Protein AF-0000000082574207 (afdb_homodimer)

pLDDT: mean 94.12, std 9.96, range [36.44, 98.94]

Foldseek 3Di:
DPPPPPPVPPPAAEEEEEDDPVFDAPPCVVVVVRHHYDHDLPDPCQQQHAEYEYTDLRAADPVNCVSRLNHAEYEYLAPANQRYPVVVCVVSNHFYFYLACLQQLLLLVVLVVLVCCLQQLVVVVVVCVVVVCCVPPPDDDGGHQLAPFEEEEEACDSNNVSNCVVSVVSNYAYAYEDCDDDPVDPHHYDPALQVSLLVGLEYEYAHYDDPVQQQSVPLSSLQSNWLRYEYEYLHEQRSHPVVNVLVCQLVSGHSAYEYLYHNDPPDDPPSCVVGSSYHYHPNCSRPDPSSSVSSVVLSSQQVVCVVVVHDRDGTDDPD/DPPPPPPVPPPAAEEEEEDDPVFDQPPCVVVVVRHHYDHDLPDPCQQQHAEYEYTDLRAADPVNCVSRLNHAEYEYLAPANQRYPVVVCVVSNHFYFYLACLQQLLLLVVLVVLVCCLQQLVVVVVVCVVVVCCVPPPDDDGGHQLAPFEEEEEACDSNNVSNCVVSVVSNYAYAYEDCDDDPVDPHHYDPALQVSLLVGLEYEYAHYDDPVQQQSVPLSSLQSNWLRYEYEYLHEQRSHPVVNVLVCQLVSGHSAYEYLYHPDPPDDPPSCVPGSSYHYHPNCSRPDPSSSVSSVVLSSQQVVCVVVVHDRDGTDDPD

Nearest PDB structures (foldseek):
  3ba1-assembly1_A  TM=8.994E-01  e=2.893E-38  Coleus scutellarioides
  6pex-assembly1_A  TM=8.977E-01  e=2.432E-38  Vitis vinifera
  5v6q-assembly2_C  TM=9.201E-01  e=1.034E-33  Sinorhizobium meliloti 1021
  3wnv-assembly1_A  TM=8.968E-01  e=1.896E-27  Paecilomyces sp. 'thermophila'
  6ttb-assembly1_B  TM=6.846E-01  e=5.218E-21  Staphylococcus aureus

InterPro domains:
  IPR006139 D-isomer specific 2-hydroxyacid dehydrogenase, catalytic domain [PF00389] (45-314)
  IPR006140 D-isomer specific 2-hydroxyacid dehydrogenase, NAD-binding domain [PF02826] (112-285)
  IPR036291 NAD(P)-binding domain superfamily [SSF51735] (104-285)
  IPR050223 D-isomer specific 2-hydroxyacid dehydrogenase [PTHR10996] (26-312)

Secondary structure (DSSP, 8-state):
-----------SPEEEEE--TT---TTHHHHHTT-EEE--TTSGGGGG--EEEE-TT--B-HHHHHT-TT--EEEE-SS--TTB-HHHHHHTT-EEE--TTTTHHHHHHHHHHHHHHHHHTHHHHHHHHHTT-HHHH-PPPP----TT-EEEEE--SHHHHHHHHHHHHTT-EEEEE-SS--TT--SPB-SSHHHHHHT-SEEEE-PPP-TTTTT-B-HHHHHHH-TT-EEEE-S-GGGB-HHHHHHHHHHTSSSEEEES--TTTT---GGGGG-TTEEE-SS-TT--HHHHHHHHHHHHHHHHHHHTT---SSB----/-----------SPEEEEE--TT---TTHHHHHTT-EEE--TTSGGGGG--EEEE-TT--B-HHHHHT-TT--EEEE-SS--TTB-HHHHHHTT-EEE--TTTTHHHHHHHHHHHHHHHHHTHHHHHHHHHTT-HHHH-PPPP----TT-EEEEE--SHHHHHHHHHHHHTT-EEEEE-SS--TT--SPB-SSHHHHHHT-SEEEE-PPP-TTTTT-B-HHHHHHH-TT-EEEE-S-GGGB-HHHHHHHHHHTSSSEEEES--TTTT---GGGGG-TTEEE-SS-TT--HHHHHHHHHHHHHHHHHHHTT---SSB----

Solvent-accessible surface area (backbone atoms only — not comparable to full-atom values): 33088 Å² total; per-residue (Å²): 132,82,77,74,76,75,72,75,77,78,82,46,55,59,34,38,43,45,57,45,93,91,43,74,67,65,70,54,72,65,50,55,75,63,29,40,74,48,70,52,73,81,41,80,62,26,50,70,26,37,34,34,39,33,31,54,80,37,73,39,42,69,72,58,48,65,52,27,75,47,43,41,34,40,40,33,56,24,78,59,61,72,40,43,45,58,68,58,31,53,74,68,63,28,46,45,31,32,26,61,66,31,37,20,64,44,33,19,52,40,50,53,32,34,51,43,28,39,40,51,32,44,46,46,36,23,53,41,48,59,69,60,41,35,70,73,68,55,80,73,84,67,31,48,69,62,55,71,37,34,36,21,31,38,18,69,52,69,36,30,46,45,35,49,52,35,42,46,51,53,48,31,46,61,32,34,23,42,99,62,86,56,86,90,53,86,51,54,76,30,90,44,59,48,64,32,23,59,70,20,47,32,38,40,38,46,37,66,59,45,87,85,31,50,34,58,44,31,66,68,28,49,58,45,28,25,47,75,11,35,42,32,36,68,43,49,21,51,31,36,35,56,71,52,51,52,52,32,50,76,68,53,45,29,46,33,31,19,33,28,44,50,74,50,72,63,61,69,69,68,79,55,59,78,41,63,37,46,44,44,38,85,59,49,46,57,44,21,68,62,27,43,53,38,33,46,51,49,51,50,48,28,51,52,18,54,79,63,74,42,80,58,76,34,63,60,72,85,123,132,82,77,75,76,74,72,75,76,77,82,45,55,59,33,35,43,45,56,45,93,90,44,75,67,66,67,52,71,64,48,56,76,64,29,40,74,47,71,52,75,81,40,80,62,26,49,69,26,37,35,34,39,33,32,54,80,38,72,39,42,70,72,58,48,66,50,27,76,46,43,41,34,39,40,32,57,25,79,58,62,72,41,43,45,58,67,60,31,54,74,70,63,30,47,45,31,32,28,60,65,32,38,21,62,44,33,19,53,40,50,51,31,33,51,42,27,38,40,50,31,45,46,46,36,23,52,43,49,58,69,60,40,34,70,74,67,54,79,73,85,68,31,48,68,64,55,70,37,34,35,20,32,37,19,69,51,68,36,30,47,45,35,48,52,33,42,45,49,53,47,31,46,60,32,34,24,42,98,62,88,57,86,91,52,87,52,54,76,30,88,44,60,49,62,34,23,60,69,17,47,31,38,40,36,46,38,68,58,45,87,85,30,50,34,58,43,31,66,67,28,48,58,45,30,26,49,76,11,35,42,33,37,67,44,50,21,51,30,36,35,55,72,52,50,52,52,33,50,77,68,54,46,28,46,32,32,17,33,29,44,50,73,49,72,65,62,69,70,68,79,55,59,79,42,65,38,46,42,45,39,85,59,50,44,56,44,21,67,64,27,43,52,39,33,47,51,49,52,51,48,28,51,53,18,54,78,63,74,42,77,57,76,34,64,58,71,87,124

Sequence (638 aa):
MASEDNEVEDHRPLVLIHSLSSFKLPLQDRLITHFRLFDSLASPEASSVRALICVGPTPVTADTLDHLPSLRLVVGSSAGLDHVDLAECHRRGIAVTNSGDAYSENVADYAVALLLDVLRRVSSADRFVRSGLWPQMGEYPLGRKLGGKRIGIVGLGSIGSEVAKRLVAFGCTVAYNSRNKKPSVLYPYYANVHDLAVNSDFLIVCCALTNETHHIINKDVLTALGREGVIINVGRGALVDEKELVQFLVQGEIGGAGLDVFENEPNVPKELFALDNVVLSPHLAVLTPESFEALNEVIIANLKAFFSNKPLLSPFQQEMASEDNEVEDHRPLVLIHSLSSFKLPLQDRLITHFRLFDSLASPEASSVRALICVGPTPVTADTLDHLPSLRLVVGSSAGLDHVDLAECHRRGIAVTNSGDAYSENVADYAVALLLDVLRRVSSADRFVRSGLWPQMGEYPLGRKLGGKRIGIVGLGSIGSEVAKRLVAFGCTVAYNSRNKKPSVLYPYYANVHDLAVNSDFLIVCCALTNETHHIINKDVLTALGREGVIINVGRGALVDEKELVQFLVQGEIGGAGLDVFENEPNVPKELFALDNVVLSPHLAVLTPESFEALNEVIIANLKAFFSNKPLLSPFQQE

Organism: Quercus lobata (NCBI:txid97700)

Structure (mmCIF, N/CA/C/O backbone):
data_AF-0000000082574207-model_v1
#
loop_
_entity.id
_entity.type
_entity.pdbx_description
1 polymer 'glyoxylate reductase (NADP(+))'
#
loop_
_atom_site.group_PDB
_atom_site.id
_atom_site.type_symbol
_atom_site.label_atom_id
_atom_site.label_alt_id
_atom_site.label_comp_id
_atom_site.label_asym_id
_atom_site.label_entity_id
_atom_site.label_seq_id
_atom_site.pdbx_PDB_ins_code
_atom_site.Cartn_x
_atom_site.Cartn_y
_atom_site.Cartn_z
_atom_site.occupancy
_atom_site.B_iso_or_equiv
_atom_site.auth_seq_id
_atom_site.auth_comp_id
_atom_site.auth_asym_id
_atom_site.auth_atom_id
_atom_site.pdbx_PDB_model_num
ATOM 1 N N . MET A 1 1 ? -36.188 60.312 7.91 1 36.44 1 MET A N 1
ATOM 2 C CA . MET A 1 1 ? -36.219 59.125 8.734 1 36.44 1 MET A CA 1
ATOM 3 C C . MET A 1 1 ? -35.094 58.156 8.367 1 36.44 1 MET A C 1
ATOM 5 O O . MET A 1 1 ? -35.031 57.625 7.262 1 36.44 1 MET A O 1
ATOM 9 N N . ALA A 1 2 ? -33.875 58.5 8.859 1 44.34 2 ALA A N 1
ATOM 10 C CA . ALA A 1 2 ? -32.625 57.812 8.648 1 44.34 2 ALA A CA 1
ATOM 11 C C . ALA A 1 2 ? -32.75 56.312 8.977 1 44.34 2 ALA A C 1
ATOM 13 O O . ALA A 1 2 ? -33.219 55.969 10.055 1 44.34 2 ALA A O 1
ATOM 14 N N . SER A 1 3 ? -33.031 55.438 8.008 1 41.84 3 SER A N 1
ATOM 15 C CA . SER A 1 3 ? -32.875 54 8.164 1 41.84 3 SER A CA 1
ATOM 16 C C . SER A 1 3 ? -31.672 53.656 9.016 1 41.84 3 SER A C 1
ATOM 18 O O . SER A 1 3 ? -30.531 53.969 8.648 1 41.84 3 SER A O 1
ATOM 20 N N . GLU A 1 4 ? -31.734 53.656 10.352 1 37.94 4 GLU A N 1
ATOM 21 C CA . GLU A 1 4 ? -30.719 53.062 11.211 1 37.94 4 GLU A CA 1
ATOM 22 C C . GLU A 1 4 ? -30.266 51.719 10.68 1 37.94 4 GLU A C 1
ATOM 24 O O . GLU A 1 4 ? -31.062 50.781 10.617 1 37.94 4 GLU A O 1
ATOM 29 N N . ASP A 1 5 ? -29.5 51.656 9.586 1 40.97 5 ASP A N 1
ATOM 30 C CA . ASP A 1 5 ? -28.766 50.438 9.273 1 40.97 5 ASP A CA 1
ATOM 31 C C . ASP A 1 5 ? -28.359 49.688 10.547 1 40.97 5 ASP A C 1
ATOM 33 O O . ASP A 1 5 ? -27.531 50.188 11.312 1 40.97 5 ASP A O 1
ATOM 37 N N . ASN A 1 6 ? -29.219 49.125 11.336 1 43.66 6 ASN A N 1
ATOM 38 C CA . ASN A 1 6 ? -28.922 48.156 12.391 1 43.66 6 ASN A CA 1
ATOM 39 C C . ASN A 1 6 ? -27.734 47.281 12.023 1 43.66 6 ASN A C 1
ATOM 41 O O . ASN A 1 6 ? -27.875 46.312 11.273 1 43.66 6 ASN A O 1
ATOM 45 N N . GLU A 1 7 ? -26.578 47.719 11.859 1 46.22 7 GLU A N 1
ATOM 46 C CA . GLU A 1 7 ? -25.375 46.906 11.781 1 46.22 7 GLU A CA 1
ATOM 47 C C . GLU A 1 7 ? -25.391 45.812 12.836 1 46.22 7 GLU A C 1
ATOM 49 O O . GLU A 1 7 ? -25.344 46.094 14.039 1 46.22 7 GLU A O 1
ATOM 54 N N . VAL A 1 8 ? -26.172 44.781 12.758 1 54.69 8 VAL A N 1
ATOM 55 C CA . VAL A 1 8 ? -26.125 43.625 13.625 1 54.69 8 VAL A CA 1
ATOM 56 C C . VAL A 1 8 ? -24.688 43.344 14.047 1 54.69 8 VAL A C 1
ATOM 58 O O . VAL A 1 8 ? -23.812 43.156 13.195 1 54.69 8 VAL A O 1
ATOM 61 N N . GLU A 1 9 ? -24.203 43.844 15.188 1 63.78 9 GLU A N 1
ATOM 62 C CA . GLU A 1 9 ? -22.891 43.625 15.766 1 63.78 9 GLU A CA 1
ATOM 63 C C . GLU A 1 9 ? -22.469 42.156 15.688 1 63.78 9 GLU A C 1
ATOM 65 O O . GLU A 1 9 ? -23.203 41.281 16.125 1 63.78 9 GLU A O 1
ATOM 70 N N . ASP A 1 10 ? -21.641 41.781 14.805 1 77.56 10 ASP A N 1
ATOM 71 C CA . ASP A 1 10 ? -21.047 40.438 14.711 1 77.56 10 ASP A CA 1
ATOM 72 C C . ASP A 1 10 ? -20.375 40.031 16.016 1 77.56 10 ASP A C 1
ATOM 74 O O . ASP A 1 10 ? -19.391 40.656 16.422 1 77.56 10 ASP A O 1
ATOM 78 N N . HIS A 1 11 ? -21.016 39.219 16.922 1 85.69 11 HIS A N 1
ATOM 79 C CA . HIS A 1 11 ? -20.547 38.812 18.234 1 85.69 11 HIS A CA 1
ATOM 80 C C . HIS A 1 11 ? -19.594 37.625 18.141 1 85.69 11 HIS A C 1
ATOM 82 O O . HIS A 1 11 ? -19.078 37.156 19.156 1 85.69 11 HIS A O 1
ATOM 88 N N . ARG A 1 12 ? -19.328 37.344 16.953 1 90 12 ARG A N 1
ATOM 89 C CA . ARG A 1 12 ? -18.375 36.25 16.797 1 90 12 ARG A CA 1
ATOM 90 C C . ARG A 1 12 ? -16.969 36.656 17.188 1 90 12 ARG A C 1
ATOM 92 O O . ARG A 1 12 ? -16.547 37.781 16.906 1 90 12 ARG A O 1
ATOM 99 N N . PRO A 1 13 ? -16.266 35.719 17.828 1 94.62 13 PRO A N 1
ATOM 100 C CA . PRO A 1 13 ? -14.898 36.062 18.203 1 94.62 13 PRO A CA 1
ATOM 101 C C . PRO A 1 13 ? -13.992 36.312 17 1 94.62 13 PRO A C 1
ATOM 103 O O . PRO A 1 13 ? -14.133 35.656 15.969 1 94.62 13 PRO A O 1
ATOM 106 N N . LEU A 1 14 ? -13.039 37.25 17.219 1 94.62 14 LEU A N 1
ATOM 107 C CA . LEU A 1 14 ? -12.078 37.594 16.172 1 94.62 14 LEU A CA 1
ATOM 108 C C . LEU A 1 14 ? -10.891 36.656 16.188 1 94.62 14 LEU A C 1
ATOM 110 O O . LEU A 1 14 ? -10.312 36.375 17.234 1 94.62 14 LEU A O 1
ATOM 114 N N . VAL A 1 15 ? -10.586 36.125 14.977 1 96.38 15 VAL A N 1
ATOM 115 C CA . VAL A 1 15 ? -9.484 35.188 14.836 1 96.38 15 VAL A CA 1
ATOM 116 C C . VAL A 1 15 ? -8.617 35.562 13.633 1 96.38 15 VAL A C 1
ATOM 118 O O . VAL A 1 15 ? -9.141 35.906 12.57 1 96.38 15 VAL A O 1
ATOM 121 N N . LEU A 1 16 ? -7.336 35.594 13.82 1 96.5 16 LEU A N 1
ATOM 122 C CA . LEU A 1 16 ? -6.41 35.875 12.734 1 96.5 16 LEU A CA 1
ATOM 123 C C . LEU A 1 16 ? -6.008 34.625 11.992 1 96.5 16 LEU A C 1
ATOM 125 O O . LEU A 1 16 ? -5.691 33.594 12.617 1 96.5 16 LEU A O 1
ATOM 129 N N . ILE A 1 17 ? -6.027 34.625 10.719 1 95.56 17 ILE A N 1
ATOM 130 C CA . ILE A 1 17 ? -5.492 33.562 9.883 1 95.56 17 ILE A CA 1
ATOM 131 C C . ILE A 1 17 ? -4.102 33.938 9.391 1 95.56 17 ILE A C 1
ATOM 133 O O . ILE A 1 17 ? -3.941 34.938 8.68 1 95.56 17 ILE A O 1
ATOM 137 N N . HIS A 1 18 ? -3.135 33.219 9.82 1 95.19 18 HIS A N 1
ATOM 138 C CA . HIS A 1 18 ? -1.752 33.406 9.398 1 95.19 18 HIS A CA 1
ATOM 139 C C . HIS A 1 18 ? -1.332 32.375 8.375 1 95.19 18 HIS A C 1
ATOM 141 O O . HIS A 1 18 ? -1.179 31.188 8.703 1 95.19 18 HIS A O 1
ATOM 147 N N . SER A 1 19 ? -1.186 32.75 7.109 1 93.12 19 SER A N 1
ATOM 148 C CA . SER A 1 19 ? -0.917 31.828 6.023 1 93.12 19 SER A CA 1
ATOM 149 C C . SER A 1 19 ? -0.01 32.438 4.969 1 93.12 19 SER A C 1
ATOM 151 O O . SER A 1 19 ? -0.142 33.625 4.652 1 93.12 19 SER A O 1
ATOM 153 N N . LEU A 1 20 ? 0.941 31.625 4.492 1 86.56 20 LEU A N 1
ATOM 154 C CA . LEU A 1 20 ? 1.649 32 3.271 1 86.56 20 LEU A CA 1
ATOM 155 C C . LEU A 1 20 ? 0.748 31.859 2.051 1 86.56 20 LEU A C 1
ATOM 157 O O . LEU A 1 20 ? -0.205 31.078 2.07 1 86.56 20 LEU A O 1
ATOM 161 N N . SER A 1 21 ? 1.041 32.594 1.033 1 77.56 21 SER A N 1
ATOM 162 C CA . SER A 1 21 ? 0.211 32.625 -0.167 1 77.56 21 SER A CA 1
ATOM 163 C C . SER A 1 21 ? 0.062 31.25 -0.78 1 77.56 21 SER A C 1
ATOM 165 O O . SER A 1 21 ? -0.959 30.938 -1.402 1 77.56 21 SER A O 1
ATOM 167 N N . SER A 1 22 ? 0.977 30.422 -0.519 1 75.38 22 SER A N 1
ATOM 168 C CA . SER A 1 22 ? 1.002 29.109 -1.137 1 75.38 22 SER A CA 1
ATOM 169 C C . SER A 1 22 ? 0.13 28.125 -0.368 1 75.38 22 SER A C 1
ATOM 171 O O . SER A 1 22 ? -0.157 27.031 -0.857 1 75.38 22 SER A O 1
ATOM 173 N N . PHE A 1 23 ? -0.358 28.594 0.797 1 78.81 23 PHE A N 1
ATOM 174 C CA . PHE A 1 23 ? -1.131 27.688 1.637 1 78.81 23 PHE A CA 1
ATOM 175 C C . PHE A 1 23 ? -2.498 28.281 1.96 1 78.81 23 PHE A C 1
ATOM 177 O O . PHE A 1 23 ? -2.602 29.453 2.309 1 78.81 23 PHE A O 1
ATOM 184 N N . LYS A 1 24 ? -3.518 27.484 1.667 1 77.75 24 LYS A N 1
ATOM 185 C CA . LYS A 1 24 ? -4.875 27.906 2.016 1 77.75 24 LYS A CA 1
ATOM 186 C C . LYS A 1 24 ? -5.527 26.891 2.959 1 77.75 24 LYS A C 1
ATOM 188 O O . LYS A 1 24 ? -5.281 25.688 2.859 1 77.75 24 LYS A O 1
ATOM 193 N N . LEU A 1 25 ? -6.199 27.484 3.863 1 82 25 LEU A N 1
ATOM 194 C CA . LEU A 1 25 ? -6.957 26.625 4.766 1 82 25 LEU A CA 1
ATOM 195 C C . LEU A 1 25 ? -8.141 25.984 4.047 1 82 25 LEU A C 1
ATOM 197 O O . LEU A 1 25 ? -8.992 26.688 3.496 1 82 25 LEU A O 1
ATOM 201 N N . PRO A 1 26 ? -8.109 24.734 4.121 1 80.31 26 PRO A N 1
ATOM 202 C CA . PRO A 1 26 ? -9.258 24.094 3.477 1 80.31 26 PRO A CA 1
ATOM 203 C C . PRO A 1 26 ? -10.562 24.312 4.238 1 80.31 26 PRO A C 1
ATOM 205 O O . PRO A 1 26 ? -10.555 24.375 5.469 1 80.31 26 PRO A O 1
ATOM 208 N N . LEU A 1 27 ? -11.641 24.578 3.621 1 79.75 27 LEU A N 1
ATOM 209 C CA . LEU A 1 27 ? -12.992 24.641 4.164 1 79.75 27 LEU A CA 1
ATOM 210 C C . LEU A 1 27 ? -13.148 25.828 5.102 1 79.75 27 LEU A C 1
ATOM 212 O O . LEU A 1 27 ? -13.656 25.688 6.215 1 79.75 27 LEU A O 1
ATOM 216 N N . GLN A 1 28 ? -12.586 26.891 4.695 1 85 28 GLN A N 1
ATOM 217 C CA . GLN A 1 28 ? -12.648 28.125 5.473 1 85 28 GLN A CA 1
ATOM 218 C C . GLN A 1 28 ? -14.094 28.562 5.691 1 85 28 GLN A C 1
ATOM 220 O O . GLN A 1 28 ? -14.391 29.266 6.664 1 85 28 GLN A O 1
ATOM 225 N N . ASP A 1 29 ? -15.008 28.078 4.895 1 87.62 29 ASP A N 1
ATOM 226 C CA . ASP A 1 29 ? -16.406 28.453 4.965 1 87.62 29 ASP A CA 1
ATOM 227 C C . ASP A 1 29 ? -17.047 28 6.281 1 87.62 29 ASP A C 1
ATOM 229 O O . ASP A 1 29 ? -17.938 28.656 6.801 1 87.62 29 ASP A O 1
ATOM 233 N N . ARG A 1 30 ? -16.547 26.984 6.773 1 88.81 30 ARG A N 1
ATOM 234 C CA . ARG A 1 30 ? -17.078 26.484 8.039 1 88.81 30 ARG A CA 1
ATOM 235 C C . ARG A 1 30 ? -16.625 27.359 9.203 1 88.81 30 ARG A C 1
ATOM 237 O O . ARG A 1 30 ? -17.359 27.562 10.164 1 88.81 30 ARG A O 1
ATOM 244 N N . LEU A 1 31 ? -15.5 27.891 9.078 1 92.06 31 LEU A N 1
ATOM 245 C CA . LEU A 1 31 ? -14.898 28.688 10.141 1 92.06 31 LEU A CA 1
ATOM 246 C C . LEU A 1 31 ? -15.602 30.031 10.266 1 92.06 31 LEU A C 1
ATOM 248 O O . LEU A 1 31 ? -15.805 30.531 11.375 1 92.06 31 LEU A O 1
ATOM 252 N N . ILE A 1 32 ? -16.031 30.547 9.164 1 91.25 32 ILE A N 1
ATOM 253 C CA . ILE A 1 32 ? -16.562 31.906 9.141 1 91.25 32 ILE A CA 1
ATOM 254 C C . ILE A 1 32 ? -17.953 31.922 9.781 1 91.25 32 ILE A C 1
ATOM 256 O O . ILE A 1 32 ? -18.469 32.969 10.117 1 91.25 32 ILE A O 1
ATOM 260 N N . THR A 1 33 ? -18.531 30.734 9.859 1 91.38 33 THR A N 1
ATOM 261 C CA . THR A 1 33 ? -19.828 30.641 10.523 1 91.38 33 THR A CA 1
ATOM 262 C C . THR A 1 33 ? -19.688 30.844 12.023 1 91.38 33 THR A C 1
ATOM 264 O O . THR A 1 33 ? -20.641 31.281 12.688 1 91.38 33 THR A O 1
ATOM 267 N N . HIS A 1 34 ? -18.5 30.641 12.547 1 93.94 34 HIS A N 1
ATOM 268 C CA . HIS A 1 34 ? -18.328 30.641 13.992 1 93.94 34 HIS A CA 1
ATOM 269 C C . HIS A 1 34 ? -17.422 31.797 14.445 1 93.94 34 HIS A C 1
ATOM 271 O O . HIS A 1 34 ? -17.484 32.219 15.602 1 93.94 34 HIS A O 1
ATOM 277 N N . PHE A 1 35 ? -16.625 32.281 13.445 1 95.44 35 PHE A N 1
ATOM 278 C CA . PHE A 1 35 ? -15.609 33.25 13.828 1 95.44 35 PHE A CA 1
ATOM 279 C C . PHE A 1 35 ? -15.508 34.375 12.789 1 95.44 35 PHE A C 1
ATOM 281 O O . PHE A 1 35 ? -15.859 34.188 11.625 1 95.44 35 PHE A O 1
ATOM 288 N N . ARG A 1 36 ? -15.102 35.562 13.312 1 94.31 36 ARG A N 1
ATOM 289 C CA . ARG A 1 36 ? -14.68 36.625 12.406 1 94.31 36 ARG A CA 1
ATOM 290 C C . ARG A 1 36 ? -13.211 36.469 12.039 1 94.31 36 ARG A C 1
ATOM 292 O O . ARG A 1 36 ? -12.336 36.594 12.906 1 94.31 36 ARG A O 1
ATOM 299 N N . LEU A 1 37 ? -13.008 36.25 10.773 1 93.19 37 LEU A N 1
ATOM 300 C CA . LEU A 1 37 ? -11.648 35.969 10.328 1 93.19 37 LEU A CA 1
ATOM 301 C C . LEU A 1 37 ? -11.039 37.156 9.617 1 93.19 37 LEU A C 1
ATOM 303 O O . LEU A 1 37 ? -11.734 37.875 8.898 1 93.19 37 LEU A O 1
ATOM 307 N N . PHE A 1 38 ? -9.828 37.406 9.898 1 91.38 38 PHE A N 1
ATOM 308 C CA . PHE A 1 38 ? -9.039 38.344 9.133 1 91.38 38 PHE A CA 1
ATOM 309 C C . PHE A 1 38 ? -7.617 37.844 8.93 1 91.38 38 PHE A C 1
ATOM 311 O O . PHE A 1 38 ? -7.184 36.906 9.609 1 91.38 38 PHE A O 1
ATOM 318 N N . ASP A 1 39 ? -6.77 38.344 7.902 1 91.19 39 ASP A N 1
ATOM 319 C CA . ASP A 1 39 ? -5.527 37.656 7.52 1 91.19 39 ASP A CA 1
ATOM 320 C C . ASP A 1 39 ? -4.375 38.656 7.449 1 91.19 39 ASP A C 1
ATOM 322 O O . ASP A 1 39 ? -3.316 38.375 6.891 1 91.19 39 ASP A O 1
ATOM 326 N N . SER A 1 40 ? -4.551 39.844 8.023 1 89.69 40 SER A N 1
ATOM 327 C CA . SER A 1 40 ? -3.49 40.844 7.945 1 89.69 40 SER A CA 1
ATOM 328 C C . SER A 1 40 ? -2.92 41.156 9.32 1 89.69 40 SER A C 1
ATOM 330 O O . SER A 1 40 ? -3.639 41.625 10.203 1 89.69 40 SER A O 1
ATOM 332 N N . LEU A 1 41 ? -1.625 40.969 9.391 1 89.31 41 LEU A N 1
ATOM 333 C CA . LEU A 1 41 ? -0.924 41.312 10.625 1 89.31 41 LEU A CA 1
ATOM 334 C C . LEU A 1 41 ? -0.868 42.844 10.805 1 89.31 41 LEU A C 1
ATOM 336 O O . LEU A 1 41 ? -0.656 43.312 11.922 1 89.31 41 LEU A O 1
ATOM 340 N N . ALA A 1 42 ? -1.06 43.5 9.719 1 86.81 42 ALA A N 1
ATOM 341 C CA . ALA A 1 42 ? -0.964 44.938 9.742 1 86.81 42 ALA A CA 1
ATOM 342 C C . ALA A 1 42 ? -2.301 45.594 10.125 1 86.81 42 ALA A C 1
ATOM 344 O O . ALA A 1 42 ? -2.373 46.781 10.383 1 86.81 42 ALA A O 1
ATOM 345 N N . SER A 1 43 ? -3.279 44.812 10.203 1 89.38 43 SER A N 1
ATOM 346 C CA . SER A 1 43 ? -4.602 45.312 10.547 1 89.38 43 SER A CA 1
ATOM 347 C C . SER A 1 43 ? -4.629 45.844 11.977 1 89.38 43 SER A C 1
ATOM 349 O O . SER A 1 43 ? -3.98 45.281 12.867 1 89.38 43 SER A O 1
ATOM 351 N N . PRO A 1 44 ? -5.387 46.875 12.188 1 88.38 44 PRO A N 1
ATOM 352 C CA . PRO A 1 44 ? -5.531 47.375 13.555 1 88.38 44 PRO A CA 1
ATOM 353 C C . PRO A 1 44 ? -6.133 46.375 14.516 1 88.38 44 PRO A C 1
ATOM 355 O O . PRO A 1 44 ? -5.863 46.406 15.719 1 88.38 44 PRO A O 1
ATOM 358 N N . GLU A 1 45 ? -6.785 45.5 13.953 1 89.81 45 GLU A N 1
ATOM 359 C CA . GLU A 1 45 ? -7.43 44.469 14.766 1 89.81 45 GLU A CA 1
ATOM 360 C C . GLU A 1 45 ? -6.398 43.5 15.375 1 89.81 45 GLU A C 1
ATOM 362 O O . GLU A 1 45 ? -6.684 42.812 16.359 1 89.81 45 GLU A O 1
ATOM 367 N N . ALA A 1 46 ? -5.215 43.469 14.82 1 91.81 46 ALA A N 1
ATOM 368 C CA . ALA A 1 46 ? -4.195 42.5 15.195 1 91.81 46 ALA A CA 1
ATOM 369 C C . ALA A 1 46 ? -3.799 42.656 16.656 1 91.81 46 ALA A C 1
ATOM 371 O O . ALA A 1 46 ? -3.523 41.688 17.344 1 91.81 46 ALA A O 1
ATOM 372 N N . SER A 1 47 ? -3.865 43.844 17.109 1 91.19 47 SER A N 1
ATOM 373 C CA . SER A 1 47 ? -3.408 44.125 18.469 1 91.19 47 SER A CA 1
ATOM 374 C C . SER A 1 47 ? -4.352 43.531 19.5 1 91.19 47 SER A C 1
ATOM 376 O O . SER A 1 47 ? -3.945 43.25 20.641 1 91.19 47 SER A O 1
ATOM 378 N N . SER A 1 48 ? -5.582 43.281 19.094 1 93 48 SER A N 1
ATOM 379 C CA . SER A 1 48 ? -6.566 42.812 20.047 1 93 48 SER A CA 1
ATOM 380 C C . SER A 1 48 ? -6.863 41.344 19.859 1 93 48 SER A C 1
ATOM 382 O O . SER A 1 48 ? -7.637 40.75 20.625 1 93 48 SER A O 1
ATOM 384 N N . VAL A 1 49 ? -6.234 40.75 18.938 1 95.69 49 VAL A N 1
ATOM 385 C CA . VAL A 1 49 ? -6.535 39.344 18.594 1 95.69 49 VAL A CA 1
ATOM 386 C C . VAL A 1 49 ? -6 38.438 19.688 1 95.69 49 VAL A C 1
ATOM 388 O O . VAL A 1 49 ? -4.871 38.594 20.156 1 95.69 49 VAL A O 1
ATOM 391 N N . ARG A 1 50 ? -6.805 37.469 20.031 1 97.44 50 ARG A N 1
ATOM 392 C CA . ARG A 1 50 ? -6.418 36.562 21.109 1 97.44 50 ARG A CA 1
ATOM 393 C C . ARG A 1 50 ? -6.102 35.156 20.578 1 97.44 50 ARG A C 1
ATOM 395 O O . ARG A 1 50 ? -5.523 34.344 21.281 1 97.44 50 ARG A O 1
ATOM 402 N N . ALA A 1 51 ? -6.547 34.875 19.359 1 98.19 51 ALA A N 1
ATOM 403 C CA . ALA A 1 51 ? -6.32 33.562 18.766 1 98.19 51 ALA A CA 1
ATOM 404 C C . ALA A 1 51 ? -5.879 33.688 17.312 1 98.19 51 ALA A C 1
ATOM 406 O O . ALA A 1 51 ? -6.387 34.531 16.562 1 98.19 51 ALA A O 1
ATOM 407 N N . LEU A 1 52 ? -4.93 32.875 16.938 1 97.69 52 LEU A N 1
ATOM 408 C CA . LEU A 1 52 ? -4.359 32.812 15.602 1 97.69 52 LEU A CA 1
ATOM 409 C C . LEU A 1 52 ? -4.422 31.391 15.039 1 97.69 52 LEU A C 1
ATOM 411 O O . LEU A 1 52 ? -4.102 30.422 15.742 1 97.69 52 LEU A O 1
ATOM 415 N N . ILE A 1 53 ? -4.957 31.25 13.82 1 97.31 53 ILE A N 1
ATOM 416 C CA . ILE A 1 53 ? -4.852 30 13.078 1 97.31 53 ILE A CA 1
ATOM 417 C C . ILE A 1 53 ? -3.604 30.031 12.195 1 97.31 53 ILE A C 1
ATOM 419 O O . ILE A 1 53 ? -3.467 30.891 11.328 1 97.31 53 ILE A O 1
ATOM 423 N N . CYS A 1 54 ? -2.709 29.109 12.469 1 97 54 CYS A N 1
ATOM 424 C CA . CYS A 1 54 ? -1.519 28.969 11.641 1 97 54 CYS A CA 1
ATOM 425 C C . CYS A 1 54 ? -1.746 27.938 10.539 1 97 54 CYS A C 1
ATOM 427 O O . CYS A 1 54 ? -1.874 26.734 10.82 1 97 54 CYS A O 1
ATOM 429 N N . VAL A 1 55 ? -1.72 28.344 9.281 1 94.94 55 VAL A N 1
ATOM 430 C CA . VAL A 1 55 ? -2.049 27.453 8.156 1 94.94 55 VAL A CA 1
ATOM 431 C C . VAL A 1 55 ? -0.773 26.828 7.609 1 94.94 55 VAL A C 1
ATOM 433 O O . VAL A 1 55 ? 0.142 27.531 7.176 1 94.94 55 VAL A O 1
ATOM 436 N N . GLY A 1 56 ? -0.805 25.484 7.574 1 92.62 56 GLY A N 1
ATOM 437 C CA . GLY A 1 56 ? 0.361 24.766 7.078 1 92.62 56 GLY A CA 1
ATOM 438 C C . GLY A 1 56 ? 1.623 25.078 7.867 1 92.62 56 GLY A C 1
ATOM 439 O O . GLY A 1 56 ? 1.566 25.297 9.078 1 92.62 56 GLY A O 1
ATOM 440 N N . PRO A 1 57 ? 2.744 24.984 7.168 1 92.12 57 PRO A N 1
ATOM 441 C CA . PRO A 1 57 ? 4.023 25.234 7.832 1 92.12 57 PRO A CA 1
ATOM 442 C C . PRO A 1 57 ? 4.438 26.703 7.793 1 92.12 57 PRO A C 1
ATOM 444 O O . PRO A 1 57 ? 5.621 27.016 7.645 1 92.12 57 PRO A O 1
ATOM 447 N N . THR A 1 58 ? 3.418 27.578 7.883 1 95.06 58 THR A N 1
ATOM 448 C CA . THR A 1 58 ? 3.715 29 7.918 1 95.06 58 THR A CA 1
ATOM 449 C C . THR A 1 58 ? 4.492 29.359 9.18 1 95.06 58 THR A C 1
ATOM 451 O O . THR A 1 58 ? 4.098 28.984 10.289 1 95.06 58 THR A O 1
ATOM 454 N N . PRO A 1 59 ? 5.594 30.078 9.031 1 96.06 59 PRO A N 1
ATOM 455 C CA . PRO A 1 59 ? 6.422 30.391 10.203 1 96.06 59 PRO A CA 1
ATOM 456 C C . PRO A 1 59 ? 5.727 31.312 11.188 1 96.06 59 PRO A C 1
ATOM 458 O O . PRO A 1 59 ? 5.168 32.344 10.789 1 96.06 59 PRO A O 1
ATOM 461 N N . VAL A 1 60 ? 5.668 30.969 12.383 1 97.31 60 VAL A N 1
ATOM 462 C CA . VAL A 1 60 ? 5.293 31.828 13.5 1 97.31 60 VAL A CA 1
ATOM 463 C C . VAL A 1 60 ? 6.523 32.125 14.352 1 97.31 60 VAL A C 1
ATOM 465 O O . VAL A 1 60 ? 6.84 31.391 15.281 1 97.31 60 VAL A O 1
ATOM 468 N N . THR A 1 61 ? 7.145 33.25 14.062 1 97.06 61 THR A N 1
ATOM 469 C CA . THR A 1 61 ? 8.398 33.625 14.703 1 97.06 61 THR A CA 1
ATOM 470 C C . THR A 1 61 ? 8.148 34.656 15.82 1 97.06 61 THR A C 1
ATOM 472 O O . THR A 1 61 ? 7.008 35.062 16.031 1 97.06 61 THR A O 1
ATOM 475 N N . ALA A 1 62 ? 9.227 34.969 16.453 1 96.12 62 ALA A N 1
ATOM 476 C CA . ALA A 1 62 ? 9.125 36 17.469 1 96.12 62 ALA A CA 1
ATOM 477 C C . ALA A 1 62 ? 8.609 37.312 16.859 1 96.12 62 ALA A C 1
ATOM 479 O O . ALA A 1 62 ? 7.828 38.031 17.5 1 96.12 62 ALA A O 1
ATOM 480 N N . ASP A 1 63 ? 9.047 37.562 15.672 1 95.31 63 ASP A N 1
ATOM 481 C CA . ASP A 1 63 ? 8.602 38.75 14.977 1 95.31 63 ASP A CA 1
ATOM 482 C C . ASP A 1 63 ? 7.09 38.719 14.734 1 95.31 63 ASP A C 1
ATOM 484 O O . ASP A 1 63 ? 6.402 39.719 14.906 1 95.31 63 ASP A O 1
ATOM 488 N N . THR A 1 64 ? 6.578 37.562 14.305 1 95.56 64 THR A N 1
ATOM 489 C CA . THR A 1 64 ? 5.141 37.375 14.117 1 95.56 64 THR A CA 1
ATOM 490 C C . THR A 1 64 ? 4.391 37.656 15.422 1 95.56 64 THR A C 1
ATOM 492 O O . THR A 1 64 ? 3.385 38.344 15.438 1 95.56 64 THR A O 1
ATOM 495 N N . LEU A 1 65 ? 4.879 37.125 16.5 1 96.75 65 LEU A N 1
ATOM 496 C CA . LEU A 1 65 ? 4.23 37.219 17.797 1 96.75 65 LEU A CA 1
ATOM 497 C C . LEU A 1 65 ? 4.262 38.625 18.359 1 96.75 65 LEU A C 1
ATOM 499 O O . LEU A 1 65 ? 3.35 39.031 19.062 1 96.75 65 LEU A O 1
ATOM 503 N N . ASP A 1 66 ? 5.258 39.406 17.984 1 95.12 66 ASP A N 1
ATOM 504 C CA . ASP A 1 66 ? 5.402 40.781 18.438 1 95.12 66 ASP A CA 1
ATOM 505 C C . ASP A 1 66 ? 4.262 41.656 17.922 1 95.12 66 ASP A C 1
ATOM 507 O O . ASP A 1 66 ? 3.881 42.625 18.547 1 95.12 66 ASP A O 1
ATOM 511 N N . HIS A 1 67 ? 3.734 41.281 16.812 1 94.62 67 HIS A N 1
ATOM 512 C CA . HIS A 1 67 ? 2.621 42.031 16.234 1 94.62 67 HIS A CA 1
ATOM 513 C C . HIS A 1 67 ? 1.311 41.688 16.938 1 94.62 67 HIS A C 1
ATOM 515 O O . HIS A 1 67 ? 0.291 42.344 16.703 1 94.62 67 HIS A O 1
ATOM 521 N N . LEU A 1 68 ? 1.366 40.719 17.859 1 96.62 68 LEU A N 1
ATOM 522 C CA . LEU A 1 68 ? 0.144 40.188 18.469 1 96.62 68 LEU A CA 1
ATOM 523 C C . LEU A 1 68 ? 0.254 40.188 20 1 96.62 68 LEU A C 1
ATOM 525 O O . LEU A 1 68 ? 0.229 39.125 20.609 1 96.62 68 LEU A O 1
ATOM 529 N N . PRO A 1 69 ? 0.253 41.312 20.594 1 95.56 69 PRO A N 1
ATOM 530 C CA . PRO A 1 69 ? 0.512 41.406 22.031 1 95.56 69 PRO A CA 1
ATOM 531 C C . PRO A 1 69 ? -0.578 40.75 22.859 1 95.56 69 PRO A C 1
ATOM 533 O O . PRO A 1 69 ? -0.319 40.312 23.984 1 95.56 69 PRO A O 1
ATOM 536 N N . SER A 1 70 ? -1.781 40.625 22.375 1 97.25 70 SER A N 1
ATOM 537 C CA . SER A 1 70 ? -2.885 40.062 23.156 1 97.25 70 SER A CA 1
ATOM 538 C C . SER A 1 70 ? -3.082 38.594 22.875 1 97.25 70 SER A C 1
ATOM 540 O O . SER A 1 70 ? -3.975 37.938 23.453 1 97.25 70 SER A O 1
ATOM 542 N N . LEU A 1 71 ? -2.295 38 22.016 1 97.94 71 LEU A N 1
ATOM 543 C CA . LEU A 1 71 ? -2.451 36.625 21.578 1 97.94 71 LEU A CA 1
ATOM 544 C C . LEU A 1 71 ? -2.297 35.656 22.766 1 97.94 71 LEU A C 1
ATOM 546 O O . LEU A 1 71 ? -1.396 35.844 23.594 1 97.94 71 LEU A O 1
ATOM 550 N N . ARG A 1 72 ? -3.201 34.656 22.781 1 98.19 72 ARG A N 1
ATOM 551 C CA . ARG A 1 72 ? -3.148 33.688 23.859 1 98.19 72 ARG A CA 1
ATOM 552 C C . ARG A 1 72 ? -3.246 32.25 23.312 1 98.19 72 ARG A C 1
ATOM 554 O O . ARG A 1 72 ? -3.016 31.297 24.047 1 98.19 72 ARG A O 1
ATOM 561 N N . LEU A 1 73 ? -3.525 32.125 22.047 1 98.44 73 LEU A N 1
ATOM 562 C CA . LEU A 1 73 ? -3.666 30.797 21.453 1 98.44 73 LEU A CA 1
ATOM 563 C C . LEU A 1 73 ? -3.174 30.797 20.016 1 98.44 73 LEU A C 1
ATOM 565 O O . LEU A 1 73 ? -3.562 31.641 19.219 1 98.44 73 LEU A O 1
ATOM 569 N N . VAL A 1 74 ? -2.293 29.891 19.703 1 98.31 74 VAL A N 1
ATOM 570 C CA . VAL A 1 74 ? -1.938 29.531 18.344 1 98.31 74 VAL A CA 1
ATOM 571 C C . VAL A 1 74 ? -2.531 28.172 18 1 98.31 74 VAL A C 1
ATOM 573 O O . VAL A 1 74 ? -2.154 27.156 18.578 1 98.31 74 VAL A O 1
ATOM 576 N N . VAL A 1 75 ? -3.461 28.172 17.062 1 97.94 75 VAL A N 1
ATOM 577 C CA . VAL A 1 75 ? -4.043 26.938 16.562 1 97.94 75 VAL A CA 1
ATOM 578 C C . VAL A 1 75 ? -3.312 26.484 15.297 1 97.94 75 VAL A C 1
ATOM 580 O O . VAL A 1 75 ? -3.496 27.078 14.227 1 97.94 75 VAL A O 1
ATOM 583 N N . GLY A 1 76 ? -2.523 25.453 15.453 1 96.31 76 GLY A N 1
ATOM 584 C CA . GLY A 1 76 ? -1.793 24.938 14.305 1 96.31 76 GLY A CA 1
ATOM 585 C C . GLY A 1 76 ? -2.625 24.016 13.43 1 96.31 76 GLY A C 1
ATOM 586 O O . GLY A 1 76 ? -3.559 23.375 13.914 1 96.31 76 GLY A O 1
ATOM 587 N N . SER A 1 77 ? -2.234 23.953 12.172 1 96 77 SER A N 1
ATOM 588 C CA . SER A 1 77 ? -2.896 23.047 11.234 1 96 77 SER A CA 1
ATOM 589 C C . SER A 1 77 ? -1.966 21.922 10.805 1 96 77 SER A C 1
ATOM 591 O O . SER A 1 77 ? -2.289 21.156 9.898 1 96 77 SER A O 1
ATOM 593 N N . SER A 1 78 ? -0.819 21.781 11.375 1 94.44 78 SER A N 1
ATOM 594 C CA . SER A 1 78 ? 0.161 20.75 11.062 1 94.44 78 SER A CA 1
ATOM 595 C C . SER A 1 78 ? 0.318 19.766 12.227 1 94.44 78 SER A C 1
ATOM 597 O O . SER A 1 78 ? -0.019 20.094 13.367 1 94.44 78 SER A O 1
ATOM 599 N N . ALA A 1 79 ? 0.792 18.594 11.844 1 92.56 79 ALA A N 1
ATOM 600 C CA . ALA A 1 79 ? 1.106 17.641 12.906 1 92.56 79 ALA A CA 1
ATOM 601 C C . ALA A 1 79 ? 2.332 18.078 13.695 1 92.56 79 ALA A C 1
ATOM 603 O O . ALA A 1 79 ? 2.328 18.047 14.93 1 92.56 79 ALA A O 1
ATOM 604 N N . GLY A 1 80 ? 3.363 18.438 12.984 1 91.75 80 GLY A N 1
ATOM 605 C CA . GLY A 1 80 ? 4.562 18.984 13.602 1 91.75 80 GLY A CA 1
ATOM 606 C C . GLY A 1 80 ? 4.551 20.5 13.711 1 91.75 80 GLY A C 1
ATOM 607 O O . GLY A 1 80 ? 3.857 21.172 12.938 1 91.75 80 GLY A O 1
ATOM 608 N N . LEU A 1 81 ? 5.344 21.047 14.656 1 94.5 81 LEU A N 1
ATOM 609 C CA . LEU A 1 81 ? 5.309 22.469 14.914 1 94.5 81 LEU A CA 1
ATOM 610 C C . LEU A 1 81 ? 6.711 23.078 14.852 1 94.5 81 LEU A C 1
ATOM 612 O O . LEU A 1 81 ? 7.016 24.031 15.555 1 94.5 81 LEU A O 1
ATOM 616 N N . ASP A 1 82 ? 7.52 22.484 13.984 1 93.38 82 ASP A N 1
ATOM 617 C CA . ASP A 1 82 ? 8.906 22.906 13.859 1 93.38 82 ASP A CA 1
ATOM 618 C C . ASP A 1 82 ? 8.992 24.312 13.273 1 93.38 82 ASP A C 1
ATOM 620 O O . ASP A 1 82 ? 10.039 24.969 13.352 1 93.38 82 ASP A O 1
ATOM 624 N N . HIS A 1 83 ? 7.879 24.891 12.773 1 94.75 83 HIS A N 1
ATOM 625 C CA . HIS A 1 83 ? 7.844 26.203 12.172 1 94.75 83 HIS A CA 1
ATOM 626 C C . HIS A 1 83 ? 7.309 27.25 13.148 1 94.75 83 HIS A C 1
ATOM 628 O O . HIS A 1 83 ? 7.188 28.422 12.812 1 94.75 83 HIS A O 1
ATOM 634 N N . VAL A 1 84 ? 7.023 26.906 14.344 1 96.62 84 VAL A N 1
ATOM 635 C CA . VAL A 1 84 ? 6.492 27.781 15.383 1 96.62 84 VAL A CA 1
ATOM 636 C C . VAL A 1 84 ? 7.551 28.016 16.453 1 96.62 84 VAL A C 1
ATOM 638 O O . VAL A 1 84 ? 8.203 27.062 16.906 1 96.62 84 VAL A O 1
ATOM 641 N N . ASP A 1 85 ? 7.75 29.234 16.875 1 96.62 85 ASP A N 1
ATOM 642 C CA . ASP A 1 85 ? 8.633 29.562 17.984 1 96.62 85 ASP A CA 1
ATOM 643 C C . ASP A 1 85 ? 8 29.172 19.312 1 96.62 85 ASP A C 1
ATOM 645 O O . ASP A 1 85 ? 7.492 30.047 20.047 1 96.62 85 ASP A O 1
ATOM 649 N N . LEU A 1 86 ? 8.133 27.938 19.672 1 95.62 86 LEU A N 1
ATOM 650 C CA . LEU A 1 86 ? 7.477 27.391 20.844 1 95.62 86 LEU A CA 1
ATOM 651 C C . LEU A 1 86 ? 8.047 28 22.125 1 95.62 86 LEU A C 1
ATOM 653 O O . LEU A 1 86 ? 7.32 28.188 23.109 1 95.62 86 LEU A O 1
ATOM 657 N N . ALA A 1 87 ? 9.328 28.266 22.125 1 94.5 87 ALA A N 1
ATOM 658 C CA . ALA A 1 87 ? 9.961 28.875 23.281 1 94.5 87 ALA A CA 1
ATOM 659 C C . ALA A 1 87 ? 9.359 30.234 23.594 1 94.5 87 ALA A C 1
ATOM 661 O O . ALA A 1 87 ? 9.047 30.547 24.734 1 94.5 87 ALA A O 1
ATOM 662 N N . GLU A 1 88 ? 9.211 31.031 22.594 1 96.44 88 GLU A N 1
ATOM 663 C CA . GLU A 1 88 ? 8.625 32.344 22.766 1 96.44 88 GLU A CA 1
ATOM 664 C C . GLU A 1 88 ? 7.16 32.25 23.172 1 96.44 88 GLU A C 1
ATOM 666 O O . GLU A 1 88 ? 6.691 33.031 24.016 1 96.44 88 GLU A O 1
ATOM 671 N N . CYS A 1 89 ? 6.406 31.344 22.594 1 97 89 CYS A N 1
ATOM 672 C CA . CYS A 1 89 ? 5.02 31.125 22.984 1 97 89 CYS A CA 1
ATOM 673 C C . CYS A 1 89 ? 4.93 30.781 24.469 1 97 89 CYS A C 1
ATOM 675 O O . CYS A 1 89 ? 4.098 31.344 25.188 1 97 89 CYS A O 1
ATOM 677 N N . HIS A 1 90 ? 5.793 29.922 24.891 1 95.12 90 HIS A N 1
ATOM 678 C CA . HIS A 1 90 ? 5.82 29.516 26.297 1 95.12 90 HIS A CA 1
ATOM 679 C C . HIS A 1 90 ? 6.133 30.719 27.203 1 95.12 90 HIS A C 1
ATOM 681 O O . HIS A 1 90 ? 5.477 30.906 28.219 1 95.12 90 HIS A O 1
ATOM 687 N N . ARG A 1 91 ? 7.09 31.453 26.844 1 95.69 91 ARG A N 1
ATOM 688 C CA . ARG A 1 91 ? 7.504 32.625 27.609 1 95.69 91 ARG A CA 1
ATOM 689 C C . ARG A 1 91 ? 6.344 33.594 27.781 1 95.69 91 ARG A C 1
ATOM 691 O O . ARG A 1 91 ? 6.184 34.188 28.859 1 95.69 91 ARG A O 1
ATOM 698 N N . ARG A 1 92 ? 5.531 33.75 26.844 1 96.12 92 ARG A N 1
ATOM 699 C CA . ARG A 1 92 ? 4.441 34.688 26.844 1 96.12 92 ARG A CA 1
ATOM 700 C C . ARG A 1 92 ? 3.156 34.094 27.391 1 96.12 92 ARG A C 1
ATOM 702 O O . ARG A 1 92 ? 2.133 34.75 27.484 1 96.12 92 ARG A O 1
ATOM 709 N N . GLY A 1 93 ? 3.219 32.781 27.641 1 95.88 93 GLY A N 1
ATOM 710 C CA . GLY A 1 93 ? 2.033 32.125 28.125 1 95.88 93 GLY A CA 1
ATOM 711 C C . GLY A 1 93 ? 1.008 31.844 27.031 1 95.88 93 GLY A C 1
ATOM 712 O O . GLY A 1 93 ? -0.196 31.828 27.297 1 95.88 93 GLY A O 1
ATOM 713 N N . ILE A 1 94 ? 1.417 31.75 25.812 1 97.56 94 ILE A N 1
ATOM 714 C CA . ILE A 1 94 ? 0.55 31.453 24.672 1 97.56 94 ILE A CA 1
ATOM 715 C C . ILE A 1 94 ? 0.404 29.953 24.516 1 97.56 94 ILE A C 1
ATOM 717 O O . ILE A 1 94 ? 1.399 29.234 24.391 1 97.56 94 ILE A O 1
ATOM 721 N N . ALA A 1 95 ? -0.828 29.438 24.547 1 97.56 95 ALA A N 1
ATOM 722 C CA . ALA A 1 95 ? -1.08 28.031 24.281 1 97.56 95 ALA A CA 1
ATOM 723 C C . ALA A 1 95 ? -0.919 27.703 22.797 1 97.56 95 ALA A C 1
ATOM 725 O O . ALA A 1 95 ? -1.203 28.547 21.938 1 97.56 95 ALA A O 1
ATOM 726 N N . VAL A 1 96 ? -0.4 26.531 22.516 1 97.94 96 VAL A N 1
ATOM 727 C CA . VAL A 1 96 ? -0.216 26.094 21.125 1 97.94 96 VAL A CA 1
ATOM 728 C C . VAL A 1 96 ? -0.878 24.734 20.922 1 97.94 96 VAL A C 1
ATOM 730 O O . VAL A 1 96 ? -0.763 23.844 21.766 1 97.94 96 VAL A O 1
ATOM 733 N N . THR A 1 97 ? -1.647 24.625 19.828 1 97.81 97 THR A N 1
ATOM 734 C CA . THR A 1 97 ? -2.24 23.344 19.453 1 97.81 97 THR A CA 1
ATOM 735 C C . THR A 1 97 ? -1.705 22.875 18.109 1 97.81 97 THR A C 1
ATOM 737 O O . THR A 1 97 ? -1.043 23.641 17.391 1 97.81 97 THR A O 1
ATOM 740 N N . ASN A 1 98 ? -1.823 21.641 17.781 1 96.44 98 ASN A N 1
ATOM 741 C CA . ASN A 1 98 ? -1.52 21.094 16.453 1 96.44 98 ASN A CA 1
ATOM 742 C C . ASN A 1 98 ? -2.73 20.391 15.844 1 96.44 98 ASN A C 1
ATOM 744 O O . ASN A 1 98 ? -3.865 20.625 16.266 1 96.44 98 ASN A O 1
ATOM 748 N N . SER A 1 99 ? -2.547 19.594 14.836 1 96.19 99 SER A N 1
ATOM 749 C CA . SER A 1 99 ? -3.646 19.016 14.078 1 96.19 99 SER A CA 1
ATOM 750 C C . SER A 1 99 ? -4.223 17.797 14.781 1 96.19 99 SER A C 1
ATOM 752 O O . SER A 1 99 ? -5.148 17.156 14.273 1 96.19 99 SER A O 1
ATOM 754 N N . GLY A 1 100 ? -3.674 17.422 15.984 1 95.06 100 GLY A N 1
ATOM 755 C CA . GLY A 1 100 ? -4.148 16.234 16.672 1 95.06 100 GLY A CA 1
ATOM 756 C C . GLY A 1 100 ? -4.105 14.984 15.82 1 95.06 100 GLY A C 1
ATOM 757 O O . GLY A 1 100 ? -3.084 14.68 15.203 1 95.06 100 GLY A O 1
ATOM 758 N N . ASP A 1 101 ? -5.16 14.273 15.75 1 95.56 101 ASP A N 1
ATOM 759 C CA . ASP A 1 101 ? -5.199 13.008 15.023 1 95.56 101 ASP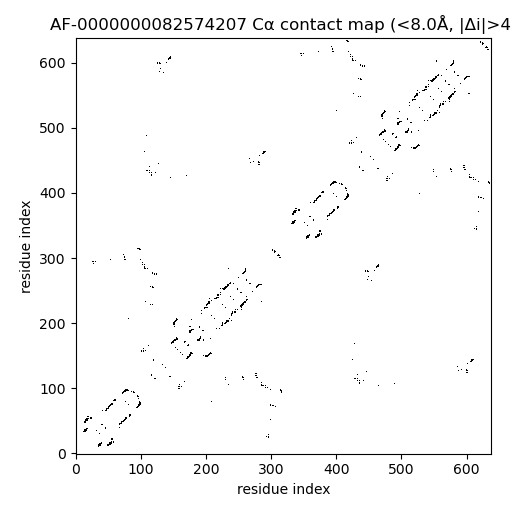 A CA 1
ATOM 760 C C . ASP A 1 101 ? -5.824 13.188 13.641 1 95.56 101 ASP A C 1
ATOM 762 O O . ASP A 1 101 ? -6.133 12.203 12.969 1 95.56 101 ASP A O 1
ATOM 766 N N . ALA A 1 102 ? -5.996 14.43 13.242 1 96.69 102 ALA A N 1
ATOM 767 C CA . ALA A 1 102 ? -6.734 14.719 12.008 1 96.69 102 ALA A CA 1
ATOM 768 C C . ALA A 1 102 ? -6.121 13.992 10.82 1 96.69 102 ALA A C 1
ATOM 770 O O . ALA A 1 102 ? -6.836 13.555 9.914 1 96.69 102 ALA A O 1
ATOM 771 N N . TYR A 1 103 ? -4.742 13.852 10.883 1 97.38 103 TYR A N 1
ATOM 772 C CA . TYR A 1 103 ? -4.035 13.305 9.734 1 97.38 103 TYR A CA 1
ATOM 773 C C . TYR A 1 103 ? -3.615 11.859 9.984 1 97.38 103 TYR A C 1
ATOM 775 O O . TYR A 1 103 ? -3.135 11.18 9.078 1 97.38 103 TYR A O 1
ATOM 783 N N . SER A 1 104 ? -3.779 11.32 11.172 1 97.69 104 SER A N 1
ATOM 784 C CA . SER A 1 104 ? -3.055 10.141 11.648 1 97.69 104 SER A CA 1
ATOM 785 C C . SER A 1 104 ? -3.357 8.922 10.781 1 97.69 104 SER A C 1
ATOM 787 O O . SER A 1 104 ? -2.441 8.242 10.32 1 97.69 104 SER A O 1
ATOM 789 N N . GLU A 1 105 ? -4.594 8.648 10.508 1 98 105 GLU A N 1
ATOM 790 C CA . GLU A 1 105 ? -4.961 7.477 9.719 1 98 105 GLU A CA 1
ATOM 791 C C . GLU A 1 105 ? -4.504 7.621 8.273 1 98 105 GLU A C 1
ATOM 793 O O . GLU A 1 105 ? -4.039 6.656 7.66 1 98 105 GLU A O 1
ATOM 798 N N . ASN A 1 106 ? -4.652 8.844 7.746 1 98.25 106 ASN A N 1
ATOM 799 C CA . ASN A 1 106 ? -4.246 9.094 6.367 1 98.25 106 ASN A CA 1
ATOM 800 C C . ASN A 1 106 ? -2.748 8.875 6.176 1 98.25 106 ASN A C 1
ATOM 802 O O . ASN A 1 106 ? -2.328 8.203 5.23 1 98.25 106 ASN A O 1
ATOM 806 N N . VAL A 1 107 ? -2.014 9.414 7.062 1 98.62 107 VAL A N 1
ATOM 807 C CA . VAL A 1 107 ? -0.561 9.32 6.957 1 98.62 107 VAL A CA 1
ATOM 808 C C . VAL A 1 107 ? -0.12 7.875 7.16 1 98.62 107 VAL A C 1
ATOM 810 O O . VAL A 1 107 ? 0.792 7.395 6.48 1 98.62 107 VAL A O 1
ATOM 813 N N . ALA A 1 108 ? -0.763 7.172 8.086 1 98.69 108 ALA A N 1
ATOM 814 C CA . ALA A 1 108 ? -0.436 5.77 8.32 1 98.69 108 ALA A CA 1
ATOM 815 C C . ALA A 1 108 ? -0.703 4.922 7.082 1 98.69 108 ALA A C 1
ATOM 817 O O . ALA A 1 108 ? 0.123 4.09 6.699 1 98.69 108 ALA A O 1
ATOM 818 N N . ASP A 1 109 ? -1.893 5.129 6.453 1 98.62 109 ASP A N 1
ATOM 819 C CA . ASP A 1 109 ? -2.203 4.449 5.199 1 98.62 109 ASP A CA 1
ATOM 820 C C . ASP A 1 109 ? -1.106 4.688 4.16 1 98.62 109 ASP A C 1
ATOM 822 O O . ASP A 1 109 ? -0.677 3.752 3.48 1 98.62 109 ASP A O 1
ATOM 826 N N . TYR A 1 110 ? -0.675 5.891 4.094 1 98.81 110 TYR A N 1
ATOM 827 C CA . TYR A 1 110 ? 0.287 6.281 3.068 1 98.81 110 TYR A CA 1
ATOM 828 C C . TYR A 1 110 ? 1.659 5.68 3.352 1 98.81 110 TYR A C 1
ATOM 830 O O . TYR A 1 110 ? 2.357 5.25 2.43 1 98.81 110 TYR A O 1
ATOM 838 N N . ALA A 1 111 ? 2.039 5.641 4.625 1 98.88 111 ALA A N 1
ATOM 839 C CA . ALA A 1 111 ? 3.305 5.023 5.012 1 98.88 111 ALA A CA 1
ATOM 840 C C . ALA A 1 111 ? 3.34 3.549 4.617 1 98.88 111 ALA A C 1
ATOM 842 O O . ALA A 1 111 ? 4.332 3.07 4.059 1 98.88 111 ALA A O 1
ATOM 843 N N . VAL A 1 112 ? 2.266 2.859 4.863 1 98.88 112 VAL A N 1
ATOM 844 C CA . VAL A 1 112 ? 2.184 1.446 4.512 1 98.88 112 VAL A CA 1
ATOM 845 C C . VAL A 1 112 ? 2.18 1.293 2.992 1 98.88 112 VAL A C 1
ATOM 847 O O . VAL A 1 112 ? 2.812 0.383 2.453 1 98.88 112 VAL A O 1
ATOM 850 N N . ALA A 1 113 ? 1.478 2.195 2.305 1 98.88 113 ALA A N 1
ATOM 851 C CA . ALA A 1 113 ? 1.457 2.174 0.844 1 98.88 113 ALA A CA 1
ATOM 852 C C . ALA A 1 113 ? 2.865 2.314 0.273 1 98.88 113 ALA A C 1
ATOM 854 O O . ALA A 1 113 ? 3.248 1.585 -0.645 1 98.88 113 ALA A O 1
ATOM 855 N N . LEU A 1 114 ? 3.625 3.258 0.84 1 98.94 114 LEU A N 1
ATOM 856 C CA . LEU A 1 114 ? 4.996 3.469 0.382 1 98.94 114 LEU A CA 1
ATOM 857 C C . LEU A 1 114 ? 5.848 2.229 0.629 1 98.94 114 LEU A C 1
ATOM 859 O O . LEU A 1 114 ? 6.613 1.813 -0.244 1 98.94 114 LEU A O 1
ATOM 863 N N . LEU A 1 115 ? 5.707 1.651 1.801 1 98.88 115 LEU A N 1
ATOM 864 C CA . LEU A 1 115 ? 6.484 0.467 2.146 1 98.88 115 LEU A CA 1
ATOM 865 C C . LEU A 1 115 ? 6.188 -0.68 1.188 1 98.88 115 LEU A C 1
ATOM 867 O O . LEU A 1 115 ? 7.102 -1.269 0.612 1 98.88 115 LEU A O 1
ATOM 871 N N . LEU A 1 116 ? 4.93 -0.943 0.967 1 98.81 116 LEU A N 1
ATOM 872 C CA . LEU A 1 116 ? 4.523 -2.008 0.056 1 98.81 116 LEU A CA 1
ATOM 873 C C . LEU A 1 116 ? 5.004 -1.722 -1.362 1 98.81 116 LEU A C 1
ATOM 875 O O . LEU A 1 116 ? 5.426 -2.635 -2.074 1 98.81 116 LEU A O 1
ATOM 879 N N . ASP A 1 117 ? 4.887 -0.459 -1.735 1 98.88 117 ASP A N 1
ATOM 880 C CA . ASP A 1 117 ? 5.293 -0.068 -3.08 1 98.88 117 ASP A CA 1
ATOM 881 C C . ASP A 1 117 ? 6.781 -0.344 -3.307 1 98.88 117 ASP A C 1
ATOM 883 O O . ASP A 1 117 ? 7.16 -0.934 -4.32 1 98.88 117 ASP A O 1
ATOM 887 N N . VAL A 1 118 ? 7.609 0.016 -2.35 1 98.75 118 VAL A N 1
ATOM 888 C CA . VAL A 1 118 ? 9.047 -0.206 -2.461 1 98.75 118 VAL A CA 1
ATOM 889 C C . VAL A 1 118 ? 9.336 -1.705 -2.502 1 98.75 118 VAL A C 1
ATOM 891 O O . VAL A 1 118 ? 10.062 -2.178 -3.379 1 98.75 118 VAL A O 1
ATOM 894 N N . LEU A 1 119 ? 8.758 -2.467 -1.635 1 98.44 119 LEU A N 1
ATOM 895 C CA . LEU A 1 119 ? 9.062 -3.885 -1.481 1 98.44 119 LEU A CA 1
ATOM 896 C C . LEU A 1 119 ? 8.555 -4.68 -2.682 1 98.44 119 LEU A C 1
ATOM 898 O O . LEU A 1 119 ? 9.227 -5.609 -3.141 1 98.44 119 LEU A O 1
ATOM 902 N N . ARG A 1 120 ? 7.395 -4.207 -3.156 1 98.38 120 ARG A N 1
ATOM 903 C CA . ARG A 1 120 ? 6.75 -5.012 -4.191 1 98.38 120 ARG A CA 1
ATOM 904 C C . ARG A 1 120 ? 6.867 -4.344 -5.555 1 98.38 120 ARG A C 1
ATOM 906 O O . ARG A 1 120 ? 6.293 -4.82 -6.535 1 98.38 120 ARG A O 1
ATOM 913 N N . ARG A 1 121 ? 7.559 -3.211 -5.586 1 98.06 121 ARG A N 1
ATOM 914 C CA . ARG A 1 121 ? 7.949 -2.539 -6.82 1 98.06 121 ARG A CA 1
ATOM 915 C C . ARG A 1 121 ? 6.727 -2.117 -7.625 1 98.06 121 ARG A C 1
ATOM 917 O O . ARG A 1 121 ? 6.676 -2.312 -8.844 1 98.06 121 ARG A O 1
ATOM 924 N N . VAL A 1 122 ? 5.719 -1.612 -6.965 1 98.62 122 VAL A N 1
ATOM 925 C CA . VAL A 1 122 ? 4.438 -1.326 -7.609 1 98.62 122 VAL A CA 1
ATOM 926 C C . VAL A 1 122 ? 4.605 -0.179 -8.602 1 98.62 122 VAL A C 1
ATOM 928 O O . VAL A 1 122 ? 4.297 -0.327 -9.789 1 98.62 122 VAL A O 1
ATOM 931 N N . SER A 1 123 ? 5.203 0.958 -8.164 1 98.62 123 SER A N 1
ATOM 932 C CA . SER A 1 123 ? 5.344 2.137 -9.008 1 98.62 123 SER A CA 1
ATOM 933 C C . SER A 1 123 ? 6.297 1.872 -10.172 1 98.62 123 SER A C 1
ATOM 935 O O . SER A 1 123 ? 6.039 2.293 -11.297 1 98.62 123 SER A O 1
ATOM 937 N N . SER A 1 124 ? 7.426 1.193 -9.898 1 98.31 124 SER A N 1
ATOM 938 C CA . SER A 1 124 ? 8.383 0.913 -10.961 1 98.31 124 SER A CA 1
ATOM 939 C C . SER A 1 124 ? 7.801 -0.055 -11.992 1 98.31 124 SER A C 1
ATOM 941 O O . SER A 1 124 ? 8.023 0.098 -13.195 1 98.31 124 SER A O 1
ATOM 943 N N . ALA A 1 125 ? 7.051 -1.057 -11.562 1 98.31 125 ALA A N 1
ATOM 944 C CA . ALA A 1 125 ? 6.391 -1.994 -12.461 1 98.31 125 ALA A CA 1
ATOM 945 C C . ALA A 1 125 ? 5.324 -1.291 -13.297 1 98.31 125 ALA A C 1
ATOM 947 O O . ALA A 1 125 ? 5.137 -1.613 -14.477 1 98.31 125 ALA A O 1
ATOM 948 N N . ASP A 1 126 ? 4.59 -0.38 -12.648 1 98.56 126 ASP A N 1
ATOM 949 C CA . ASP A 1 126 ? 3.607 0.425 -13.367 1 98.56 126 ASP A CA 1
ATOM 950 C C . ASP A 1 126 ? 4.258 1.189 -14.516 1 98.56 126 ASP A C 1
ATOM 952 O O . ASP A 1 126 ? 3.744 1.193 -15.641 1 98.56 126 ASP A O 1
ATOM 956 N N . ARG A 1 127 ? 5.387 1.85 -14.242 1 97.75 127 ARG A N 1
ATOM 957 C CA . ARG A 1 127 ? 6.121 2.557 -15.289 1 97.75 127 ARG A CA 1
ATOM 958 C C . ARG A 1 127 ? 6.578 1.598 -16.375 1 97.75 127 ARG A C 1
ATOM 960 O O . ARG A 1 127 ? 6.512 1.926 -17.562 1 97.75 127 ARG A O 1
ATOM 967 N N . PHE A 1 128 ? 7.016 0.397 -16 1 97.81 128 PHE A N 1
ATOM 968 C CA . PHE A 1 128 ? 7.473 -0.641 -16.922 1 97.81 128 PHE A CA 1
ATOM 969 C C . PHE A 1 128 ? 6.363 -1.025 -17.891 1 97.81 128 PHE A C 1
ATOM 971 O O . PHE A 1 128 ? 6.582 -1.063 -19.109 1 97.81 128 PHE A O 1
ATOM 978 N N . VAL A 1 129 ? 5.156 -1.27 -17.391 1 98 129 VAL A N 1
ATOM 979 C CA . VAL A 1 129 ? 4.016 -1.654 -18.203 1 98 129 VAL A CA 1
ATOM 980 C C . VAL A 1 129 ? 3.639 -0.5 -19.141 1 98 129 VAL A C 1
ATOM 982 O O . VAL A 1 129 ? 3.432 -0.701 -20.328 1 98 129 VAL A O 1
ATOM 985 N N . ARG A 1 130 ? 3.592 0.726 -18.609 1 97.69 130 ARG A N 1
ATOM 986 C CA . ARG A 1 130 ? 3.176 1.903 -19.359 1 97.69 130 ARG A CA 1
ATOM 987 C C . ARG A 1 130 ? 4.164 2.211 -20.484 1 97.69 130 ARG A C 1
ATOM 989 O O . ARG A 1 130 ? 3.803 2.844 -21.484 1 97.69 130 ARG A O 1
ATOM 996 N N . SER A 1 131 ? 5.367 1.847 -20.266 1 95.75 131 SER A N 1
ATOM 997 C CA . SER A 1 131 ? 6.391 2.113 -21.281 1 95.75 131 SER A CA 1
ATOM 998 C C . SER A 1 131 ? 6.312 1.108 -22.422 1 95.75 131 SER A C 1
ATOM 1000 O O . SER A 1 131 ? 7.078 1.196 -23.391 1 95.75 131 SER A O 1
ATOM 1002 N N . GLY A 1 132 ? 5.434 0.059 -22.328 1 94.75 132 GLY A N 1
ATOM 1003 C CA . GLY A 1 132 ? 5.262 -0.927 -23.375 1 94.75 132 GLY A CA 1
ATOM 1004 C C . GLY A 1 132 ? 6.32 -2.014 -23.359 1 94.75 132 GLY A C 1
ATOM 1005 O O . GLY A 1 132 ? 6.453 -2.771 -24.328 1 94.75 132 GLY A O 1
ATOM 1006 N N . LEU A 1 133 ? 7.023 -2.156 -22.312 1 94.81 133 LEU A N 1
ATOM 1007 C CA . LEU A 1 133 ? 8.188 -3.031 -22.281 1 94.81 133 LEU A CA 1
ATOM 1008 C C . LEU A 1 133 ? 7.789 -4.457 -21.906 1 94.81 133 LEU A C 1
ATOM 1010 O O . LEU A 1 133 ? 8.547 -5.398 -22.156 1 94.81 133 LEU A O 1
ATOM 1014 N N . TRP A 1 134 ? 6.641 -4.652 -21.406 1 95.31 134 TRP A N 1
ATOM 1015 C CA . TRP A 1 134 ? 6.25 -5.957 -20.875 1 95.31 134 TRP A CA 1
ATOM 1016 C C . TRP A 1 134 ? 6.234 -7.008 -21.984 1 95.31 134 TRP A C 1
ATOM 1018 O O . TRP A 1 134 ? 6.84 -8.07 -21.844 1 95.31 134 TRP A O 1
ATOM 1028 N N . PRO A 1 135 ? 5.656 -6.742 -23.156 1 93.06 135 PRO A N 1
ATOM 1029 C CA . PRO A 1 135 ? 5.684 -7.738 -24.219 1 93.06 135 PRO A CA 1
ATOM 1030 C C . PRO A 1 135 ? 7.09 -7.973 -24.766 1 93.06 135 PRO A C 1
ATOM 1032 O O . PRO A 1 135 ? 7.367 -9.039 -25.328 1 93.06 135 PRO A O 1
ATOM 1035 N N . GLN A 1 136 ? 7.93 -7.047 -24.547 1 91.56 136 GLN A N 1
ATOM 1036 C CA . GLN A 1 136 ? 9.266 -7.117 -25.109 1 91.56 136 GLN A CA 1
ATOM 1037 C C . GLN A 1 136 ? 10.234 -7.84 -24.172 1 91.56 136 GLN A C 1
ATOM 1039 O O . GLN A 1 136 ? 11.016 -8.68 -24.625 1 91.56 136 GLN A O 1
ATOM 1044 N N . MET A 1 137 ? 10.164 -7.555 -22.922 1 88.38 137 MET A N 1
ATOM 1045 C CA . MET A 1 137 ? 11.172 -8.016 -21.969 1 88.38 137 MET A CA 1
ATOM 1046 C C . MET A 1 137 ? 10.664 -9.219 -21.188 1 88.38 137 MET A C 1
ATOM 1048 O O . MET A 1 137 ? 11.453 -9.969 -20.609 1 88.38 137 MET A O 1
ATOM 1052 N N . GLY A 1 138 ? 9.344 -9.336 -21.109 1 84.06 138 GLY A N 1
ATOM 1053 C CA . GLY A 1 138 ? 8.766 -10.453 -20.391 1 84.06 138 GLY A CA 1
ATOM 1054 C C . GLY A 1 138 ? 8.641 -10.211 -18.891 1 84.06 138 GLY A C 1
ATOM 1055 O O . GLY A 1 138 ? 8.023 -9.234 -18.469 1 84.06 138 GLY A O 1
ATOM 1056 N N . GLU A 1 139 ? 9.523 -10.922 -18.156 1 83 139 GLU A N 1
ATOM 1057 C CA . GLU A 1 139 ? 9.336 -10.922 -16.703 1 83 139 GLU A CA 1
ATOM 1058 C C . GLU A 1 139 ? 9.961 -9.688 -16.062 1 83 139 GLU A C 1
ATOM 1060 O O . GLU A 1 139 ? 10.953 -9.156 -16.578 1 83 139 GLU A O 1
ATOM 1065 N N . TYR A 1 140 ? 9.352 -9.164 -15.109 1 91.19 140 TYR A N 1
ATOM 1066 C CA . TYR A 1 140 ? 9.852 -8.062 -14.281 1 91.19 140 TYR A CA 1
ATOM 1067 C C . TYR A 1 140 ? 10.5 -8.594 -13.008 1 91.19 140 TYR A C 1
ATOM 1069 O O . TYR A 1 140 ? 10.172 -9.688 -12.547 1 91.19 140 TYR A O 1
ATOM 1077 N N . PRO A 1 141 ? 11.484 -7.895 -12.414 1 93.06 141 PRO A N 1
ATOM 1078 C CA . PRO A 1 141 ? 12.203 -8.367 -11.234 1 93.06 141 PRO A CA 1
ATOM 1079 C C . PRO A 1 141 ? 11.273 -8.68 -10.062 1 93.06 141 PRO A C 1
ATOM 1081 O O . PRO A 1 141 ? 10.242 -8.023 -9.891 1 93.06 141 PRO A O 1
ATOM 1084 N N . LEU A 1 142 ? 11.68 -9.633 -9.258 1 94.06 142 LEU A N 1
ATOM 1085 C CA . LEU A 1 142 ? 10.906 -10.086 -8.109 1 94.06 142 LEU A CA 1
ATOM 1086 C C . LEU A 1 142 ? 10.828 -9 -7.043 1 94.06 142 LEU A C 1
ATOM 1088 O O . LEU A 1 142 ? 11.781 -8.234 -6.855 1 94.06 142 LEU A O 1
ATOM 1092 N N . GLY A 1 143 ? 9.703 -8.906 -6.398 1 96.25 143 GLY A N 1
ATOM 1093 C CA . GLY A 1 143 ? 9.586 -8.125 -5.18 1 96.25 143 GLY A CA 1
ATOM 1094 C C . GLY A 1 143 ? 10.039 -8.867 -3.939 1 96.25 143 GLY A C 1
ATOM 1095 O O . GLY A 1 143 ? 10.828 -9.812 -4.027 1 96.25 143 GLY A O 1
ATOM 1096 N N . ARG A 1 144 ? 9.586 -8.406 -2.812 1 96.88 144 ARG A N 1
ATOM 1097 C CA . ARG A 1 144 ? 9.883 -9.039 -1.528 1 96.88 144 ARG A CA 1
ATOM 1098 C C . ARG A 1 144 ? 8.633 -9.117 -0.66 1 96.88 144 ARG A C 1
ATOM 1100 O O . ARG A 1 144 ? 7.809 -8.203 -0.654 1 96.88 144 ARG A O 1
ATOM 1107 N N . LYS A 1 145 ? 8.555 -10.172 0.07 1 97.12 145 LYS A N 1
ATOM 1108 C CA . LYS A 1 145 ? 7.422 -10.375 0.969 1 97.12 145 LYS A CA 1
ATOM 1109 C C . LYS A 1 145 ? 7.535 -9.492 2.209 1 97.12 145 LYS A C 1
ATOM 1111 O O . LYS A 1 145 ? 8.625 -9.328 2.76 1 97.12 145 LYS A O 1
ATOM 1116 N N . LEU A 1 146 ? 6.422 -8.953 2.645 1 98.06 146 LEU A N 1
ATOM 1117 C CA . LEU A 1 146 ? 6.387 -8.086 3.814 1 98.06 146 LEU A CA 1
ATOM 1118 C C . LEU A 1 146 ? 6.246 -8.898 5.094 1 98.06 146 LEU A C 1
ATOM 1120 O O . LEU A 1 146 ? 6.891 -8.602 6.102 1 98.06 146 LEU A O 1
ATOM 1124 N N . GLY A 1 147 ? 5.402 -9.938 5.023 1 97.06 147 GLY A N 1
ATOM 1125 C CA . GLY A 1 147 ? 5.148 -10.742 6.207 1 97.06 147 GLY A CA 1
ATOM 1126 C C . GLY A 1 147 ? 6.41 -11.359 6.785 1 97.06 147 GLY A C 1
ATOM 1127 O O . GLY A 1 147 ? 7.277 -11.82 6.047 1 97.06 147 GLY A O 1
ATOM 1128 N N . GLY A 1 148 ? 6.465 -11.305 8.117 1 97.38 148 GLY A N 1
ATOM 1129 C CA . GLY A 1 148 ? 7.605 -11.891 8.805 1 97.38 148 GLY A CA 1
ATOM 1130 C C . GLY A 1 148 ? 8.742 -10.906 9.023 1 97.38 148 GLY A C 1
ATOM 1131 O O . GLY A 1 148 ? 9.727 -11.227 9.695 1 97.38 148 GLY A O 1
ATOM 1132 N N . LYS A 1 149 ? 8.625 -9.75 8.469 1 98.5 149 LYS A N 1
ATOM 1133 C CA . LYS A 1 149 ? 9.703 -8.773 8.57 1 98.5 149 LYS A CA 1
ATOM 1134 C C . LYS A 1 149 ? 9.617 -7.992 9.875 1 98.5 149 LYS A C 1
ATOM 1136 O O . LYS A 1 149 ? 8.539 -7.867 10.461 1 98.5 149 LYS A O 1
ATOM 1141 N N . ARG A 1 150 ? 10.758 -7.562 10.398 1 98.75 150 ARG A N 1
ATOM 1142 C CA . ARG A 1 150 ? 10.875 -6.727 11.594 1 98.75 150 ARG A CA 1
ATOM 1143 C C . ARG A 1 150 ? 10.828 -5.246 11.227 1 98.75 150 ARG A C 1
ATOM 1145 O O . ARG A 1 150 ? 11.68 -4.758 10.484 1 98.75 150 ARG A O 1
ATOM 1152 N N . ILE A 1 151 ? 9.844 -4.48 11.812 1 98.88 151 ILE A N 1
ATOM 1153 C CA . ILE A 1 151 ? 9.656 -3.068 11.5 1 98.88 151 ILE A CA 1
ATOM 1154 C C . ILE A 1 151 ? 10.07 -2.219 12.695 1 98.88 151 ILE A C 1
ATOM 1156 O O . ILE A 1 151 ? 9.586 -2.428 13.812 1 98.88 151 ILE A O 1
ATOM 1160 N N . GLY A 1 152 ? 10.992 -1.312 12.477 1 98.94 152 GLY A N 1
ATOM 1161 C CA . GLY A 1 152 ? 11.273 -0.277 13.453 1 98.94 152 GLY A CA 1
ATOM 1162 C C . GLY A 1 152 ? 10.539 1.022 13.18 1 98.94 152 GLY A C 1
ATOM 1163 O O . GLY A 1 152 ? 10.664 1.591 12.094 1 98.94 152 GLY A O 1
ATOM 1164 N N . ILE A 1 153 ? 9.805 1.501 14.125 1 98.88 153 ILE A N 1
ATOM 1165 C CA . ILE A 1 153 ? 9.086 2.766 14 1 98.88 153 ILE A CA 1
ATOM 1166 C C . ILE A 1 153 ? 9.789 3.844 14.82 1 98.88 153 ILE A C 1
ATOM 1168 O O . ILE A 1 153 ? 9.953 3.701 16.031 1 98.88 153 ILE A O 1
ATOM 1172 N N . VAL A 1 154 ? 10.227 4.91 14.133 1 98.75 154 VAL A N 1
ATOM 1173 C CA . VAL A 1 154 ? 10.836 6.055 14.797 1 98.75 154 VAL A CA 1
ATOM 1174 C C . VAL A 1 154 ? 9.781 7.113 15.086 1 98.75 154 VAL A C 1
ATOM 1176 O O . VAL A 1 154 ? 9.438 7.914 14.211 1 98.75 154 VAL A O 1
ATOM 1179 N N . GLY A 1 155 ? 9.344 7.191 16.312 1 97.38 155 GLY A N 1
ATOM 1180 C CA . GLY A 1 155 ? 8.219 8.008 16.719 1 97.38 155 GLY A CA 1
ATOM 1181 C C . GLY A 1 155 ? 6.922 7.227 16.828 1 97.38 155 GLY A C 1
ATOM 1182 O O . GLY A 1 155 ? 6.184 7.094 15.852 1 97.38 155 GLY A O 1
ATOM 1183 N N . LEU A 1 156 ? 6.582 6.809 18.094 1 96.44 156 LEU A N 1
ATOM 1184 C CA . LEU A 1 156 ? 5.352 6.051 18.281 1 96.44 156 LEU A CA 1
ATOM 1185 C C . LEU A 1 156 ? 4.254 6.934 18.875 1 96.44 156 LEU A C 1
ATOM 1187 O O . LEU A 1 156 ? 3.707 6.633 19.938 1 96.44 156 LEU A O 1
ATOM 1191 N N . GLY A 1 157 ? 4.004 8.031 18.188 1 93.81 157 GLY A N 1
ATOM 1192 C CA . GLY A 1 157 ? 2.842 8.852 18.469 1 93.81 157 GLY A CA 1
ATOM 1193 C C . GLY A 1 157 ? 1.571 8.336 17.812 1 93.81 157 GLY A C 1
ATOM 1194 O O . GLY A 1 157 ? 1.39 7.129 17.672 1 93.81 157 GLY A O 1
ATOM 1195 N N . SER A 1 158 ? 0.65 9.266 17.484 1 94.38 158 SER A N 1
ATOM 1196 C CA . SER A 1 158 ? -0.624 8.891 16.891 1 94.38 158 SER A CA 1
ATOM 1197 C C . SER A 1 158 ? -0.417 8.234 15.523 1 94.38 158 SER A C 1
ATOM 1199 O O . SER A 1 158 ? -0.996 7.18 15.242 1 94.38 158 SER A O 1
ATOM 1201 N N . ILE A 1 159 ? 0.441 8.82 14.711 1 97.06 159 ILE A N 1
ATOM 1202 C CA . ILE A 1 159 ? 0.703 8.281 13.375 1 97.06 159 ILE A CA 1
ATOM 1203 C C . ILE A 1 159 ? 1.415 6.938 13.492 1 97.06 159 ILE A C 1
ATOM 1205 O O . ILE A 1 159 ? 0.993 5.949 12.883 1 97.06 159 ILE A O 1
ATOM 1209 N N . GLY A 1 160 ? 2.49 6.875 14.312 1 97.75 160 GLY A N 1
ATOM 1210 C CA . GLY A 1 160 ? 3.26 5.652 14.484 1 97.75 160 GLY A CA 1
ATOM 1211 C C . GLY A 1 160 ? 2.428 4.496 15 1 97.75 160 GLY A C 1
ATOM 1212 O O . GLY A 1 160 ? 2.6 3.355 14.555 1 97.75 160 GLY A O 1
ATOM 1213 N N . SER A 1 161 ? 1.538 4.793 15.922 1 97.31 161 SER A N 1
ATOM 1214 C CA . SER A 1 161 ? 0.668 3.76 16.469 1 97.31 161 SER A CA 1
ATOM 1215 C C . SER A 1 161 ? -0.271 3.201 15.406 1 97.31 161 SER A C 1
ATOM 1217 O O . SER A 1 161 ? -0.517 1.993 15.359 1 97.31 161 SER A O 1
ATOM 1219 N N . GLU A 1 162 ? -0.799 4.105 14.594 1 98 162 GLU A N 1
ATOM 1220 C CA . GLU A 1 162 ? -1.666 3.67 13.508 1 98 162 GLU A CA 1
ATOM 1221 C C . GLU A 1 162 ? -0.894 2.836 12.484 1 98 162 GLU A C 1
ATOM 1223 O O . GLU A 1 162 ? -1.42 1.859 11.953 1 98 162 GLU A O 1
ATOM 1228 N N . VAL A 1 163 ? 0.353 3.172 12.219 1 98.69 163 VAL A N 1
ATOM 1229 C CA . VAL A 1 163 ? 1.207 2.4 11.32 1 98.69 163 VAL A CA 1
ATOM 1230 C C . VAL A 1 163 ? 1.422 1 11.891 1 98.69 163 VAL A C 1
ATOM 1232 O O . VAL A 1 163 ? 1.275 0.005 11.172 1 98.69 163 VAL A O 1
ATOM 1235 N N . ALA A 1 164 ? 1.748 0.933 13.172 1 98.62 164 ALA A N 1
ATOM 1236 C CA . ALA A 1 164 ? 1.993 -0.339 13.852 1 98.62 164 ALA A CA 1
ATOM 1237 C C . ALA A 1 164 ? 0.78 -1.259 13.742 1 98.62 164 ALA A C 1
ATOM 1239 O O . ALA A 1 164 ? 0.912 -2.434 13.391 1 98.62 164 ALA A O 1
ATOM 1240 N N . LYS A 1 165 ? -0.371 -0.699 14.016 1 98.06 165 LYS A N 1
ATOM 1241 C CA . LYS A 1 165 ? -1.621 -1.452 13.961 1 98.06 165 LYS A CA 1
ATOM 1242 C C . LYS A 1 165 ? -1.797 -2.121 12.602 1 98.06 165 LYS A C 1
ATOM 1244 O O . LYS A 1 165 ? -2.111 -3.311 12.523 1 98.06 165 LYS A O 1
ATOM 1249 N N . ARG A 1 166 ? -1.564 -1.443 11.578 1 98.56 166 ARG A N 1
ATOM 1250 C CA . ARG A 1 166 ? -1.734 -1.948 10.219 1 98.56 166 ARG A CA 1
ATOM 1251 C C . ARG A 1 166 ? -0.68 -3 9.883 1 98.56 166 ARG A C 1
ATOM 1253 O O . ARG A 1 166 ? -0.998 -4.051 9.328 1 98.56 166 ARG A O 1
ATOM 1260 N N . LEU A 1 167 ? 0.57 -2.744 10.281 1 98.75 167 LEU A N 1
ATOM 1261 C CA . LEU A 1 167 ? 1.662 -3.621 9.867 1 98.75 167 LEU A CA 1
ATOM 1262 C C . LEU A 1 167 ? 1.62 -4.938 10.633 1 98.75 167 LEU A C 1
ATOM 1264 O O . LEU A 1 167 ? 2.033 -5.977 10.117 1 98.75 167 LEU A O 1
ATOM 1268 N N . VAL A 1 168 ? 1.09 -4.934 11.844 1 98.44 168 VAL A N 1
ATOM 1269 C CA . VAL A 1 168 ? 0.891 -6.176 12.586 1 98.44 168 VAL A CA 1
ATOM 1270 C C . VAL A 1 168 ? -0.075 -7.082 11.828 1 98.44 168 VAL A C 1
ATOM 1272 O O . VAL A 1 168 ? 0.13 -8.297 11.758 1 98.44 168 VAL A O 1
ATOM 1275 N N . ALA A 1 169 ? -1.059 -6.527 11.195 1 98.19 169 ALA A N 1
ATOM 1276 C CA . ALA A 1 169 ? -2.043 -7.293 10.438 1 98.19 169 ALA A CA 1
ATOM 1277 C C . ALA A 1 169 ? -1.422 -7.891 9.18 1 98.19 169 ALA A C 1
ATOM 1279 O O . ALA A 1 169 ? -1.981 -8.812 8.578 1 98.19 169 ALA A O 1
ATOM 1280 N N . PHE A 1 170 ? -0.278 -7.395 8.734 1 98.44 170 PHE A N 1
ATOM 1281 C CA . PHE A 1 170 ? 0.453 -7.938 7.594 1 98.44 170 PHE A CA 1
ATOM 1282 C C . PHE A 1 170 ? 1.396 -9.047 8.031 1 98.44 170 PHE A C 1
ATOM 1284 O O . PHE A 1 170 ? 2.094 -9.641 7.211 1 98.44 170 PHE A O 1
ATOM 1291 N N . GLY A 1 171 ? 1.455 -9.312 9.336 1 97.94 171 GLY A N 1
ATOM 1292 C CA . GLY A 1 171 ? 2.303 -10.375 9.859 1 97.94 171 GLY A CA 1
ATOM 1293 C C . GLY A 1 171 ? 3.695 -9.898 10.227 1 97.94 171 GLY A C 1
ATOM 1294 O O . GLY A 1 171 ? 4.625 -10.703 10.32 1 97.94 171 GLY A O 1
ATOM 1295 N N . CYS A 1 172 ? 3.854 -8.602 10.43 1 98.56 172 CYS A N 1
ATOM 1296 C CA . CYS A 1 172 ? 5.145 -8.039 10.805 1 98.56 172 CYS A CA 1
ATOM 1297 C C . CYS A 1 172 ? 5.301 -8.008 12.32 1 98.56 172 CYS A C 1
ATOM 1299 O O . CYS A 1 172 ? 4.312 -8.086 13.055 1 98.56 172 CYS A O 1
ATOM 1301 N N . THR A 1 173 ? 6.531 -7.965 12.766 1 98.5 173 THR A N 1
ATOM 1302 C CA . THR A 1 173 ? 6.855 -7.621 14.141 1 98.5 173 THR A CA 1
ATOM 1303 C C . THR A 1 173 ? 7.32 -6.172 14.242 1 98.5 173 THR A C 1
ATOM 1305 O O . THR A 1 173 ? 8.062 -5.695 13.383 1 98.5 173 THR A O 1
ATOM 1308 N N . VAL A 1 174 ? 6.895 -5.504 15.336 1 98.69 174 VAL A N 1
ATOM 1309 C CA . VAL A 1 174 ? 7.141 -4.066 15.414 1 98.69 174 VAL A CA 1
ATOM 1310 C C . VAL A 1 174 ? 7.965 -3.756 16.656 1 98.69 174 VAL A C 1
ATOM 1312 O O . VAL A 1 174 ? 7.758 -4.355 17.719 1 98.69 174 VAL A O 1
ATOM 1315 N N . ALA A 1 175 ? 8.922 -2.928 16.562 1 98.81 175 ALA A N 1
ATOM 1316 C CA . ALA A 1 175 ? 9.641 -2.25 17.641 1 98.81 175 ALA A CA 1
ATOM 1317 C C . ALA A 1 175 ? 9.664 -0.74 17.422 1 98.81 175 ALA A C 1
ATOM 1319 O O . ALA A 1 175 ? 9.25 -0.256 16.359 1 98.81 175 ALA A O 1
ATOM 1320 N N . TYR A 1 176 ? 10.055 0.018 18.5 1 98.69 176 TYR A N 1
ATOM 1321 C CA . TYR A 1 176 ? 9.938 1.455 18.266 1 98.69 176 TYR A CA 1
ATOM 1322 C C . TYR A 1 176 ? 10.977 2.217 19.094 1 98.69 176 TYR A C 1
ATOM 1324 O O . TYR A 1 176 ? 11.586 1.66 20 1 98.69 176 TYR A O 1
ATOM 1332 N N . ASN A 1 177 ? 11.25 3.369 18.578 1 98.19 177 ASN A N 1
ATOM 1333 C CA . ASN A 1 177 ? 11.945 4.426 19.312 1 98.19 177 ASN A CA 1
ATOM 1334 C C . ASN A 1 177 ? 11.062 5.66 19.484 1 98.19 177 ASN A C 1
ATOM 1336 O O . ASN A 1 177 ? 10.328 6.035 18.562 1 98.19 177 ASN A O 1
ATOM 1340 N N . SER A 1 178 ? 11.094 6.195 20.594 1 95.44 178 SER A N 1
ATOM 1341 C CA . SER A 1 178 ? 10.484 7.484 20.906 1 95.44 178 SER A CA 1
ATOM 1342 C C . SER A 1 178 ? 11.242 8.203 22.031 1 95.44 178 SER A C 1
ATOM 1344 O O . SER A 1 178 ? 12.18 7.641 22.609 1 95.44 178 SER A O 1
ATOM 1346 N N . ARG A 1 179 ? 10.898 9.43 22.188 1 90.25 179 ARG A N 1
ATOM 1347 C CA . ARG A 1 179 ? 11.57 10.188 23.234 1 90.25 179 ARG A CA 1
ATOM 1348 C C . ARG A 1 179 ? 11.453 9.484 24.578 1 90.25 179 ARG A C 1
ATOM 1350 O O . ARG A 1 179 ? 12.43 9.398 25.328 1 90.25 179 ARG A O 1
ATOM 1357 N N . ASN A 1 180 ? 10.203 9 24.859 1 90.06 180 ASN A N 1
ATOM 1358 C CA . ASN A 1 180 ? 9.961 8.258 26.078 1 90.06 180 ASN A CA 1
ATOM 1359 C C . ASN A 1 180 ? 9.312 6.902 25.797 1 90.06 180 ASN A C 1
ATOM 1361 O O . ASN A 1 180 ? 8.523 6.77 24.859 1 90.06 180 ASN A O 1
ATOM 1365 N N . LYS A 1 181 ? 9.703 5.984 26.672 1 93.88 181 LYS A N 1
ATOM 1366 C CA . LYS A 1 181 ? 9.055 4.68 26.578 1 93.88 181 LYS A CA 1
ATOM 1367 C C . LYS A 1 181 ? 7.566 4.785 26.906 1 93.88 181 LYS A C 1
ATOM 1369 O O . LYS A 1 181 ? 7.176 5.484 27.844 1 93.88 181 LYS A O 1
ATOM 1374 N N . LYS A 1 182 ? 6.816 4.145 26.156 1 92.69 182 LYS A N 1
ATOM 1375 C CA . LYS A 1 182 ? 5.375 4.121 26.391 1 92.69 182 LYS A CA 1
ATOM 1376 C C . LYS A 1 182 ? 4.965 2.881 27.188 1 92.69 182 LYS A C 1
ATOM 1378 O O . LYS A 1 182 ? 5.008 1.766 26.672 1 92.69 182 LYS A O 1
ATOM 1383 N N . PRO A 1 183 ? 4.496 3.025 28.344 1 89.62 183 PRO A N 1
ATOM 1384 C CA . PRO A 1 183 ? 4.266 1.88 29.219 1 89.62 183 PRO A CA 1
ATOM 1385 C C . PRO A 1 183 ? 3.146 0.967 28.719 1 89.62 183 PRO A C 1
ATOM 1387 O O . PRO A 1 183 ? 3.178 -0.242 28.969 1 89.62 183 PRO A O 1
ATOM 1390 N N . SER A 1 184 ? 2.219 1.458 28.047 1 90.38 184 SER A N 1
ATOM 1391 C CA . SER A 1 184 ? 1.046 0.678 27.656 1 90.38 184 SER A CA 1
ATOM 1392 C C . SER A 1 184 ? 1.275 -0.056 26.344 1 90.38 184 SER A C 1
ATOM 1394 O O . SER A 1 184 ? 0.438 -0.855 25.922 1 90.38 184 SER A O 1
ATOM 1396 N N . VAL A 1 185 ? 2.438 0.202 25.844 1 91.25 185 VAL A N 1
ATOM 1397 C CA . VAL A 1 185 ? 2.723 -0.399 24.547 1 91.25 185 VAL A CA 1
ATOM 1398 C C . VAL A 1 185 ? 3.582 -1.647 24.734 1 91.25 185 VAL A C 1
ATOM 1400 O O . VAL A 1 185 ? 4.578 -1.621 25.469 1 91.25 185 VAL A O 1
ATOM 1403 N N . LEU A 1 186 ? 3.242 -2.76 24.031 1 93.12 186 LEU A N 1
ATOM 1404 C CA . LEU A 1 186 ? 3.9 -4.047 24.219 1 93.12 186 LEU A CA 1
ATOM 1405 C C . LEU A 1 186 ? 5.059 -4.219 23.234 1 93.12 186 LEU A C 1
ATOM 1407 O O . LEU A 1 186 ? 5.883 -5.121 23.406 1 93.12 186 LEU A O 1
ATOM 1411 N N . TYR A 1 187 ? 5.242 -3.336 22.297 1 97.31 187 TYR A N 1
ATOM 1412 C CA . TYR A 1 187 ? 6.344 -3.426 21.344 1 97.31 187 TYR A CA 1
ATOM 1413 C C . TYR A 1 187 ? 7.676 -3.135 22.031 1 97.31 187 TYR A C 1
ATOM 1415 O O . TYR A 1 187 ? 7.766 -2.25 22.875 1 97.31 187 TYR A O 1
ATOM 1423 N N . PRO A 1 188 ? 8.711 -3.877 21.688 1 98.06 188 PRO A N 1
ATOM 1424 C CA . PRO A 1 188 ? 10.039 -3.574 22.25 1 98.06 188 PRO A CA 1
ATOM 1425 C C . PRO A 1 188 ? 10.453 -2.121 22.031 1 98.06 188 PRO A C 1
ATOM 1427 O O . PRO A 1 188 ? 10.258 -1.579 20.938 1 98.06 188 PRO A O 1
ATOM 1430 N N . TYR A 1 189 ? 10.945 -1.533 23.078 1 98.12 189 TYR A N 1
ATOM 1431 C CA . TYR A 1 189 ? 11.414 -0.15 23.078 1 98.12 189 TYR A CA 1
ATOM 1432 C C . TYR A 1 189 ? 12.93 -0.087 22.922 1 98.12 189 TYR A C 1
ATOM 1434 O O . TYR A 1 189 ? 13.656 -0.832 23.594 1 98.12 189 TYR A O 1
ATOM 1442 N N . TYR A 1 190 ? 13.391 0.768 22.016 1 98.25 190 TYR A N 1
ATOM 1443 C CA . TYR A 1 190 ? 14.812 1.072 21.891 1 98.25 190 TYR A CA 1
ATOM 1444 C C . TYR A 1 190 ? 15.086 2.543 22.172 1 98.25 190 TYR A C 1
ATOM 1446 O O . TYR A 1 190 ? 14.469 3.426 21.578 1 98.25 190 TYR A O 1
ATOM 1454 N N . ALA A 1 191 ? 16.062 2.836 22.953 1 96.38 191 ALA A N 1
ATOM 1455 C CA . ALA A 1 191 ? 16.359 4.199 23.391 1 96.38 191 ALA A CA 1
ATOM 1456 C C . ALA A 1 191 ? 17.062 4.988 22.281 1 96.38 191 ALA A C 1
ATOM 1458 O O . ALA A 1 191 ? 17 6.219 22.25 1 96.38 191 ALA A O 1
ATOM 1459 N N . ASN A 1 192 ? 17.75 4.293 21.438 1 96.44 192 ASN A N 1
ATOM 1460 C CA . ASN A 1 192 ? 18.391 4.984 20.328 1 96.44 192 ASN A CA 1
ATOM 1461 C C . ASN A 1 192 ? 18.016 4.355 18.984 1 96.44 192 ASN A C 1
ATOM 1463 O O . ASN A 1 192 ? 17.844 3.139 18.891 1 96.44 192 ASN A O 1
ATOM 1467 N N . VAL A 1 193 ? 18.016 5.117 18 1 98.5 193 VAL A N 1
ATOM 1468 C CA . VAL A 1 193 ? 17.531 4.73 16.672 1 98.5 193 VAL A CA 1
ATOM 1469 C C . VAL A 1 193 ? 18.531 3.77 16.016 1 98.5 193 VAL A C 1
ATOM 1471 O O . VAL A 1 193 ? 18.141 2.881 15.266 1 98.5 193 VAL A O 1
ATOM 1474 N N . HIS A 1 194 ? 19.828 3.949 16.344 1 98.56 194 HIS A N 1
ATOM 1475 C CA . HIS A 1 194 ? 20.828 3.037 15.812 1 98.56 194 HIS A CA 1
ATOM 1476 C C . HIS A 1 194 ? 20.531 1.597 16.219 1 98.56 194 HIS A C 1
ATOM 1478 O O . HIS A 1 194 ? 20.562 0.693 15.383 1 98.56 194 HIS A O 1
ATOM 1484 N N . ASP A 1 195 ? 20.281 1.358 17.516 1 98.62 195 ASP A N 1
ATOM 1485 C CA . ASP A 1 195 ? 19.953 0.023 18 1 98.62 195 ASP A CA 1
ATOM 1486 C C . ASP A 1 195 ? 18.641 -0.488 17.391 1 98.62 195 ASP A C 1
ATOM 1488 O O . ASP A 1 195 ? 18.516 -1.681 17.125 1 98.62 195 ASP A O 1
ATOM 1492 N N . LEU A 1 196 ? 17.734 0.374 17.234 1 98.88 196 LEU A N 1
ATOM 1493 C CA . LEU A 1 196 ? 16.5 0.007 16.562 1 98.88 196 LEU A CA 1
ATOM 1494 C C . LEU A 1 196 ? 16.766 -0.488 15.141 1 98.88 196 LEU A C 1
ATOM 1496 O O . LEU A 1 196 ? 16.219 -1.504 14.719 1 98.88 196 LEU A O 1
ATOM 1500 N N . ALA A 1 197 ? 17.625 0.212 14.445 1 98.88 197 ALA A N 1
ATOM 1501 C CA . ALA A 1 197 ? 17.969 -0.134 13.062 1 98.88 197 ALA A CA 1
ATOM 1502 C C . ALA A 1 197 ? 18.641 -1.505 12.992 1 98.88 197 ALA A C 1
ATOM 1504 O O . ALA A 1 197 ? 18.328 -2.309 12.109 1 98.88 197 ALA A O 1
ATOM 1505 N N . VAL A 1 198 ? 19.516 -1.794 13.953 1 98.5 198 VAL A N 1
ATOM 1506 C CA . VAL A 1 198 ? 20.219 -3.07 14.008 1 98.5 198 VAL A CA 1
ATOM 1507 C C . VAL A 1 198 ? 19.203 -4.211 14.125 1 98.5 198 VAL A C 1
ATOM 1509 O O . VAL A 1 198 ? 19.422 -5.297 13.578 1 98.5 198 VAL A O 1
ATOM 1512 N N . ASN A 1 199 ? 18.125 -3.916 14.711 1 98.38 199 ASN A N 1
ATOM 1513 C CA . ASN A 1 199 ? 17.156 -4.961 15.016 1 98.38 199 ASN A CA 1
ATOM 1514 C C . ASN A 1 199 ? 15.93 -4.863 14.117 1 98.38 199 ASN A C 1
ATOM 1516 O O . ASN A 1 199 ? 14.852 -5.332 14.477 1 98.38 199 ASN A O 1
ATOM 1520 N N . SER A 1 200 ? 16.047 -4.191 13.016 1 98.81 200 SER A N 1
ATOM 1521 C CA . SER A 1 200 ? 14.922 -4.008 12.102 1 98.81 200 SER A CA 1
ATOM 1522 C C . SER A 1 200 ? 15.312 -4.348 10.664 1 98.81 200 SER A C 1
ATOM 1524 O O . SER A 1 200 ? 16.484 -4.238 10.297 1 98.81 200 SER A O 1
ATOM 1526 N N . ASP A 1 201 ? 14.383 -4.863 9.875 1 98.75 201 ASP A N 1
ATOM 1527 C CA . ASP A 1 201 ? 14.555 -4.988 8.43 1 98.75 201 ASP A CA 1
ATOM 1528 C C . ASP A 1 201 ? 14.219 -3.676 7.723 1 98.75 201 ASP A C 1
ATOM 1530 O O . ASP A 1 201 ? 14.883 -3.305 6.75 1 98.75 201 ASP A O 1
ATOM 1534 N N . PHE A 1 202 ? 13.188 -2.977 8.227 1 98.88 202 PHE A N 1
ATOM 1535 C CA . PHE A 1 202 ? 12.711 -1.722 7.652 1 98.88 202 PHE A CA 1
ATOM 1536 C C . PHE A 1 202 ? 12.469 -0.687 8.742 1 98.88 202 PHE A C 1
ATOM 1538 O O . PHE A 1 202 ? 12.078 -1.034 9.859 1 98.88 202 PHE A O 1
ATOM 1545 N N . LEU A 1 203 ? 12.672 0.611 8.422 1 98.94 203 LEU A N 1
ATOM 1546 C CA . LEU A 1 203 ? 12.414 1.711 9.344 1 98.94 203 LEU A CA 1
ATOM 1547 C C . LEU A 1 203 ? 11.344 2.643 8.789 1 98.94 203 LEU A C 1
ATOM 1549 O O . LEU A 1 203 ? 11.391 3.021 7.613 1 98.94 203 LEU A O 1
ATOM 1553 N N . ILE A 1 204 ? 10.391 2.959 9.578 1 98.94 204 ILE A N 1
ATOM 1554 C CA . ILE A 1 204 ? 9.391 3.971 9.266 1 98.94 204 ILE A CA 1
ATOM 1555 C C . ILE A 1 204 ? 9.586 5.191 10.164 1 98.94 204 ILE A C 1
ATOM 1557 O O . ILE A 1 204 ? 9.508 5.09 11.391 1 98.94 204 ILE A O 1
ATOM 1561 N N . VAL A 1 205 ? 9.812 6.352 9.539 1 98.88 205 VAL A N 1
ATOM 1562 C CA . VAL A 1 205 ? 10.141 7.582 10.25 1 98.88 205 VAL A CA 1
ATOM 1563 C C . VAL A 1 205 ? 8.914 8.492 10.297 1 98.88 205 VAL A C 1
ATOM 1565 O O . VAL A 1 205 ? 8.461 8.977 9.258 1 98.88 205 VAL A O 1
ATOM 1568 N N . CYS A 1 206 ? 8.383 8.711 11.469 1 97.12 206 CYS A N 1
ATOM 1569 C CA . CYS A 1 206 ? 7.199 9.555 11.586 1 97.12 206 CYS A CA 1
ATOM 1570 C C . CYS A 1 206 ? 7.211 10.344 12.883 1 97.12 206 CYS A C 1
ATOM 1572 O O . CYS A 1 206 ? 6.156 10.648 13.445 1 97.12 206 CYS A O 1
ATOM 1574 N N . CYS A 1 207 ? 8.375 10.672 13.438 1 96.5 207 CYS A N 1
ATOM 1575 C CA . CYS A 1 207 ? 8.492 11.516 14.625 1 96.5 207 CYS A CA 1
ATOM 1576 C C . CYS A 1 207 ? 8.539 12.984 14.242 1 96.5 207 CYS A C 1
ATOM 1578 O O . CYS A 1 207 ? 8.664 13.328 13.062 1 96.5 207 CYS A O 1
ATOM 1580 N N . ALA A 1 208 ? 8.43 13.852 15.227 1 94.38 208 ALA A N 1
ATOM 1581 C CA . ALA A 1 208 ? 8.508 15.297 15.008 1 94.38 208 ALA A CA 1
ATOM 1582 C C . ALA A 1 208 ? 9.945 15.734 14.734 1 94.38 208 ALA A C 1
ATOM 1584 O O . ALA A 1 208 ? 10.891 15.141 15.258 1 94.38 208 ALA A O 1
ATOM 1585 N N . LEU A 1 209 ? 10.094 16.734 13.93 1 95.94 209 LEU A N 1
ATOM 1586 C CA . LEU A 1 209 ? 11.406 17.328 13.711 1 95.94 209 LEU A CA 1
ATOM 1587 C C . LEU A 1 209 ? 11.719 18.344 14.805 1 95.94 209 LEU A C 1
ATOM 1589 O O . LEU A 1 209 ? 10.938 19.266 15.039 1 95.94 209 LEU A O 1
ATOM 1593 N N . THR A 1 210 ? 12.664 18.156 15.531 1 93.62 210 THR A N 1
ATOM 1594 C CA . THR A 1 210 ? 13.25 19.047 16.531 1 93.62 210 THR A CA 1
ATOM 1595 C C . THR A 1 210 ? 14.766 19.141 16.359 1 93.62 210 THR A C 1
ATOM 1597 O O . THR A 1 210 ? 15.328 18.516 15.461 1 93.62 210 THR A O 1
ATOM 1600 N N . ASN A 1 211 ? 15.359 19.922 17.219 1 93.62 211 ASN A N 1
ATOM 1601 C CA . ASN A 1 211 ? 16.812 19.969 17.203 1 93.62 211 ASN A CA 1
ATOM 1602 C C . ASN A 1 211 ? 17.422 18.594 17.484 1 93.62 211 ASN A C 1
ATOM 1604 O O . ASN A 1 211 ? 18.438 18.234 16.906 1 93.62 211 ASN A O 1
ATOM 1608 N N . GLU A 1 212 ? 16.766 17.844 18.297 1 93.62 212 GLU A N 1
ATOM 1609 C CA . GLU A 1 212 ? 17.266 16.547 18.734 1 93.62 212 GLU A CA 1
ATOM 1610 C C . GLU A 1 212 ? 17.047 15.477 17.656 1 93.62 212 GLU A C 1
ATOM 1612 O O . GLU A 1 212 ? 17.75 14.477 17.609 1 93.62 212 GLU A O 1
ATOM 1617 N N . THR A 1 213 ? 16.094 15.695 16.781 1 96.88 213 THR A N 1
ATOM 1618 C CA . THR A 1 213 ? 15.758 14.648 15.82 1 96.88 213 THR A CA 1
ATOM 1619 C C . THR A 1 213 ? 16.234 15.031 14.422 1 96.88 213 THR A C 1
ATOM 1621 O O . THR A 1 213 ? 16.031 14.273 13.469 1 96.88 213 THR A O 1
ATOM 1624 N N . HIS A 1 214 ? 16.844 16.25 14.32 1 98 214 HIS A N 1
ATOM 1625 C CA . HIS A 1 214 ? 17.438 16.625 13.047 1 98 214 HIS A CA 1
ATOM 1626 C C . HIS A 1 214 ? 18.484 15.602 12.609 1 98 214 HIS A C 1
ATOM 1628 O O . HIS A 1 214 ? 19.438 15.32 13.336 1 98 214 HIS A O 1
ATOM 1634 N N . HIS A 1 215 ? 18.297 14.93 11.445 1 98.75 215 HIS A N 1
ATOM 1635 C CA . HIS A 1 215 ? 19.188 13.922 10.875 1 98.75 215 HIS A CA 1
ATOM 1636 C C . HIS A 1 215 ? 19.344 12.734 11.82 1 98.75 215 HIS A C 1
ATOM 1638 O O . HIS A 1 215 ? 20.438 12.172 11.945 1 98.75 215 HIS A O 1
ATOM 1644 N N . ILE A 1 216 ? 18.25 12.461 12.5 1 98.44 216 ILE A N 1
ATOM 1645 C CA . ILE A 1 216 ? 18.266 11.32 13.406 1 98.44 216 ILE A CA 1
ATOM 1646 C C . ILE A 1 216 ? 18.547 10.039 12.617 1 98.44 216 ILE A C 1
ATOM 1648 O O . ILE A 1 216 ? 19.125 9.086 13.148 1 98.44 216 ILE A O 1
ATOM 1652 N N . ILE A 1 217 ? 18.141 9.977 11.391 1 98.88 217 ILE A N 1
ATOM 1653 C CA . ILE A 1 217 ? 18.578 8.938 10.453 1 98.88 217 ILE A CA 1
ATOM 1654 C C . ILE A 1 217 ? 19.828 9.398 9.719 1 98.88 217 ILE A C 1
ATOM 1656 O O . ILE A 1 217 ? 19.75 10.039 8.672 1 98.88 217 ILE A O 1
ATOM 1660 N N . ASN A 1 218 ? 20.922 9.117 10.258 1 98.69 218 ASN A N 1
ATOM 1661 C CA . ASN A 1 218 ? 22.219 9.523 9.719 1 98.69 218 ASN A CA 1
ATOM 1662 C C . ASN A 1 218 ? 22.953 8.344 9.102 1 98.69 218 ASN A C 1
ATOM 1664 O O . ASN A 1 218 ? 22.391 7.266 8.922 1 98.69 218 ASN A O 1
ATOM 1668 N N . LYS A 1 219 ? 24.156 8.555 8.758 1 98.62 219 LYS A N 1
ATOM 1669 C CA . LYS A 1 219 ? 24.984 7.551 8.086 1 98.62 219 LYS A CA 1
ATOM 1670 C C . LYS A 1 219 ? 25.094 6.277 8.922 1 98.62 219 LYS A C 1
ATOM 1672 O O . LYS A 1 219 ? 25 5.168 8.391 1 98.62 219 LYS A O 1
ATOM 1677 N N . ASP A 1 220 ? 25.266 6.414 10.195 1 98.69 220 ASP A N 1
ATOM 1678 C CA . ASP A 1 220 ? 25.422 5.266 11.086 1 98.69 220 ASP A CA 1
ATOM 1679 C C . ASP A 1 220 ? 24.156 4.418 11.109 1 98.69 220 ASP A C 1
ATOM 1681 O O . ASP A 1 220 ? 24.219 3.186 11.094 1 98.69 220 ASP A O 1
ATOM 1685 N N . VAL A 1 221 ? 23.062 5.039 11.195 1 98.88 221 VAL A N 1
ATOM 1686 C CA . VAL A 1 221 ? 21.781 4.348 11.227 1 98.88 221 VAL A CA 1
ATOM 1687 C C . VAL A 1 221 ? 21.547 3.627 9.906 1 98.88 221 VAL A C 1
ATOM 1689 O O . VAL A 1 221 ? 21.109 2.475 9.891 1 98.88 221 VAL A O 1
ATOM 1692 N N . LEU A 1 222 ? 21.844 4.277 8.805 1 98.81 222 LEU A N 1
ATOM 1693 C CA . LEU A 1 222 ? 21.703 3.674 7.488 1 98.81 222 LEU A CA 1
ATOM 1694 C C . LEU A 1 222 ? 22.609 2.455 7.344 1 98.81 222 LEU A C 1
ATOM 1696 O O . LEU A 1 222 ? 22.188 1.429 6.801 1 98.81 222 LEU A O 1
ATOM 1700 N N . THR A 1 223 ? 23.797 2.588 7.828 1 98.69 223 THR A N 1
ATOM 1701 C CA . THR A 1 223 ? 24.734 1.477 7.797 1 98.69 223 THR A CA 1
ATOM 1702 C C . THR A 1 223 ? 24.219 0.303 8.625 1 98.69 223 THR A C 1
ATOM 1704 O O . THR A 1 223 ? 24.297 -0.849 8.188 1 98.69 223 THR A O 1
ATOM 1707 N N . ALA A 1 224 ? 23.703 0.619 9.789 1 98.69 224 ALA A N 1
ATOM 1708 C CA . ALA A 1 224 ? 23.156 -0.409 10.672 1 98.69 224 ALA A CA 1
ATOM 1709 C C . ALA A 1 224 ? 21.984 -1.129 10.031 1 98.69 224 ALA A C 1
ATOM 1711 O O . ALA A 1 224 ? 21.812 -2.336 10.211 1 98.69 224 ALA A O 1
ATOM 1712 N N . LEU A 1 225 ? 21.141 -0.442 9.328 1 98.44 225 LEU A N 1
ATOM 1713 C CA . LEU A 1 225 ? 19.969 -1.014 8.68 1 98.44 225 LEU A CA 1
ATOM 1714 C C . LEU A 1 225 ? 20.375 -1.994 7.582 1 98.44 225 LEU A C 1
ATOM 1716 O O . LEU A 1 225 ? 19.703 -3.01 7.371 1 98.44 225 LEU A O 1
ATOM 1720 N N . GLY A 1 226 ? 21.5 -1.599 6.812 1 97.69 226 GLY A N 1
ATOM 1721 C CA . GLY A 1 226 ? 22.141 -2.566 5.941 1 97.69 226 GLY A CA 1
ATOM 1722 C C . GLY A 1 226 ? 21.609 -2.555 4.527 1 97.69 226 GLY A C 1
ATOM 1723 O O . GLY A 1 226 ? 20.656 -1.822 4.227 1 97.69 226 GLY A O 1
ATOM 1724 N N . ARG A 1 227 ? 22.109 -3.398 3.68 1 97.38 227 ARG A N 1
ATOM 1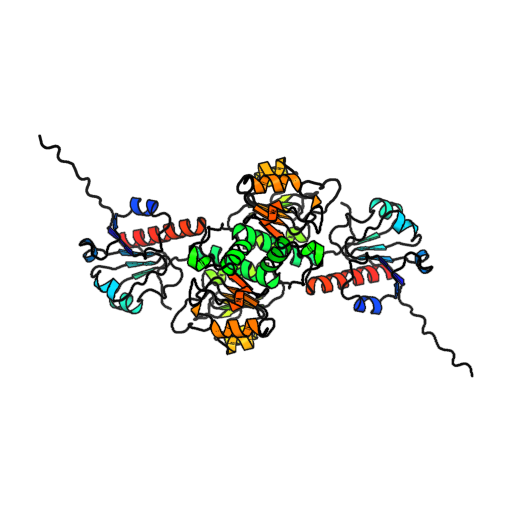725 C CA . ARG A 1 227 ? 21.938 -3.406 2.23 1 97.38 227 ARG A CA 1
ATOM 1726 C C . ARG A 1 227 ? 20.516 -3.789 1.843 1 97.38 227 ARG A C 1
ATOM 1728 O O . ARG A 1 227 ? 20.031 -3.385 0.787 1 97.38 227 ARG A O 1
ATOM 1735 N N . GLU A 1 228 ? 19.875 -4.504 2.65 1 97.44 228 GLU A N 1
ATOM 1736 C CA . GLU A 1 228 ? 18.516 -4.941 2.344 1 97.44 228 GLU A CA 1
ATOM 1737 C C . GLU A 1 228 ? 17.484 -4.047 3.021 1 97.44 228 GLU A C 1
ATOM 1739 O O . GLU A 1 228 ? 16.281 -4.242 2.852 1 97.44 228 GLU A O 1
ATOM 1744 N N . GLY A 1 229 ? 17.922 -3.111 3.818 1 98.5 229 GLY A N 1
ATOM 1745 C CA . GLY A 1 229 ? 17.047 -2.25 4.594 1 98.5 229 GLY A CA 1
ATOM 1746 C C . GLY A 1 229 ? 16.25 -1.288 3.736 1 98.5 229 GLY A C 1
ATOM 1747 O O . GLY A 1 229 ? 16.641 -0.96 2.619 1 98.5 229 GLY A O 1
ATOM 1748 N N . VAL A 1 230 ? 15.094 -0.872 4.207 1 98.81 230 VAL A N 1
ATOM 1749 C CA . VAL A 1 230 ? 14.234 0.102 3.547 1 98.81 230 VAL A CA 1
ATOM 1750 C C . VAL A 1 230 ? 13.859 1.207 4.531 1 98.81 230 VAL A C 1
ATOM 1752 O O . VAL A 1 230 ? 13.617 0.942 5.711 1 98.81 230 VAL A O 1
ATOM 1755 N N . ILE A 1 231 ? 13.836 2.385 4.059 1 98.81 231 ILE A N 1
ATOM 1756 C CA . ILE A 1 231 ? 13.445 3.523 4.887 1 98.81 231 ILE A CA 1
ATOM 1757 C C . ILE A 1 231 ? 12.203 4.188 4.301 1 98.81 231 ILE A C 1
ATOM 1759 O O . ILE A 1 231 ? 12.141 4.457 3.098 1 98.81 231 ILE A O 1
ATOM 1763 N N . ILE A 1 232 ? 11.211 4.406 5.133 1 98.94 232 ILE A N 1
ATOM 1764 C CA . ILE A 1 232 ? 10.023 5.18 4.793 1 98.94 232 ILE A CA 1
ATOM 1765 C C . ILE A 1 232 ? 9.984 6.457 5.625 1 98.94 232 ILE A C 1
ATOM 1767 O O . ILE A 1 232 ? 10.062 6.41 6.855 1 98.94 232 ILE A O 1
ATOM 1771 N N . ASN A 1 233 ? 9.922 7.605 4.973 1 98.94 233 ASN A N 1
ATOM 1772 C CA . ASN A 1 233 ? 9.852 8.859 5.707 1 98.94 233 ASN A CA 1
ATOM 1773 C C . ASN A 1 233 ? 8.555 9.617 5.402 1 98.94 233 ASN A C 1
ATOM 1775 O O . ASN A 1 233 ? 8.367 10.102 4.285 1 98.94 233 ASN A O 1
ATOM 1779 N N . VAL A 1 234 ? 7.68 9.695 6.383 1 98.62 234 VAL A N 1
ATOM 1780 C CA . VAL A 1 234 ? 6.438 10.445 6.246 1 98.62 234 VAL A CA 1
ATOM 1781 C C . VAL A 1 234 ? 6.391 11.562 7.281 1 98.62 234 VAL A C 1
ATOM 1783 O O . VAL A 1 234 ? 5.316 12.086 7.59 1 98.62 234 VAL A O 1
ATOM 1786 N N . GLY A 1 235 ? 7.52 11.812 7.898 1 97.56 235 GLY A N 1
ATOM 1787 C CA . GLY A 1 235 ? 7.641 12.945 8.805 1 97.56 235 GLY A CA 1
ATOM 1788 C C . GLY A 1 235 ? 8.078 14.219 8.109 1 97.56 235 GLY A C 1
ATOM 1789 O O . GLY A 1 235 ? 7.34 14.766 7.285 1 97.56 235 GLY A O 1
ATOM 1790 N N . ARG A 1 236 ? 9.305 14.625 8.406 1 97.81 236 ARG A N 1
ATOM 1791 C CA . ARG A 1 236 ? 9.953 15.766 7.766 1 97.81 236 ARG A CA 1
ATOM 1792 C C . ARG A 1 236 ? 11.219 15.336 7.031 1 97.81 236 ARG A C 1
ATOM 1794 O O . ARG A 1 236 ? 11.891 14.391 7.441 1 97.81 236 ARG A O 1
ATOM 1801 N N . GLY A 1 237 ? 11.5 16.031 5.949 1 98.31 237 GLY A N 1
ATOM 1802 C CA . GLY A 1 237 ? 12.688 15.688 5.176 1 98.31 237 GLY A CA 1
ATOM 1803 C C . GLY A 1 237 ? 13.961 15.688 6 1 98.31 237 GLY A C 1
ATOM 1804 O O . GLY A 1 237 ? 14.773 14.766 5.887 1 98.31 237 GLY A O 1
ATOM 1805 N N . ALA A 1 238 ? 14.039 16.641 6.957 1 98.31 238 ALA A N 1
ATOM 1806 C CA . ALA A 1 238 ? 15.281 16.875 7.691 1 98.31 238 ALA A CA 1
ATOM 1807 C C . ALA A 1 238 ? 15.469 15.852 8.805 1 98.31 238 ALA A C 1
ATOM 1809 O O . ALA A 1 238 ? 16.484 15.852 9.492 1 98.31 238 ALA A O 1
ATOM 1810 N N . LEU A 1 239 ? 14.602 14.914 8.961 1 98.69 239 LEU A N 1
ATOM 1811 C CA . LEU A 1 239 ? 14.805 13.812 9.891 1 98.69 239 LEU A CA 1
ATOM 1812 C C . LEU A 1 239 ? 15.859 12.844 9.359 1 98.69 239 LEU A C 1
ATOM 1814 O O . LEU A 1 239 ? 16.516 12.156 10.141 1 98.69 239 LEU A O 1
ATOM 1818 N N . VAL A 1 240 ? 15.969 12.812 8.062 1 98.88 240 VAL A N 1
ATOM 1819 C CA . VAL A 1 240 ? 16.938 11.961 7.371 1 98.88 240 VAL A CA 1
ATOM 1820 C C . VAL A 1 240 ? 18.047 12.82 6.781 1 98.88 240 VAL A C 1
ATOM 1822 O O . VAL A 1 240 ? 17.797 13.867 6.18 1 98.88 240 VAL A O 1
ATOM 1825 N N . ASP A 1 241 ? 19.281 12.461 7.059 1 98.81 241 ASP A N 1
ATOM 1826 C CA . ASP A 1 241 ? 20.375 13.055 6.277 1 98.81 241 ASP A CA 1
ATOM 1827 C C . ASP A 1 241 ? 20.25 12.688 4.801 1 98.81 241 ASP A C 1
ATOM 1829 O O . ASP A 1 241 ? 20.734 11.633 4.379 1 98.81 241 ASP A O 1
ATOM 1833 N N . GLU A 1 242 ? 19.641 13.539 4.094 1 98.62 242 GLU A N 1
ATOM 1834 C CA . GLU A 1 242 ? 19.219 13.227 2.729 1 98.62 242 GLU A CA 1
ATOM 1835 C C . GLU A 1 242 ? 20.438 12.977 1.829 1 98.62 242 GLU A C 1
ATOM 1837 O O . GLU A 1 242 ? 20.391 12.102 0.964 1 98.62 242 GLU A O 1
ATOM 1842 N N . LYS A 1 243 ? 21.438 13.781 1.992 1 98.44 243 LYS A N 1
ATOM 1843 C CA . LYS A 1 243 ? 22.656 13.586 1.2 1 98.44 243 LYS A CA 1
ATOM 1844 C C . LYS A 1 243 ? 23.203 12.18 1.385 1 98.44 243 LYS A C 1
ATOM 1846 O O . LYS A 1 243 ? 23.562 11.516 0.41 1 98.44 243 LYS A O 1
ATOM 1851 N N . GLU A 1 244 ? 23.297 11.727 2.615 1 98.69 244 GLU A N 1
ATOM 1852 C CA . GLU A 1 244 ? 23.766 10.375 2.908 1 98.69 244 GLU A CA 1
ATOM 1853 C C . GLU A 1 244 ? 22.828 9.328 2.324 1 98.69 244 GLU A C 1
ATOM 1855 O O . GLU A 1 244 ? 23.281 8.344 1.733 1 98.69 244 GLU A O 1
ATOM 1860 N N . LEU A 1 245 ? 21.562 9.523 2.52 1 98.81 245 LEU A N 1
ATOM 1861 C CA . LEU A 1 245 ? 20.578 8.578 2.012 1 98.81 245 LEU A CA 1
ATOM 1862 C C . LEU A 1 245 ? 20.703 8.414 0.5 1 98.81 245 LEU A C 1
ATOM 1864 O O . LEU A 1 245 ? 20.688 7.289 -0.011 1 98.81 245 LEU A O 1
ATOM 1868 N N . VAL A 1 246 ? 20.797 9.539 -0.199 1 98.75 246 VAL A N 1
ATOM 1869 C CA . VAL A 1 246 ? 20.922 9.516 -1.652 1 98.75 246 VAL A CA 1
ATOM 1870 C C . VAL A 1 246 ? 22.172 8.711 -2.053 1 98.75 246 VAL A C 1
ATOM 1872 O O . VAL A 1 246 ? 22.109 7.871 -2.953 1 98.75 246 VAL A O 1
ATOM 1875 N N . GLN A 1 247 ? 23.25 8.953 -1.379 1 98.5 247 GLN A N 1
ATOM 1876 C CA . GLN A 1 247 ? 24.484 8.227 -1.664 1 98.5 247 GLN A CA 1
ATOM 1877 C C . GLN A 1 247 ? 24.297 6.73 -1.436 1 98.5 247 GLN A C 1
ATOM 1879 O O . GLN A 1 247 ? 24.703 5.918 -2.268 1 98.5 247 GLN A O 1
ATOM 1884 N N . PHE A 1 248 ? 23.688 6.328 -0.313 1 98.69 248 PHE A N 1
ATOM 1885 C CA . PHE A 1 248 ? 23.453 4.926 0.006 1 98.69 248 PHE A CA 1
ATOM 1886 C C . PHE A 1 248 ? 22.578 4.27 -1.055 1 98.69 248 PHE A C 1
ATOM 1888 O O . PHE A 1 248 ? 22.828 3.129 -1.452 1 98.69 248 PHE A O 1
ATOM 1895 N N . LEU A 1 249 ? 21.594 4.949 -1.525 1 98.69 249 LEU A N 1
ATOM 1896 C CA . LEU A 1 249 ? 20.656 4.422 -2.516 1 98.69 249 LEU A CA 1
ATOM 1897 C C . LEU A 1 249 ? 21.344 4.234 -3.865 1 98.69 249 LEU A C 1
ATOM 1899 O O . LEU A 1 249 ? 21.219 3.186 -4.496 1 98.69 249 LEU A O 1
ATOM 1903 N N . VAL A 1 250 ? 22.078 5.246 -4.277 1 98.06 250 VAL A N 1
ATOM 1904 C CA . VAL A 1 250 ? 22.766 5.223 -5.566 1 98.06 250 VAL A CA 1
ATOM 1905 C C . VAL A 1 250 ? 23.797 4.105 -5.578 1 98.06 250 VAL A C 1
ATOM 1907 O O . VAL A 1 250 ? 23.969 3.418 -6.586 1 98.06 250 VAL A O 1
ATOM 1910 N N . GLN A 1 251 ? 24.422 3.834 -4.434 1 97.69 251 GLN A N 1
ATOM 1911 C CA . GLN A 1 251 ? 25.5 2.846 -4.332 1 97.69 251 GLN A CA 1
ATOM 1912 C C . GLN A 1 251 ? 24.938 1.459 -4.027 1 97.69 251 GLN A C 1
ATOM 1914 O O . GLN A 1 251 ? 25.672 0.474 -4.012 1 97.69 251 GLN A O 1
ATOM 1919 N N . GLY A 1 252 ? 23.703 1.376 -3.779 1 97.12 252 GLY A N 1
ATOM 1920 C CA . GLY A 1 252 ? 23.094 0.093 -3.467 1 97.12 252 GLY A CA 1
ATOM 1921 C C . GLY A 1 252 ? 23.453 -0.415 -2.082 1 97.12 252 GLY A C 1
ATOM 1922 O O . GLY A 1 252 ? 23.578 -1.624 -1.871 1 97.12 252 GLY A O 1
ATOM 1923 N N . GLU A 1 253 ? 23.656 0.47 -1.202 1 97.75 253 GLU A N 1
ATOM 1924 C CA . GLU A 1 253 ? 24.047 0.12 0.161 1 97.75 253 GLU A CA 1
ATOM 1925 C C . GLU A 1 253 ? 22.828 0.032 1.075 1 97.75 253 GLU A C 1
ATOM 1927 O O . GLU A 1 253 ? 22.938 -0.364 2.236 1 97.75 253 GLU A O 1
ATOM 1932 N N . ILE A 1 254 ? 21.719 0.409 0.556 1 98 254 ILE A N 1
ATOM 1933 C CA . ILE A 1 254 ? 20.422 0.189 1.188 1 98 254 ILE A CA 1
ATOM 1934 C C . ILE A 1 254 ? 19.438 -0.327 0.155 1 98 254 ILE A C 1
ATOM 1936 O O . ILE A 1 254 ? 19.609 -0.115 -1.047 1 98 254 ILE A O 1
ATOM 1940 N N . GLY A 1 255 ? 18.422 -1.034 0.582 1 97.69 255 GLY A N 1
ATOM 1941 C CA . GLY A 1 255 ? 17.516 -1.759 -0.306 1 97.69 255 GLY A CA 1
ATOM 1942 C C . GLY A 1 255 ? 16.516 -0.862 -0.998 1 97.69 255 GLY A C 1
ATOM 1943 O O . GLY A 1 255 ? 16.016 -1.193 -2.076 1 97.69 255 GLY A O 1
ATOM 1944 N N . GLY A 1 256 ? 16.141 0.274 -0.379 1 98.62 256 GLY A N 1
ATOM 1945 C CA . GLY A 1 256 ? 15.188 1.176 -0.991 1 98.62 256 GLY A CA 1
ATOM 1946 C C . GLY A 1 256 ? 14.656 2.225 -0.031 1 98.62 256 GLY A C 1
ATOM 1947 O O . GLY A 1 256 ? 15.039 2.25 1.141 1 98.62 256 GLY A O 1
ATOM 1948 N N . ALA A 1 257 ? 13.797 3.09 -0.568 1 98.94 257 ALA A N 1
ATOM 1949 C CA . ALA A 1 257 ? 13.203 4.137 0.257 1 98.94 257 ALA A CA 1
ATOM 1950 C C . ALA A 1 257 ? 11.859 4.59 -0.317 1 98.94 257 ALA A C 1
ATOM 1952 O O . ALA A 1 257 ? 11.664 4.582 -1.535 1 98.94 257 ALA A O 1
ATOM 1953 N N . GLY A 1 258 ? 10.938 4.816 0.483 1 98.94 258 GLY A N 1
ATOM 1954 C CA . GLY A 1 258 ? 9.719 5.562 0.193 1 98.94 258 GLY A CA 1
ATOM 1955 C C . GLY A 1 258 ? 9.672 6.914 0.879 1 98.94 258 GLY A C 1
ATOM 1956 O O . GLY A 1 258 ? 9.68 6.992 2.109 1 98.94 258 GLY A O 1
ATOM 1957 N N . LEU A 1 259 ? 9.602 7.988 0.09 1 98.94 259 LEU A N 1
ATOM 1958 C CA . LEU A 1 259 ? 9.789 9.328 0.638 1 98.94 259 LEU A CA 1
ATOM 1959 C C . LEU A 1 259 ? 8.602 10.227 0.301 1 98.94 259 LEU A C 1
ATOM 1961 O O . LEU A 1 259 ? 8.359 10.523 -0.87 1 98.94 259 LEU A O 1
ATOM 1965 N N . ASP A 1 260 ? 7.926 10.656 1.322 1 98.69 260 ASP A N 1
ATOM 1966 C CA . ASP A 1 260 ? 6.848 11.625 1.146 1 98.69 260 ASP A CA 1
ATOM 1967 C C . ASP A 1 260 ? 7.348 13.055 1.363 1 98.69 260 ASP A C 1
ATOM 1969 O O . ASP A 1 260 ? 6.645 14.016 1.051 1 98.69 260 ASP A O 1
ATOM 1973 N N . VAL A 1 261 ? 8.555 13.188 1.938 1 98.31 261 VAL A N 1
ATOM 1974 C CA . VAL A 1 261 ? 9.086 14.492 2.318 1 98.31 261 VAL A CA 1
ATOM 1975 C C . VAL A 1 261 ? 10.57 14.562 1.946 1 98.31 261 VAL A C 1
ATOM 1977 O O . VAL A 1 261 ? 11.234 13.539 1.823 1 98.31 261 VAL A O 1
ATOM 1980 N N . PHE A 1 262 ? 11.016 15.75 1.77 1 98.12 262 PHE A N 1
ATOM 1981 C CA . PHE A 1 262 ? 12.383 16.016 1.352 1 98.12 262 PHE A CA 1
ATOM 1982 C C . PHE A 1 262 ? 12.938 17.234 2.078 1 98.12 262 PHE A C 1
ATOM 1984 O O . PHE A 1 262 ? 12.18 18.062 2.586 1 98.12 262 PHE A O 1
ATOM 1991 N N . GLU A 1 263 ? 14.188 17.359 2.127 1 97.81 263 GLU A N 1
ATOM 1992 C CA . GLU A 1 263 ? 14.82 18.453 2.848 1 97.81 263 GLU A CA 1
ATOM 1993 C C . GLU A 1 263 ? 14.555 19.797 2.166 1 97.81 263 GLU A C 1
ATOM 1995 O O . GLU A 1 263 ? 14.383 20.812 2.834 1 97.81 263 GLU A O 1
ATOM 2000 N N . ASN A 1 264 ? 14.492 19.797 0.861 1 96.19 264 ASN A N 1
ATOM 2001 C CA . ASN A 1 264 ? 14.344 21.031 0.1 1 96.19 264 ASN A CA 1
ATOM 2002 C C . ASN A 1 264 ? 13.148 20.969 -0.852 1 96.19 264 ASN A C 1
ATOM 2004 O O . ASN A 1 264 ? 13.312 21.109 -2.064 1 96.19 264 ASN A O 1
ATOM 2008 N N . GLU A 1 265 ? 12 20.844 -0.31 1 94.12 265 GLU A N 1
ATOM 2009 C CA . GLU A 1 265 ? 10.797 20.75 -1.123 1 94.12 265 GLU A CA 1
ATOM 2010 C C . GLU A 1 265 ? 10.492 22.062 -1.827 1 94.12 265 GLU A C 1
ATOM 2012 O O . GLU A 1 265 ? 10.711 23.141 -1.262 1 94.12 265 GLU A O 1
ATOM 2017 N N . PRO A 1 266 ? 10.109 22.016 -3.012 1 95.25 266 PRO A N 1
ATOM 2018 C CA . PRO A 1 266 ? 9.711 20.859 -3.811 1 95.25 266 PRO A CA 1
ATOM 2019 C C . PRO A 1 266 ? 10.852 20.312 -4.66 1 95.25 266 PRO A C 1
ATOM 2021 O O . PRO A 1 266 ? 10.617 19.547 -5.605 1 95.25 266 PRO A O 1
ATOM 2024 N N . ASN A 1 267 ? 12.07 20.766 -4.391 1 96.25 267 ASN A N 1
ATOM 2025 C CA . ASN A 1 267 ? 13.227 20.297 -5.152 1 96.25 267 ASN A CA 1
ATOM 2026 C C . ASN A 1 267 ? 13.719 18.953 -4.66 1 96.25 267 ASN A C 1
ATOM 2028 O O . ASN A 1 267 ? 14.43 18.859 -3.654 1 96.25 267 ASN A O 1
ATOM 2032 N N . VAL A 1 268 ? 13.469 17.875 -5.449 1 97.75 268 VAL A N 1
ATOM 2033 C CA . VAL A 1 268 ? 13.859 16.516 -5.125 1 97.75 268 VAL A CA 1
ATOM 2034 C C . VAL A 1 268 ? 15.211 16.203 -5.773 1 97.75 268 VAL A C 1
ATOM 2036 O O . VAL A 1 268 ? 15.461 16.578 -6.918 1 97.75 268 VAL A O 1
ATOM 2039 N N . PRO A 1 269 ? 16.141 15.555 -5.035 1 98 269 PRO A N 1
ATOM 2040 C CA . PRO A 1 269 ? 17.406 15.172 -5.66 1 98 269 PRO A CA 1
ATOM 2041 C C . PRO A 1 269 ? 17.203 14.383 -6.949 1 98 269 PRO A C 1
ATOM 2043 O O . PRO A 1 269 ? 16.562 13.328 -6.945 1 98 269 PRO A O 1
ATOM 2046 N N . LYS A 1 270 ? 17.797 14.828 -7.996 1 97.06 270 LYS A N 1
ATOM 2047 C CA . LYS A 1 270 ? 17.562 14.273 -9.328 1 97.06 270 LYS A CA 1
ATOM 2048 C C . LYS A 1 270 ? 18.094 12.844 -9.438 1 97.06 270 LYS A C 1
ATOM 2050 O O . LYS A 1 270 ? 17.609 12.055 -10.242 1 97.06 270 LYS A O 1
ATOM 2055 N N . GLU A 1 271 ? 19.141 12.531 -8.609 1 98 271 GLU A N 1
ATOM 2056 C CA . GLU A 1 271 ? 19.719 11.195 -8.602 1 98 271 GLU A CA 1
ATOM 2057 C C . GLU A 1 271 ? 18.656 10.133 -8.305 1 98 271 GLU A C 1
ATOM 2059 O O . GLU A 1 271 ? 18.781 8.984 -8.727 1 98 271 GLU A O 1
ATOM 2064 N N . LEU A 1 272 ? 17.609 10.516 -7.633 1 98.38 272 LEU A N 1
ATOM 2065 C CA . LEU A 1 272 ? 16.594 9.57 -7.191 1 98.38 272 LEU A CA 1
ATOM 2066 C C . LEU A 1 272 ? 15.656 9.195 -8.344 1 98.38 272 LEU A C 1
ATOM 2068 O O . LEU A 1 272 ? 14.977 8.164 -8.289 1 98.38 272 LEU A O 1
ATOM 2072 N N . PHE A 1 273 ? 15.609 10.016 -9.398 1 97.75 273 PHE A N 1
ATOM 2073 C CA . PHE A 1 273 ? 14.625 9.852 -10.469 1 97.75 273 PHE A CA 1
ATOM 2074 C C . PHE A 1 273 ? 14.891 8.586 -11.266 1 97.75 273 PHE A C 1
ATOM 2076 O O . PHE A 1 273 ? 13.977 8 -11.836 1 97.75 273 PHE A O 1
ATOM 2083 N N . ALA A 1 274 ? 16.109 8.117 -11.242 1 96.06 274 ALA A N 1
ATOM 2084 C CA . ALA A 1 274 ? 16.469 6.977 -12.078 1 96.06 274 ALA A CA 1
ATOM 2085 C C . ALA A 1 274 ? 16.391 5.676 -11.281 1 96.06 274 ALA A C 1
ATOM 2087 O O . ALA A 1 274 ? 16.562 4.59 -11.844 1 96.06 274 ALA A O 1
ATOM 2088 N N . LEU A 1 275 ? 16.156 5.742 -10.016 1 97.62 275 LEU A N 1
ATOM 2089 C CA . LEU A 1 275 ? 16.203 4.57 -9.148 1 97.62 275 LEU A CA 1
ATOM 2090 C C . LEU A 1 275 ? 14.844 3.889 -9.078 1 97.62 275 LEU A C 1
ATOM 2092 O O . LEU A 1 275 ? 13.852 4.523 -8.727 1 97.62 275 LEU A O 1
ATOM 2096 N N . ASP A 1 276 ? 14.789 2.588 -9.258 1 96 276 ASP A N 1
ATOM 2097 C CA . ASP A 1 276 ? 13.547 1.826 -9.227 1 96 276 ASP A CA 1
ATOM 2098 C C . ASP A 1 276 ? 13.211 1.386 -7.801 1 96 276 ASP A C 1
ATOM 2100 O O . ASP A 1 276 ? 12.086 0.953 -7.527 1 96 276 ASP A O 1
ATOM 2104 N N . ASN A 1 277 ? 14.164 1.478 -6.895 1 96.62 277 ASN A N 1
ATOM 2105 C CA . ASN A 1 277 ? 13.922 1.035 -5.527 1 96.62 277 ASN A CA 1
ATOM 2106 C C . ASN A 1 277 ? 13.555 2.203 -4.617 1 96.62 277 ASN A C 1
ATOM 2108 O O . ASN A 1 277 ? 13.695 2.113 -3.396 1 96.62 277 ASN A O 1
ATOM 2112 N N . VAL A 1 278 ? 13.18 3.305 -5.242 1 98.69 278 VAL A N 1
ATOM 2113 C CA . VAL A 1 278 ? 12.727 4.473 -4.496 1 98.69 278 VAL A CA 1
ATOM 2114 C C . VAL A 1 278 ? 11.344 4.898 -4.992 1 98.69 278 VAL A C 1
ATOM 2116 O O . VAL A 1 278 ? 11.078 4.867 -6.195 1 98.69 278 VAL A O 1
ATOM 2119 N N . VAL A 1 279 ? 10.461 5.188 -4.141 1 98.88 279 VAL A N 1
ATOM 2120 C CA . VAL A 1 279 ? 9.156 5.766 -4.453 1 98.88 279 VAL A CA 1
ATOM 2121 C C . VAL A 1 279 ? 9.102 7.207 -3.955 1 98.88 279 VAL A C 1
ATOM 2123 O O . VAL A 1 279 ? 9.43 7.484 -2.799 1 98.88 279 VAL A O 1
ATOM 2126 N N . LEU A 1 280 ? 8.758 8.141 -4.836 1 98.75 280 LEU A N 1
ATOM 2127 C CA . LEU A 1 280 ? 8.781 9.57 -4.562 1 98.75 280 LEU A CA 1
ATOM 2128 C C . LEU A 1 280 ? 7.371 10.141 -4.512 1 98.75 280 LEU A C 1
ATOM 2130 O O . LEU A 1 280 ? 6.555 9.867 -5.395 1 98.75 280 LEU A O 1
ATOM 2134 N N . SER A 1 281 ? 7.082 10.852 -3.488 1 98.44 281 SER A N 1
ATOM 2135 C CA . SER A 1 281 ? 5.77 11.461 -3.297 1 98.44 281 SER A CA 1
ATOM 2136 C C . SER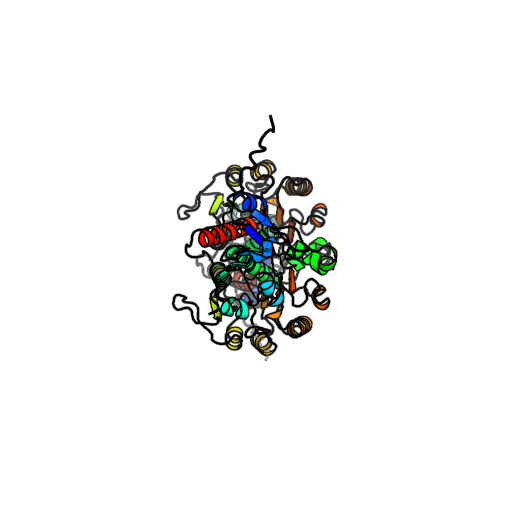 A 1 281 ? 5.895 12.93 -2.92 1 98.44 281 SER A C 1
ATOM 2138 O O . SER A 1 281 ? 6.77 13.305 -2.139 1 98.44 281 SER A O 1
ATOM 2140 N N . PRO A 1 282 ? 5.066 13.828 -3.453 1 97.88 282 PRO A N 1
ATOM 2141 C CA . PRO A 1 282 ? 5.145 15.266 -3.205 1 97.88 282 PRO A CA 1
ATOM 2142 C C . PRO A 1 282 ? 4.359 15.695 -1.97 1 97.88 282 PRO A C 1
ATOM 2144 O O . PRO A 1 282 ? 3.523 16.609 -2.049 1 97.88 282 PRO A O 1
ATOM 2147 N N . HIS A 1 283 ? 4.746 15.078 -0.858 1 96.56 283 HIS A N 1
ATOM 2148 C CA . HIS A 1 283 ? 4.176 15.453 0.429 1 96.56 283 HIS A CA 1
ATOM 2149 C C . HIS A 1 283 ? 2.656 15.32 0.416 1 96.56 283 HIS A C 1
ATOM 2151 O O . HIS A 1 283 ? 1.945 16.266 0.785 1 96.56 283 HIS A O 1
ATOM 2157 N N . LEU A 1 284 ? 2.139 14.125 0.097 1 96.75 284 LEU A N 1
ATOM 2158 C CA . LEU A 1 284 ? 0.726 13.875 -0.16 1 96.75 284 LEU A CA 1
ATOM 2159 C C . LEU A 1 284 ? 0.083 13.133 1.008 1 96.75 284 LEU A C 1
ATOM 2161 O O . LEU A 1 284 ? -1.143 13.023 1.076 1 96.75 284 LEU A O 1
ATOM 2165 N N . ALA A 1 285 ? 0.836 12.68 1.95 1 97.38 285 ALA A N 1
ATOM 2166 C CA . ALA A 1 285 ? 0.363 11.727 2.951 1 97.38 285 ALA A CA 1
ATOM 2167 C C . ALA A 1 285 ? -0.827 12.289 3.725 1 97.38 285 ALA A C 1
ATOM 2169 O O . ALA A 1 285 ? -1.737 11.547 4.102 1 97.38 285 ALA A O 1
ATOM 2170 N N . VAL A 1 286 ? -0.872 13.609 3.914 1 95.06 286 VAL A N 1
ATOM 2171 C CA . VAL A 1 286 ? -1.907 14.219 4.742 1 95.06 286 VAL A CA 1
ATOM 2172 C C . VAL A 1 286 ? -3.055 14.703 3.859 1 95.06 286 VAL A C 1
ATOM 2174 O O . VAL A 1 286 ? -4.07 15.188 4.359 1 95.06 286 VAL A O 1
ATOM 2177 N N . LEU A 1 287 ? -2.967 14.586 2.559 1 94.38 287 LEU A N 1
ATOM 2178 C CA . LEU A 1 287 ? -3.824 15.352 1.657 1 94.38 287 LEU A CA 1
ATOM 2179 C C . LEU A 1 287 ? -4.98 14.492 1.151 1 94.38 287 LEU A C 1
ATOM 2181 O O . LEU A 1 287 ? -4.898 13.914 0.067 1 94.38 287 LEU A O 1
ATOM 2185 N N . THR A 1 288 ? -6.074 14.445 1.847 1 96.44 288 THR A N 1
ATOM 2186 C CA . THR A 1 288 ? -7.359 13.883 1.455 1 96.44 288 THR A CA 1
ATOM 2187 C C . THR A 1 288 ? -8.5 14.805 1.863 1 96.44 288 THR A C 1
ATOM 2189 O O . THR A 1 288 ? -8.359 15.602 2.793 1 96.44 288 THR A O 1
ATOM 2192 N N . PRO A 1 289 ? -9.609 14.742 1.128 1 95.69 289 PRO A N 1
ATOM 2193 C CA . PRO A 1 289 ? -10.758 15.523 1.592 1 95.69 289 PRO A CA 1
ATOM 2194 C C . PRO A 1 289 ? -11.164 15.188 3.025 1 95.69 289 PRO A C 1
ATOM 2196 O O . PRO A 1 289 ? -11.539 16.078 3.791 1 95.69 289 PRO A O 1
ATOM 2199 N N . GLU A 1 290 ? -11.023 13.953 3.371 1 96.25 290 GLU A N 1
ATOM 2200 C CA . GLU A 1 290 ? -11.391 13.477 4.699 1 96.25 290 GLU A CA 1
ATOM 2201 C C . GLU A 1 290 ? -10.492 14.086 5.773 1 96.25 290 GLU A C 1
ATOM 2203 O O . GLU A 1 290 ? -10.977 14.477 6.844 1 96.25 290 GLU A O 1
ATOM 2208 N N . SER A 1 291 ? -9.203 14.18 5.492 1 96.38 291 SER A N 1
ATOM 2209 C CA . SER A 1 291 ? -8.289 14.766 6.473 1 96.38 291 SER A CA 1
ATOM 2210 C C . SER A 1 291 ? -8.539 16.266 6.637 1 96.38 291 SER A C 1
ATOM 2212 O O . SER A 1 291 ? -8.383 16.797 7.734 1 96.38 291 SER A O 1
ATOM 2214 N N . PHE A 1 292 ? -8.922 16.938 5.57 1 95.19 292 PHE A N 1
ATOM 2215 C CA . PHE A 1 292 ? -9.242 18.359 5.648 1 95.19 292 PHE A CA 1
ATOM 2216 C C . PHE A 1 292 ? -10.477 18.594 6.52 1 95.19 292 PHE A C 1
ATOM 2218 O O . PHE A 1 292 ? -10.508 19.531 7.32 1 95.19 292 PHE A O 1
ATOM 2225 N N . GLU A 1 293 ? -11.43 17.734 6.336 1 95.88 293 GLU A N 1
ATOM 2226 C CA . GLU A 1 293 ? -12.625 17.844 7.172 1 95.88 293 GLU A CA 1
ATOM 2227 C C . GLU A 1 293 ? -12.281 17.625 8.648 1 95.88 293 GLU A C 1
ATOM 2229 O O . GLU A 1 293 ? -12.734 18.391 9.508 1 95.88 293 GLU A O 1
ATOM 2234 N N . ALA A 1 294 ? -11.508 16.641 8.867 1 96.69 294 ALA A N 1
ATOM 2235 C CA . ALA A 1 294 ? -11.094 16.344 10.242 1 96.69 294 ALA A CA 1
ATOM 2236 C C . ALA A 1 294 ? -10.289 17.484 10.836 1 96.69 294 ALA A C 1
ATOM 2238 O O . ALA A 1 294 ? -10.453 17.828 12.008 1 96.69 294 ALA A O 1
ATOM 2239 N N . LEU A 1 295 ? -9.445 18.078 10.062 1 96.56 295 LEU A N 1
ATOM 2240 C CA . LEU A 1 295 ? -8.633 19.219 10.508 1 96.56 295 LEU A CA 1
ATOM 2241 C C . LEU A 1 295 ? -9.516 20.406 10.883 1 96.56 295 LEU A C 1
ATOM 2243 O O . LEU A 1 295 ? -9.305 21.016 11.93 1 96.56 295 LEU A O 1
ATOM 2247 N N . ASN A 1 296 ? -10.438 20.656 10 1 96.12 296 ASN A N 1
ATOM 2248 C CA . ASN A 1 296 ? -11.352 21.766 10.281 1 96.12 296 ASN A CA 1
ATOM 2249 C C . ASN A 1 296 ? -12.094 21.562 11.602 1 96.12 296 ASN A C 1
ATOM 2251 O O . ASN A 1 296 ? -12.258 22.5 12.375 1 96.12 296 ASN A O 1
ATOM 2255 N N . GLU A 1 297 ? -12.484 20.359 11.844 1 96.81 297 GLU A N 1
ATOM 2256 C CA . GLU A 1 297 ? -13.164 20.047 13.094 1 96.81 297 GLU A CA 1
ATOM 2257 C C . GLU A 1 297 ? -12.266 20.297 14.297 1 96.81 297 GLU A C 1
ATOM 2259 O O . GLU A 1 297 ? -12.711 20.844 15.312 1 96.81 297 GLU A O 1
ATOM 2264 N N . VAL A 1 298 ? -11.055 19.953 14.18 1 97.31 298 VAL A N 1
ATOM 2265 C CA . VAL A 1 298 ? -10.102 20.109 15.273 1 97.31 298 VAL A CA 1
ATOM 2266 C C . VAL A 1 298 ? -9.844 21.594 15.523 1 97.31 298 VAL A C 1
ATOM 2268 O O . VAL A 1 298 ? -9.805 22.047 16.672 1 97.31 298 VAL A O 1
ATOM 2271 N N . ILE A 1 299 ? -9.703 22.344 14.477 1 97.19 299 ILE A N 1
ATOM 2272 C CA . ILE A 1 299 ? -9.461 23.766 14.586 1 97.19 299 ILE A CA 1
ATOM 2273 C C . ILE A 1 299 ? -10.641 24.453 15.273 1 97.19 299 ILE A C 1
ATOM 2275 O O . ILE A 1 299 ? -10.461 25.203 16.234 1 97.19 299 ILE A O 1
ATOM 2279 N N . ILE A 1 300 ? -11.844 24.125 14.812 1 97.31 300 ILE A N 1
ATOM 2280 C CA . ILE A 1 300 ? -13.055 24.703 15.367 1 97.31 300 ILE A CA 1
ATOM 2281 C C . ILE A 1 300 ? -13.195 24.328 16.844 1 97.31 300 ILE A C 1
ATOM 2283 O O . ILE A 1 300 ? -13.492 25.172 17.688 1 97.31 300 ILE A O 1
ATOM 2287 N N . ALA A 1 301 ? -12.938 23.094 17.109 1 98.06 301 ALA A N 1
ATOM 2288 C CA . ALA A 1 301 ? -13.07 22.609 18.469 1 98.06 301 ALA A CA 1
ATOM 2289 C C . ALA A 1 301 ? -12.086 23.312 19.406 1 98.06 301 ALA A C 1
ATOM 2291 O O . ALA A 1 301 ? -12.445 23.688 20.531 1 98.06 301 ALA A O 1
ATOM 2292 N N . ASN A 1 302 ? -10.859 23.5 19.016 1 98.38 302 ASN A N 1
ATOM 2293 C CA . ASN A 1 302 ? -9.867 24.203 19.828 1 98.38 302 ASN A CA 1
ATOM 2294 C C . ASN A 1 302 ? -10.266 25.656 20.047 1 98.38 302 ASN A C 1
ATOM 2296 O O . ASN A 1 302 ? -10.172 26.172 21.172 1 98.38 302 ASN A O 1
ATOM 2300 N N . LEU A 1 303 ? -10.734 26.328 19.016 1 98 303 LEU A N 1
ATOM 2301 C CA . LEU A 1 303 ? -11.141 27.734 19.125 1 98 303 LEU A CA 1
ATOM 2302 C C . LEU A 1 303 ? -12.344 27.875 20.047 1 98 303 LEU A C 1
ATOM 2304 O O . LEU A 1 303 ? -12.359 28.75 20.922 1 98 303 LEU A O 1
ATOM 2308 N N . LYS A 1 304 ? -13.312 27.016 19.844 1 97.94 304 LYS A N 1
ATOM 2309 C CA . LYS A 1 304 ? -14.484 27.062 20.703 1 97.94 304 LYS A CA 1
ATOM 2310 C C . LYS A 1 304 ? -14.109 26.812 22.156 1 97.94 304 LYS A C 1
ATOM 2312 O O . LYS A 1 304 ? -14.602 27.5 23.062 1 97.94 304 LYS A O 1
ATOM 2317 N N . ALA A 1 305 ? -13.281 25.844 22.359 1 98.44 305 ALA A N 1
ATOM 2318 C CA . ALA A 1 305 ? -12.828 25.547 23.719 1 98.44 305 ALA A CA 1
ATOM 2319 C C . ALA A 1 305 ? -12.125 26.75 24.328 1 98.44 305 ALA A C 1
ATOM 2321 O O . ALA A 1 305 ? -12.414 27.125 25.469 1 98.44 305 ALA A O 1
ATOM 2322 N N . PHE A 1 306 ? -11.297 27.375 23.594 1 98.06 306 PHE A N 1
ATOM 2323 C CA . PHE A 1 306 ? -10.531 28.516 24.062 1 98.06 306 PHE A CA 1
ATOM 2324 C C . PHE A 1 306 ? -11.461 29.672 24.453 1 98.06 306 PHE A C 1
ATOM 2326 O O . PHE A 1 306 ? -11.367 30.203 25.547 1 98.06 306 PHE A O 1
ATOM 2333 N N . PHE A 1 307 ? -12.398 29.984 23.609 1 97.38 307 PHE A N 1
ATOM 2334 C CA . PHE A 1 307 ? -13.266 31.125 23.828 1 97.38 307 PHE A CA 1
ATOM 2335 C C . PHE A 1 307 ? -14.312 30.828 24.891 1 97.38 307 PHE A C 1
ATOM 2337 O O . PHE A 1 307 ? -14.961 31.734 25.422 1 97.38 307 PHE A O 1
ATOM 2344 N N . SER A 1 308 ? -14.422 29.609 25.172 1 97.25 308 SER A N 1
ATOM 2345 C CA . SER A 1 308 ? -15.344 29.219 26.234 1 97.25 308 SER A CA 1
ATOM 2346 C C . SER A 1 308 ? -14.594 28.828 27.516 1 97.25 308 SER A C 1
ATOM 2348 O O . SER A 1 308 ? -15.188 28.281 28.438 1 97.25 308 SER A O 1
ATOM 2350 N N . ASN A 1 309 ? -13.344 29 27.5 1 97.31 309 ASN A N 1
ATOM 2351 C CA . ASN A 1 309 ? -12.492 28.703 28.641 1 97.31 309 ASN A CA 1
ATOM 2352 C C . ASN A 1 309 ? -12.586 27.219 29.047 1 97.31 309 ASN A C 1
ATOM 2354 O O . ASN A 1 309 ? -12.766 26.906 30.219 1 97.31 309 ASN A O 1
ATOM 2358 N N . LYS A 1 310 ? -12.664 26.406 28.078 1 97.81 310 LYS A N 1
ATOM 2359 C CA . LYS A 1 310 ? -12.641 24.953 28.25 1 97.81 310 LYS A CA 1
ATOM 2360 C C . LYS A 1 310 ? -11.297 24.375 27.828 1 97.81 310 LYS A C 1
ATOM 2362 O O . LYS A 1 310 ? -10.5 25.047 27.172 1 97.81 310 LYS A O 1
ATOM 2367 N N . PRO A 1 311 ? -10.984 23.188 28.25 1 97.44 311 PRO A N 1
ATOM 2368 C CA . PRO A 1 311 ? -9.719 22.562 27.844 1 97.44 311 PRO A CA 1
ATOM 2369 C C . PRO A 1 311 ? -9.609 22.391 26.328 1 97.44 311 PRO A C 1
ATOM 2371 O O . PRO A 1 311 ? -10.586 22.031 25.656 1 97.44 311 PRO A O 1
ATOM 2374 N N . LEU A 1 312 ? -8.406 22.688 25.828 1 97.88 312 LEU A N 1
ATOM 2375 C CA . LEU A 1 312 ? -8.156 22.562 24.391 1 97.88 312 LEU A CA 1
ATOM 2376 C C . LEU A 1 312 ? -8.195 21.094 23.953 1 97.88 312 LEU A C 1
ATOM 2378 O O . LEU A 1 312 ? -7.898 20.203 24.75 1 97.88 312 LEU A O 1
ATOM 2382 N N . LEU A 1 313 ? -8.562 20.859 22.734 1 96.94 313 LEU A N 1
ATOM 2383 C CA . LEU A 1 313 ? -8.727 19.516 22.203 1 96.94 313 LEU A CA 1
ATOM 2384 C C . LEU A 1 313 ? -7.371 18.875 21.922 1 96.94 313 LEU A C 1
ATOM 2386 O O . LEU A 1 313 ? -7.176 17.672 22.188 1 96.94 313 LEU A O 1
ATOM 2390 N N . SER A 1 314 ? -6.426 19.578 21.359 1 96.44 314 SER A N 1
ATOM 2391 C CA . SER A 1 314 ? -5.156 19 20.922 1 96.44 314 SER A CA 1
ATOM 2392 C C . SER A 1 314 ? -3.979 19.875 21.359 1 96.44 314 SER A C 1
ATOM 2394 O O . SER A 1 314 ? -3.137 20.234 20.531 1 96.44 314 SER A O 1
ATOM 2396 N N . PRO A 1 315 ? -3.891 20.156 22.625 1 95.62 315 PRO A N 1
ATOM 2397 C CA . PRO A 1 315 ? -2.748 20.953 23.094 1 95.62 315 PRO A CA 1
ATOM 2398 C C . PRO A 1 315 ? -1.407 20.281 22.797 1 95.62 315 PRO A C 1
ATOM 2400 O O . PRO A 1 315 ? -1.286 19.062 22.906 1 95.62 315 PRO A O 1
ATOM 2403 N N . PHE A 1 316 ? -0.548 21.141 22.234 1 89.44 316 PHE A N 1
ATOM 2404 C CA . PHE A 1 316 ? 0.792 20.609 22 1 89.44 316 PHE A CA 1
ATOM 2405 C C . PHE A 1 316 ? 1.603 20.594 23.297 1 89.44 316 PHE A C 1
ATOM 2407 O O . PHE A 1 316 ? 1.675 21.609 24 1 89.44 316 PHE A O 1
ATOM 2414 N N . GLN A 1 317 ? 1.958 19.359 23.781 1 71.81 317 GLN A N 1
ATOM 2415 C CA . GLN A 1 317 ? 2.791 19.281 24.984 1 71.81 317 GLN A CA 1
ATOM 2416 C C . GLN A 1 317 ? 4.246 18.984 24.609 1 71.81 317 GLN A C 1
ATOM 2418 O O . GLN A 1 317 ? 4.535 18 23.938 1 71.81 317 GLN A O 1
ATOM 2423 N N . GLN A 1 318 ? 5.086 20.016 24.641 1 59.06 318 GLN A N 1
ATOM 2424 C CA . GLN A 1 318 ? 6.5 19.734 24.406 1 59.06 318 GLN A CA 1
ATOM 2425 C C . GLN A 1 318 ? 7.035 18.719 25.422 1 59.06 318 GLN A C 1
ATOM 2427 O O . GLN A 1 318 ? 6.879 18.906 26.625 1 59.06 318 GLN A O 1
ATOM 2432 N N . GLU A 1 319 ? 6.824 17.391 25.25 1 47.66 319 GLU A N 1
ATOM 2433 C CA . GLU A 1 319 ? 7.473 16.531 26.234 1 47.66 319 GLU A CA 1
ATOM 2434 C C . GLU A 1 319 ? 8.938 16.922 26.422 1 47.66 319 GLU A C 1
ATOM 2436 O O . GLU A 1 319 ? 9.562 17.469 25.516 1 47.66 319 GLU A O 1
ATOM 2441 N N . MET B 1 1 ? 39.469 -57.406 -15.398 1 36.81 1 MET B N 1
ATOM 2442 C CA . MET B 1 1 ? 38.562 -57.156 -14.297 1 36.81 1 MET B CA 1
ATOM 2443 C C . MET B 1 1 ? 37.688 -55.938 -14.594 1 36.81 1 MET B C 1
ATOM 2445 O O . MET B 1 1 ? 38.188 -54.812 -14.719 1 36.81 1 MET B O 1
ATOM 2449 N N . ALA B 1 2 ? 36.594 -56.156 -15.344 1 45.03 2 ALA B N 1
ATOM 2450 C CA . ALA B 1 2 ? 35.594 -55.188 -15.742 1 45.03 2 ALA B CA 1
ATOM 2451 C C . ALA B 1 2 ? 35.094 -54.375 -14.531 1 45.03 2 ALA B C 1
ATOM 2453 O O . ALA B 1 2 ? 34.688 -54.969 -13.523 1 45.03 2 ALA B O 1
ATOM 2454 N N . SER B 1 3 ? 35.594 -53.219 -14.227 1 42.06 3 SER B N 1
ATOM 2455 C CA . SER B 1 3 ? 35 -52.25 -13.305 1 42.06 3 SER B CA 1
ATOM 2456 C C . SER B 1 3 ? 33.469 -52.25 -13.453 1 42.06 3 SER B C 1
ATOM 2458 O O . SER B 1 3 ? 32.938 -51.906 -14.516 1 42.06 3 SER B O 1
ATOM 2460 N N . GLU B 1 4 ? 32.719 -53.188 -12.844 1 38.94 4 GLU B N 1
ATOM 2461 C CA . GLU B 1 4 ? 31.266 -53.031 -12.703 1 38.94 4 GLU B CA 1
ATOM 2462 C C . GLU B 1 4 ? 30.891 -51.594 -12.289 1 38.94 4 GLU B C 1
ATOM 2464 O O . GLU B 1 4 ? 31.266 -51.156 -11.195 1 38.94 4 GLU B O 1
AT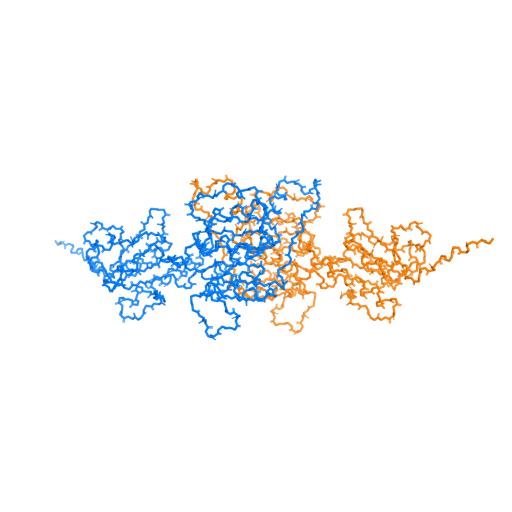OM 2469 N N . ASP B 1 5 ? 30.984 -50.625 -13.18 1 41.12 5 ASP B N 1
ATOM 2470 C CA . ASP B 1 5 ? 30.281 -49.344 -12.938 1 41.12 5 ASP B CA 1
ATOM 2471 C C . ASP B 1 5 ? 29 -49.594 -12.156 1 41.12 5 ASP B C 1
ATOM 2473 O O . ASP B 1 5 ? 28.062 -50.219 -12.664 1 41.12 5 ASP B O 1
ATOM 2477 N N . ASN B 1 6 ? 29 -49.969 -10.898 1 44.25 6 ASN B N 1
ATOM 2478 C CA . ASN B 1 6 ? 27.859 -49.906 -9.992 1 44.25 6 ASN B CA 1
ATOM 2479 C C . ASN B 1 6 ? 26.953 -48.719 -10.281 1 44.25 6 ASN B C 1
ATOM 2481 O O . ASN B 1 6 ? 27.234 -47.594 -9.867 1 44.25 6 ASN B O 1
ATOM 2485 N N . GLU B 1 7 ? 26.344 -48.594 -11.359 1 46.72 7 GLU B N 1
ATOM 2486 C CA . GLU B 1 7 ? 25.266 -47.656 -11.57 1 46.72 7 GLU B CA 1
ATOM 2487 C C . GLU B 1 7 ? 24.312 -47.625 -10.375 1 46.72 7 GLU B C 1
ATOM 2489 O O . GLU B 1 7 ? 23.625 -48.594 -10.094 1 46.72 7 GLU B O 1
ATOM 2494 N N . VAL B 1 8 ? 24.641 -47.094 -9.25 1 54.91 8 VAL B N 1
ATOM 2495 C CA . VAL B 1 8 ? 23.75 -46.875 -8.117 1 54.91 8 VAL B CA 1
ATOM 2496 C C . VAL B 1 8 ? 22.344 -46.562 -8.617 1 54.91 8 VAL B C 1
ATOM 2498 O O . VAL B 1 8 ? 22.156 -45.594 -9.375 1 54.91 8 VAL B O 1
ATOM 2501 N N . GLU B 1 9 ? 21.453 -47.531 -8.758 1 64.06 9 GLU B N 1
ATOM 2502 C CA . GLU B 1 9 ? 20.062 -47.406 -9.172 1 64.06 9 GLU B CA 1
ATOM 2503 C C . GLU B 1 9 ? 19.375 -46.219 -8.461 1 64.06 9 GLU B C 1
ATOM 2505 O O . GLU B 1 9 ? 19.391 -46.156 -7.23 1 64.06 9 GLU B O 1
ATOM 2510 N N . ASP B 1 10 ? 19.188 -45.125 -9.062 1 77.94 10 ASP B N 1
ATOM 2511 C CA . ASP B 1 10 ? 18.422 -43.969 -8.555 1 77.94 10 ASP B CA 1
ATOM 2512 C C . ASP B 1 10 ? 17.016 -44.406 -8.148 1 77.94 10 ASP B C 1
ATOM 2514 O O . ASP B 1 10 ? 16.203 -44.812 -8.992 1 77.94 10 ASP B O 1
ATOM 2518 N N . HIS B 1 11 ? 16.703 -44.625 -6.828 1 85.75 11 HIS B N 1
ATOM 2519 C CA . HIS B 1 11 ? 15.438 -45.125 -6.285 1 85.75 11 HIS B CA 1
ATOM 2520 C C . HIS B 1 11 ? 14.445 -43.969 -6.121 1 85.75 11 HIS B C 1
ATOM 2522 O O . HIS B 1 11 ? 13.312 -44.188 -5.68 1 85.75 11 HIS B O 1
ATOM 2528 N N . ARG B 1 12 ? 14.867 -42.906 -6.578 1 90 12 ARG B N 1
ATOM 2529 C CA . ARG B 1 12 ? 13.945 -41.781 -6.48 1 90 12 ARG B CA 1
ATOM 2530 C C . ARG B 1 12 ? 12.789 -41.938 -7.465 1 90 12 ARG B C 1
ATOM 2532 O O . ARG B 1 12 ? 12.984 -42.375 -8.594 1 90 12 ARG B O 1
ATOM 2539 N N . PRO B 1 13 ? 11.625 -41.531 -7.008 1 94.56 13 PRO B N 1
ATOM 2540 C CA . PRO B 1 13 ? 10.477 -41.625 -7.914 1 94.56 13 PRO B CA 1
ATOM 2541 C C . PRO B 1 13 ? 10.617 -40.719 -9.141 1 94.56 13 PRO B C 1
ATOM 2543 O O . PRO B 1 13 ? 11.148 -39.625 -9.047 1 94.56 13 PRO B O 1
ATOM 2546 N N . LEU B 1 14 ? 10.055 -41.219 -10.25 1 94.62 14 LEU B N 1
ATOM 2547 C CA . LEU B 1 14 ? 10.094 -40.469 -11.508 1 94.62 14 LEU B CA 1
ATOM 2548 C C . LEU B 1 14 ? 8.922 -39.5 -11.594 1 94.62 14 LEU B C 1
ATOM 2550 O O . LEU B 1 14 ? 7.777 -39.875 -11.328 1 94.62 14 LEU B O 1
ATOM 2554 N N . VAL B 1 15 ? 9.273 -38.25 -11.938 1 96.31 15 VAL B N 1
ATOM 2555 C CA . VAL B 1 15 ? 8.266 -37.188 -12.039 1 96.31 15 VAL B CA 1
ATOM 2556 C C . VAL B 1 15 ? 8.477 -36.406 -13.328 1 96.31 15 VAL B C 1
ATOM 2558 O O . VAL B 1 15 ? 9.609 -36.062 -13.672 1 96.31 15 VAL B O 1
ATOM 2561 N N . LEU B 1 16 ? 7.418 -36.156 -14.039 1 96.44 16 LEU B N 1
ATOM 2562 C CA . LEU B 1 16 ? 7.488 -35.344 -15.258 1 96.44 16 LEU B CA 1
ATOM 2563 C C . LEU B 1 16 ? 7.266 -33.875 -14.961 1 96.44 16 LEU B C 1
ATOM 2565 O O . LEU B 1 16 ? 6.352 -33.531 -14.211 1 96.44 16 LEU B O 1
ATOM 2569 N N . ILE B 1 17 ? 8.062 -33.031 -15.477 1 95.5 17 ILE B N 1
ATOM 2570 C CA . ILE B 1 17 ? 7.867 -31.594 -15.43 1 95.5 17 ILE B CA 1
ATOM 2571 C C . ILE B 1 17 ? 7.254 -31.109 -16.75 1 95.5 17 ILE B C 1
ATOM 2573 O O . ILE B 1 17 ? 7.859 -31.25 -17.812 1 95.5 17 ILE B O 1
ATOM 2577 N N . HIS B 1 18 ? 6.062 -30.625 -16.656 1 95.06 18 HIS B N 1
ATOM 2578 C CA . HIS B 1 18 ? 5.359 -30.062 -17.812 1 95.06 18 HIS B CA 1
ATOM 2579 C C . HIS B 1 18 ? 5.371 -28.547 -17.797 1 95.06 18 HIS B C 1
ATOM 2581 O O . HIS B 1 18 ? 4.715 -27.922 -16.953 1 95.06 18 HIS B O 1
ATOM 2587 N N . SER B 1 19 ? 6.148 -27.922 -18.672 1 92.94 19 SER B N 1
ATOM 2588 C CA . SER B 1 19 ? 6.34 -26.484 -18.656 1 92.94 19 SER B CA 1
ATOM 2589 C C . SER B 1 19 ? 6.492 -25.922 -20.078 1 92.94 19 SER B C 1
ATOM 2591 O O . SER B 1 19 ? 7.129 -26.547 -20.922 1 92.94 19 SER B O 1
ATOM 2593 N N . LEU B 1 20 ? 5.828 -24.766 -20.297 1 86 20 LEU B N 1
ATOM 2594 C CA . LEU B 1 20 ? 6.152 -24 -21.5 1 86 20 LEU B CA 1
ATOM 2595 C C . LEU B 1 20 ? 7.52 -23.328 -21.359 1 86 20 LEU B C 1
ATOM 2597 O O . LEU B 1 20 ? 7.984 -23.078 -20.25 1 86 20 LEU B O 1
ATOM 2601 N N . SER B 1 21 ? 8.141 -23.078 -22.453 1 76.81 21 SER B N 1
ATOM 2602 C CA . SER B 1 21 ? 9.492 -22.531 -22.469 1 76.81 21 SER B CA 1
ATOM 2603 C C . SER B 1 21 ? 9.57 -21.219 -21.703 1 76.81 21 SER B C 1
ATOM 2605 O O . SER B 1 21 ? 10.617 -20.875 -21.141 1 76.81 21 SER B O 1
ATOM 2607 N N . SER B 1 22 ? 8.5 -20.578 -21.578 1 74.5 22 SER B N 1
ATOM 2608 C CA . SER B 1 22 ? 8.477 -19.25 -20.969 1 74.5 22 SER B CA 1
ATOM 2609 C C . SER B 1 22 ? 8.367 -19.359 -19.453 1 74.5 22 SER B C 1
ATOM 2611 O O . SER B 1 22 ? 8.562 -18.359 -18.734 1 74.5 22 SER B O 1
ATOM 2613 N N . PHE B 1 23 ? 8.156 -20.594 -18.984 1 78.25 23 PHE B N 1
ATOM 2614 C CA . PHE B 1 23 ? 7.961 -20.766 -17.547 1 78.25 23 PHE B CA 1
ATOM 2615 C C . PHE B 1 23 ? 8.945 -21.797 -16.984 1 78.25 23 PHE B C 1
ATOM 2617 O O . PHE B 1 23 ? 9.156 -22.859 -17.578 1 78.25 23 PHE B O 1
ATOM 2624 N N . LYS B 1 24 ? 9.656 -21.359 -15.961 1 77.56 24 LYS B N 1
ATOM 2625 C CA . LYS B 1 24 ? 10.562 -22.266 -15.266 1 77.56 24 LYS B CA 1
ATOM 2626 C C . LYS B 1 24 ? 10.18 -22.406 -13.797 1 77.56 24 LYS B C 1
ATOM 2628 O O . LYS B 1 24 ? 9.711 -21.453 -13.172 1 77.56 24 LYS B O 1
ATOM 2633 N N . LEU B 1 25 ? 10.289 -23.625 -13.406 1 81.81 25 LEU B N 1
ATOM 2634 C CA . LEU B 1 25 ? 10.055 -23.875 -11.984 1 81.81 25 LEU B CA 1
ATOM 2635 C C . LEU B 1 25 ? 11.188 -23.297 -11.141 1 81.81 25 LEU B C 1
ATOM 2637 O O . LEU B 1 25 ? 12.352 -23.672 -11.32 1 81.81 25 LEU B O 1
ATOM 2641 N N . PRO B 1 26 ? 10.758 -22.484 -10.289 1 80 26 PRO B N 1
ATOM 2642 C CA . PRO B 1 26 ? 11.812 -21.953 -9.422 1 80 26 PRO B CA 1
ATOM 2643 C C . PRO B 1 26 ? 12.383 -22.984 -8.461 1 80 26 PRO B C 1
ATOM 2645 O O . PRO B 1 26 ? 11.648 -23.875 -7.996 1 80 26 PRO B O 1
ATOM 2648 N N . LEU B 1 27 ? 13.617 -23.062 -8.242 1 79.75 27 LEU B N 1
ATOM 2649 C CA . LEU B 1 27 ? 14.305 -23.859 -7.242 1 79.75 27 LEU B CA 1
ATOM 2650 C C . LEU B 1 27 ? 14.195 -25.344 -7.562 1 79.75 27 LEU B C 1
ATOM 2652 O O . LEU B 1 27 ? 13.859 -26.156 -6.691 1 79.75 27 LEU B O 1
ATOM 2656 N N . GLN B 1 28 ? 14.336 -25.625 -8.773 1 84.81 28 GLN B N 1
ATOM 2657 C CA . GLN B 1 28 ? 14.281 -27.016 -9.25 1 84.81 28 GLN B CA 1
ATOM 2658 C C . GLN B 1 28 ? 15.336 -27.875 -8.562 1 84.81 28 GLN B C 1
ATOM 2660 O O . GLN B 1 28 ? 15.164 -29.094 -8.438 1 84.81 28 GLN B O 1
ATOM 2665 N N . ASP B 1 29 ? 16.344 -27.25 -8 1 87.5 29 ASP B N 1
ATOM 2666 C CA . ASP B 1 29 ? 17.438 -27.953 -7.355 1 87.5 29 ASP B CA 1
ATOM 2667 C C . ASP B 1 29 ? 16.969 -28.719 -6.121 1 87.5 29 ASP B C 1
ATOM 2669 O O . ASP B 1 29 ? 17.516 -29.766 -5.785 1 87.5 29 ASP B O 1
ATOM 2673 N N . ARG B 1 30 ? 16 -28.219 -5.539 1 88.75 30 ARG B N 1
ATOM 2674 C CA . ARG B 1 30 ? 15.469 -28.891 -4.355 1 88.75 30 ARG B CA 1
ATOM 2675 C C . ARG B 1 30 ? 14.672 -30.125 -4.742 1 88.75 30 ARG B C 1
ATOM 2677 O O . ARG B 1 30 ? 14.703 -31.141 -4.039 1 88.75 30 ARG B O 1
ATOM 2684 N N . LEU B 1 31 ? 14.062 -30.062 -5.824 1 92.06 31 LEU B N 1
ATOM 2685 C CA . LEU B 1 31 ? 13.211 -31.141 -6.293 1 92.06 31 LEU B CA 1
ATOM 2686 C C . LEU B 1 31 ? 14.039 -32.344 -6.723 1 92.06 31 LEU B C 1
ATOM 2688 O O . LEU B 1 31 ? 13.664 -33.5 -6.469 1 92.06 31 LEU B O 1
ATOM 2692 N N . ILE B 1 32 ? 15.172 -32.094 -7.273 1 91.25 32 ILE B N 1
ATOM 2693 C CA . ILE B 1 32 ? 15.977 -33.156 -7.867 1 91.25 32 ILE B CA 1
ATOM 2694 C C . ILE B 1 32 ? 16.625 -33.969 -6.762 1 91.25 32 ILE B C 1
ATOM 2696 O O . ILE B 1 32 ? 17.109 -35.094 -7.02 1 91.25 32 ILE B O 1
ATOM 2700 N N . THR B 1 33 ? 16.672 -33.406 -5.566 1 91.5 33 THR B N 1
ATOM 2701 C CA . THR B 1 33 ? 17.188 -34.156 -4.438 1 91.5 33 THR B CA 1
ATOM 2702 C C . THR B 1 33 ? 16.234 -35.281 -4.035 1 91.5 33 THR B C 1
ATOM 2704 O O . THR B 1 33 ? 16.656 -36.281 -3.469 1 91.5 33 THR B O 1
ATOM 2707 N N . HIS B 1 34 ? 14.977 -35.156 -4.426 1 94 34 HIS B N 1
ATOM 2708 C CA . HIS B 1 34 ? 13.961 -36.062 -3.922 1 94 34 HIS B CA 1
ATOM 2709 C C . HIS B 1 34 ? 13.367 -36.906 -5.055 1 94 34 HIS B C 1
ATOM 2711 O O . HIS B 1 34 ? 12.828 -37.969 -4.816 1 94 34 HIS B O 1
ATOM 2717 N N . PHE B 1 35 ? 13.531 -36.344 -6.297 1 95.5 35 PHE B N 1
ATOM 2718 C CA . PHE B 1 35 ? 12.836 -36.969 -7.414 1 95.5 35 PHE B CA 1
ATOM 2719 C C . PHE B 1 35 ? 13.719 -37 -8.656 1 95.5 35 PHE B C 1
ATOM 2721 O O . PHE B 1 35 ? 14.617 -36.156 -8.797 1 95.5 35 PHE B O 1
ATOM 2728 N N . ARG B 1 36 ? 13.445 -38 -9.477 1 94.31 36 ARG B N 1
ATOM 2729 C CA . ARG B 1 36 ? 14 -38 -10.828 1 94.31 36 ARG B CA 1
ATOM 2730 C C . ARG B 1 36 ? 13.094 -37.25 -11.789 1 94.31 36 ARG B C 1
ATOM 2732 O O . ARG B 1 36 ? 11.961 -37.656 -12.039 1 94.31 36 ARG B O 1
ATOM 2739 N N . LEU B 1 37 ? 13.648 -36.188 -12.297 1 93.19 37 LEU B N 1
ATOM 2740 C CA . LEU B 1 37 ? 12.828 -35.281 -13.117 1 93.19 37 LEU B CA 1
ATOM 2741 C C . LEU B 1 37 ? 13.164 -35.438 -14.594 1 93.19 37 LEU B C 1
ATOM 2743 O O . LEU B 1 37 ? 14.328 -35.656 -14.953 1 93.19 37 LEU B O 1
ATOM 2747 N N . PHE B 1 38 ? 12.172 -35.438 -15.367 1 91.31 38 PHE B N 1
ATOM 2748 C CA . PHE B 1 38 ? 12.336 -35.344 -16.812 1 91.31 38 PHE B CA 1
ATOM 2749 C C . PHE B 1 38 ? 11.266 -34.469 -17.422 1 91.31 38 PHE B C 1
ATOM 2751 O O . PHE B 1 38 ? 10.258 -34.156 -16.781 1 91.31 38 PHE B O 1
ATOM 2758 N N . ASP B 1 39 ? 11.398 -33.844 -18.703 1 91.19 39 ASP B N 1
ATOM 2759 C CA . ASP B 1 39 ? 10.523 -32.781 -19.172 1 91.19 39 ASP B CA 1
ATOM 2760 C C . ASP B 1 39 ? 10.008 -33.094 -20.578 1 91.19 39 ASP B C 1
ATOM 2762 O O . ASP B 1 39 ? 9.461 -32.188 -21.25 1 91.19 39 ASP B O 1
ATOM 2766 N N . SER B 1 40 ? 10.141 -34.312 -21.031 1 89.62 40 SER B N 1
ATOM 2767 C CA . SER B 1 40 ? 9.703 -34.625 -22.375 1 89.62 40 SER B CA 1
ATOM 2768 C C . SER B 1 40 ? 8.531 -35.625 -22.375 1 89.62 40 SER B C 1
ATOM 2770 O O . SER B 1 40 ? 8.656 -36.75 -21.875 1 89.62 40 SER B O 1
ATOM 2772 N N . LEU B 1 41 ? 7.484 -35.156 -23 1 89.25 41 LEU B N 1
ATOM 2773 C CA . LEU B 1 41 ? 6.316 -36.031 -23.156 1 89.25 41 LEU B CA 1
ATOM 2774 C C . LEU B 1 41 ? 6.602 -37.156 -24.141 1 89.25 41 LEU B C 1
ATOM 2776 O O . LEU B 1 41 ? 5.902 -38.188 -24.141 1 89.25 41 LEU B O 1
ATOM 2780 N N . ALA B 1 42 ? 7.605 -36.938 -24.922 1 86.69 42 ALA B N 1
ATOM 2781 C CA . ALA B 1 42 ? 7.941 -37.906 -25.953 1 86.69 42 ALA B CA 1
ATOM 2782 C C . ALA B 1 42 ? 8.883 -39 -25.406 1 86.69 42 ALA B C 1
ATOM 2784 O O . ALA B 1 42 ? 9.125 -40 -26.062 1 86.69 42 ALA B O 1
ATOM 2785 N N . SER B 1 43 ? 9.328 -38.781 -24.25 1 89.44 43 SER B N 1
ATOM 2786 C CA . SER B 1 43 ? 10.242 -39.75 -23.656 1 89.44 43 SER B CA 1
ATOM 2787 C C . SER B 1 43 ? 9.547 -41.094 -23.391 1 89.44 43 SER B C 1
ATOM 2789 O O . SER B 1 43 ? 8.367 -41.125 -23.031 1 89.44 43 SER B O 1
ATOM 2791 N N . PRO B 1 44 ? 10.266 -42.156 -23.516 1 88.38 44 PRO B N 1
ATOM 2792 C CA . PRO B 1 44 ? 9.688 -43.469 -23.203 1 88.38 44 PRO B CA 1
ATOM 2793 C C . PRO B 1 44 ? 9.25 -43.594 -21.75 1 88.38 44 PRO B C 1
ATOM 2795 O O . PRO B 1 44 ? 8.32 -44.344 -21.438 1 88.38 44 PRO B O 1
ATOM 2798 N N . GLU B 1 45 ? 9.82 -42.812 -20.984 1 89.62 45 GLU B N 1
ATOM 2799 C CA . GLU B 1 45 ? 9.5 -42.844 -19.562 1 89.62 45 GLU B CA 1
ATOM 2800 C C . GLU B 1 45 ? 8.094 -42.312 -19.312 1 89.62 45 GLU B C 1
ATOM 2802 O O . GLU B 1 45 ? 7.496 -42.594 -18.266 1 89.62 45 GLU B O 1
ATOM 2807 N N . ALA B 1 46 ? 7.562 -41.562 -20.25 1 91.75 46 ALA B N 1
ATOM 2808 C CA . ALA B 1 46 ? 6.293 -40.875 -20.062 1 91.75 46 ALA B CA 1
ATOM 2809 C C . ALA B 1 46 ? 5.156 -41.844 -19.812 1 91.75 46 ALA B C 1
ATOM 2811 O O . ALA B 1 46 ? 4.246 -41.562 -19.031 1 91.75 46 ALA B O 1
ATOM 2812 N N . SER B 1 47 ? 5.27 -42.969 -20.391 1 91.12 47 SER B N 1
ATOM 2813 C CA . SER B 1 47 ? 4.188 -43.938 -20.297 1 91.12 47 SER B CA 1
ATOM 2814 C C . SER B 1 47 ? 4.07 -44.5 -18.891 1 91.12 47 SER B C 1
ATOM 2816 O O . SER B 1 47 ? 2.996 -44.969 -18.484 1 91.12 47 SER B O 1
ATOM 2818 N N . SER B 1 48 ? 5.16 -44.438 -18.156 1 93 48 SER B N 1
ATOM 2819 C CA . SER B 1 48 ? 5.148 -45.062 -16.844 1 93 48 SER B CA 1
ATOM 2820 C C . SER B 1 48 ? 5.055 -44.031 -15.734 1 93 48 SER B C 1
ATOM 2822 O O . SER B 1 48 ? 4.992 -44.375 -14.555 1 93 48 SER B O 1
ATOM 2824 N N . VAL B 1 49 ? 5 -42.812 -16.094 1 95.69 49 VAL B N 1
ATOM 2825 C CA . VAL B 1 49 ? 5.031 -41.719 -15.109 1 95.69 49 VAL B CA 1
ATOM 2826 C C . VAL B 1 49 ? 3.703 -41.688 -14.359 1 95.69 49 VAL B C 1
ATOM 2828 O O . VAL B 1 49 ? 2.635 -41.781 -14.969 1 95.69 49 VAL B O 1
ATOM 2831 N N . ARG B 1 50 ? 3.787 -41.469 -13.07 1 97.44 50 ARG B N 1
ATOM 2832 C CA . ARG B 1 50 ? 2.578 -41.469 -12.25 1 97.44 50 ARG B CA 1
ATOM 2833 C C . ARG B 1 50 ? 2.273 -40.094 -11.727 1 97.44 50 ARG B C 1
ATOM 2835 O O . ARG B 1 50 ? 1.174 -39.812 -11.227 1 97.44 50 ARG B O 1
ATOM 2842 N N . ALA B 1 51 ? 3.266 -39.188 -11.766 1 98.19 51 ALA B N 1
ATOM 2843 C CA . ALA B 1 51 ? 3.078 -37.844 -11.258 1 98.19 51 ALA B CA 1
ATOM 2844 C C . ALA B 1 51 ? 3.674 -36.812 -12.211 1 98.19 51 ALA B C 1
ATOM 2846 O O . ALA B 1 51 ? 4.746 -37.031 -12.781 1 98.19 51 ALA B O 1
ATOM 2847 N N . LEU B 1 52 ? 2.953 -35.719 -12.383 1 97.62 52 LEU B N 1
ATOM 2848 C CA . LEU B 1 52 ? 3.332 -34.625 -13.25 1 97.62 52 LEU B CA 1
ATOM 2849 C C . LEU B 1 52 ? 3.305 -33.281 -12.484 1 97.62 52 LEU B C 1
ATOM 2851 O O . LEU B 1 52 ? 2.361 -33.031 -11.742 1 97.62 52 LEU B O 1
ATOM 2855 N N . ILE B 1 53 ? 4.406 -32.531 -12.57 1 97.25 53 ILE B N 1
ATOM 2856 C CA . ILE B 1 53 ? 4.414 -31.156 -12.094 1 97.25 53 ILE B CA 1
ATOM 2857 C C . ILE B 1 53 ? 4.039 -30.219 -13.234 1 97.25 53 ILE B C 1
ATOM 2859 O O . ILE B 1 53 ? 4.719 -30.172 -14.266 1 97.25 53 ILE B O 1
ATOM 2863 N N . CYS B 1 54 ? 2.949 -29.516 -13.055 1 96.88 54 CYS B N 1
ATOM 2864 C CA . CYS B 1 54 ? 2.531 -28.5 -14.023 1 96.88 54 CYS B CA 1
ATOM 2865 C C . CYS B 1 54 ? 3.07 -27.125 -13.648 1 96.88 54 CYS B C 1
ATOM 2867 O O . CYS B 1 54 ? 2.652 -26.547 -12.641 1 96.88 54 CYS B O 1
ATOM 2869 N N . VAL B 1 55 ? 3.934 -26.547 -14.453 1 94.81 55 VAL B N 1
ATOM 2870 C CA . VAL B 1 55 ? 4.602 -25.281 -14.125 1 94.81 55 VAL B CA 1
ATOM 2871 C C . VAL B 1 55 ? 3.807 -24.109 -14.695 1 94.81 55 VAL B C 1
ATOM 2873 O O . VAL B 1 55 ? 3.594 -24.031 -15.906 1 94.81 55 VAL B O 1
ATOM 2876 N N . GLY B 1 56 ? 3.467 -23.188 -13.789 1 92.31 56 GLY B N 1
ATOM 2877 C CA . GLY B 1 56 ? 2.695 -22.031 -14.211 1 92.31 56 GLY B CA 1
ATOM 2878 C C . GLY B 1 56 ? 1.373 -22.406 -14.859 1 92.31 56 GLY B C 1
ATOM 2879 O O . GLY B 1 56 ? 0.743 -23.391 -14.477 1 92.31 56 GLY B O 1
ATOM 2880 N N . PRO B 1 57 ? 0.945 -21.547 -15.766 1 91.75 57 PRO B N 1
ATOM 2881 C CA . PRO B 1 57 ? -0.334 -21.797 -16.438 1 91.75 57 PRO B CA 1
ATOM 2882 C C . PRO B 1 57 ? -0.185 -22.641 -17.703 1 91.75 57 PRO B C 1
ATOM 2884 O O . PRO B 1 57 ? -0.877 -22.391 -18.688 1 91.75 57 PRO B O 1
ATOM 2887 N N . THR B 1 58 ? 0.765 -23.594 -17.641 1 94.94 58 THR B N 1
ATOM 2888 C CA . THR B 1 58 ? 0.939 -24.484 -18.766 1 94.94 58 THR B CA 1
ATOM 2889 C C . THR B 1 58 ? -0.3 -25.359 -18.969 1 94.94 58 THR B C 1
ATOM 2891 O O . THR B 1 58 ? -0.793 -25.969 -18.016 1 94.94 58 THR B O 1
ATOM 2894 N N . PRO B 1 59 ? -0.806 -25.422 -20.188 1 95.94 59 PRO B N 1
ATOM 2895 C CA . PRO B 1 59 ? -2.039 -26.172 -20.406 1 95.94 59 PRO B CA 1
ATOM 2896 C C . PRO B 1 59 ? -1.852 -27.688 -20.203 1 95.94 59 PRO B C 1
ATOM 2898 O O . PRO B 1 59 ? -0.889 -28.266 -20.719 1 95.94 59 PRO B O 1
ATOM 2901 N N . VAL B 1 60 ? -2.645 -28.281 -19.453 1 97.25 60 VAL B N 1
ATOM 2902 C CA . VAL B 1 60 ? -2.797 -29.719 -19.344 1 97.25 60 VAL B CA 1
ATOM 2903 C C . VAL B 1 60 ? -4.133 -30.156 -19.953 1 97.25 60 VAL B C 1
ATOM 2905 O O . VAL B 1 60 ? -5.156 -30.172 -19.25 1 97.25 60 VAL B O 1
ATOM 2908 N N . THR B 1 61 ? -4.082 -30.516 -21.203 1 96.94 61 THR B N 1
ATOM 2909 C CA . THR B 1 61 ? -5.277 -30.859 -21.969 1 96.94 61 THR B CA 1
ATOM 2910 C C . THR B 1 61 ? -5.477 -32.375 -22.031 1 96.94 61 THR B C 1
ATOM 2912 O O . THR B 1 61 ? -4.641 -33.125 -21.547 1 96.94 61 THR B O 1
ATOM 2915 N N . ALA B 1 62 ? -6.574 -32.688 -22.656 1 96 62 ALA B N 1
ATOM 2916 C CA . ALA B 1 62 ? -6.812 -34.125 -22.875 1 96 62 ALA B CA 1
ATOM 2917 C C . ALA B 1 62 ? -5.684 -34.75 -23.688 1 96 62 ALA B C 1
ATOM 2919 O O . ALA B 1 62 ? -5.281 -35.875 -23.438 1 96 62 ALA B O 1
ATOM 2920 N N . ASP B 1 63 ? -5.215 -33.969 -24.609 1 95.25 63 ASP B N 1
ATOM 2921 C CA . ASP B 1 63 ? -4.105 -34.438 -25.438 1 95.25 63 ASP B CA 1
ATOM 2922 C C . ASP B 1 63 ? -2.859 -34.688 -24.594 1 95.25 63 ASP B C 1
ATOM 2924 O O . ASP B 1 63 ? -2.166 -35.688 -24.781 1 95.25 63 ASP B O 1
ATOM 2928 N N . THR B 1 64 ? -2.547 -33.781 -23.672 1 95.5 64 THR B N 1
ATOM 2929 C CA . THR B 1 64 ? -1.425 -33.938 -22.766 1 95.5 64 THR B CA 1
ATOM 2930 C C . THR B 1 64 ? -1.591 -35.219 -21.938 1 95.5 64 THR B C 1
ATOM 2932 O O . THR B 1 64 ? -0.65 -36 -21.797 1 95.5 64 THR B O 1
ATOM 2935 N N . LEU B 1 65 ? -2.758 -35.469 -21.453 1 96.69 65 LEU B N 1
ATOM 2936 C CA . LEU B 1 65 ? -3.057 -36.594 -20.562 1 96.69 65 LEU B CA 1
ATOM 2937 C C . LEU B 1 65 ? -2.998 -37.906 -21.312 1 96.69 65 LEU B C 1
ATOM 2939 O O . LEU B 1 65 ? -2.641 -38.938 -20.734 1 96.69 65 LEU B O 1
ATOM 2943 N N . ASP B 1 66 ? -3.289 -37.875 -22.594 1 95.12 66 ASP B N 1
ATOM 2944 C CA . ASP B 1 66 ? -3.268 -39.094 -23.422 1 95.12 66 ASP B CA 1
ATOM 2945 C C . ASP B 1 66 ? -1.853 -39.656 -23.531 1 95.12 66 ASP B C 1
ATOM 2947 O O . ASP B 1 66 ? -1.672 -40.844 -23.688 1 95.12 66 ASP B O 1
ATOM 2951 N N . HIS B 1 67 ? -0.901 -38.812 -23.406 1 94.56 67 HIS B N 1
ATOM 2952 C CA . HIS B 1 67 ? 0.488 -39.25 -23.469 1 94.56 67 HIS B CA 1
ATOM 2953 C C . HIS B 1 67 ? 0.929 -39.875 -22.156 1 94.56 67 HIS B C 1
ATOM 2955 O O . HIS B 1 67 ? 2.018 -40.438 -22.062 1 94.56 67 HIS B O 1
ATOM 2961 N N . LEU B 1 68 ? 0.044 -39.844 -21.141 1 96.62 68 LEU B N 1
ATOM 2962 C CA . LEU B 1 68 ? 0.426 -40.25 -19.797 1 96.62 68 LEU B CA 1
ATOM 2963 C C . LEU B 1 68 ? -0.585 -41.25 -19.234 1 96.62 68 LEU B C 1
ATOM 2965 O O . LEU B 1 68 ? -1.257 -40.938 -18.234 1 96.62 68 LEU B O 1
ATOM 2969 N N . PRO B 1 69 ? -0.621 -42.406 -19.75 1 95.56 69 PRO B N 1
ATOM 2970 C CA . PRO B 1 69 ? -1.662 -43.375 -19.375 1 95.56 69 PRO B CA 1
ATOM 2971 C C . PRO B 1 69 ? -1.563 -43.812 -17.922 1 95.56 69 PRO B C 1
ATOM 2973 O O . PRO B 1 69 ? -2.566 -44.188 -17.312 1 95.56 69 PRO B O 1
ATOM 2976 N N . SER B 1 70 ? -0.419 -43.719 -17.297 1 97.25 70 SER B N 1
ATOM 2977 C CA . SER B 1 70 ? -0.244 -44.219 -15.93 1 97.25 70 SER B CA 1
ATOM 2978 C C . SER B 1 70 ? -0.36 -43.094 -14.922 1 97.25 70 SER B C 1
ATOM 2980 O O . SER B 1 70 ? -0.231 -43.312 -13.719 1 97.25 70 SER B O 1
ATOM 2982 N N . LEU B 1 71 ? -0.575 -41.875 -15.383 1 97.94 71 LEU B N 1
ATOM 2983 C CA . LEU B 1 71 ? -0.602 -40.688 -14.523 1 97.94 71 LEU B CA 1
ATOM 2984 C C . LEU B 1 71 ? -1.712 -40.812 -13.484 1 97.94 71 LEU B C 1
ATOM 2986 O O . LEU B 1 71 ? -2.83 -41.219 -13.805 1 97.94 71 LEU B O 1
ATOM 2990 N N . ARG B 1 72 ? -1.343 -40.375 -12.25 1 98.19 72 ARG B N 1
ATOM 2991 C CA . ARG B 1 72 ? -2.324 -40.438 -11.164 1 98.19 72 ARG B CA 1
ATOM 2992 C C . ARG B 1 72 ? -2.338 -39.125 -10.375 1 98.19 72 ARG B C 1
ATOM 2994 O O . ARG B 1 72 ? -3.238 -38.906 -9.562 1 98.19 72 ARG B O 1
ATOM 3001 N N . LEU B 1 73 ? -1.389 -38.281 -10.633 1 98.44 73 LEU B N 1
ATOM 3002 C CA . LEU B 1 73 ? -1.312 -37 -9.898 1 98.44 73 LEU B CA 1
ATOM 3003 C C . LEU B 1 73 ? -0.798 -35.875 -10.789 1 98.44 73 LEU B C 1
ATOM 3005 O O . LEU B 1 73 ? 0.227 -36.031 -11.461 1 98.44 73 LEU B O 1
ATOM 3009 N N . VAL B 1 74 ? -1.531 -34.812 -10.836 1 98.31 74 VAL B N 1
ATOM 3010 C CA . VAL B 1 74 ? -1.062 -33.562 -11.383 1 98.31 74 VAL B CA 1
ATOM 3011 C C . VAL B 1 74 ? -0.812 -32.562 -10.242 1 98.31 74 VAL B C 1
ATOM 3013 O O . VAL B 1 74 ? -1.746 -32.156 -9.539 1 98.31 74 VAL B O 1
ATOM 3016 N N . VAL B 1 75 ? 0.44 -32.219 -10.055 1 97.88 75 VAL B N 1
ATOM 3017 C CA . VAL B 1 75 ? 0.812 -31.188 -9.062 1 97.88 75 VAL B CA 1
ATOM 3018 C C . VAL B 1 75 ? 0.911 -29.828 -9.742 1 97.88 75 VAL B C 1
ATOM 3020 O O . VAL B 1 75 ? 1.865 -29.562 -10.469 1 97.88 75 VAL B O 1
ATOM 3023 N N . GLY B 1 76 ? -0.078 -29 -9.453 1 96.25 76 GLY B N 1
ATOM 3024 C CA . GLY B 1 76 ? -0.069 -27.672 -10.023 1 96.25 76 GLY B CA 1
ATOM 3025 C C . GLY B 1 76 ? 0.808 -26.688 -9.258 1 96.25 76 GLY B C 1
ATOM 3026 O O . GLY B 1 76 ? 1.02 -26.859 -8.055 1 96.25 76 GLY B O 1
ATOM 3027 N N . SER B 1 77 ? 1.27 -25.688 -9.969 1 95.88 77 SER B N 1
ATOM 3028 C CA . SER B 1 77 ? 2.064 -24.641 -9.344 1 95.88 77 SER B CA 1
ATOM 3029 C C . SER B 1 77 ? 1.316 -23.312 -9.328 1 95.88 77 SER B C 1
ATOM 3031 O O . SER B 1 77 ? 1.888 -22.266 -8.977 1 95.88 77 SER B O 1
ATOM 3033 N N . SER B 1 78 ? 0.08 -23.266 -9.703 1 94.31 78 SER B N 1
ATOM 3034 C CA . SER B 1 78 ? -0.752 -22.062 -9.727 1 94.31 78 SER B CA 1
ATOM 3035 C C . SER B 1 78 ? -1.86 -22.141 -8.68 1 94.31 78 SER B C 1
ATOM 3037 O O . SER B 1 78 ? -2.211 -23.234 -8.219 1 94.31 78 SER B O 1
ATOM 3039 N N . ALA B 1 79 ? -2.312 -20.938 -8.32 1 92.38 79 ALA B N 1
ATOM 3040 C CA . ALA B 1 79 ? -3.467 -20.922 -7.43 1 92.38 79 ALA B CA 1
ATOM 3041 C C . ALA B 1 79 ? -4.727 -21.406 -8.148 1 92.38 79 ALA B C 1
ATOM 3043 O O . ALA B 1 79 ? -5.484 -22.203 -7.605 1 92.38 79 ALA B O 1
ATOM 3044 N N . GLY B 1 80 ? -4.949 -20.875 -9.32 1 91.62 80 GLY B N 1
ATOM 3045 C CA . GLY B 1 80 ? -6.055 -21.312 -10.164 1 91.62 80 GLY B CA 1
ATOM 3046 C C . GLY B 1 80 ? -5.668 -22.406 -11.133 1 91.62 80 GLY B C 1
ATOM 3047 O O . GLY B 1 80 ? -4.496 -22.547 -11.484 1 91.62 80 GLY B O 1
ATOM 3048 N N . LEU B 1 81 ? -6.672 -23.188 -11.602 1 94.44 81 LEU B N 1
ATOM 3049 C CA . LEU B 1 81 ? -6.395 -24.344 -12.445 1 94.44 81 LEU B CA 1
ATOM 3050 C C . LEU B 1 81 ? -7.219 -24.297 -13.727 1 94.44 81 LEU B C 1
ATOM 3052 O O . LEU B 1 81 ? -7.594 -25.328 -14.266 1 94.44 81 LEU B O 1
ATOM 3056 N N . ASP B 1 82 ? -7.453 -23.078 -14.172 1 93.25 82 ASP B N 1
ATOM 3057 C CA . ASP B 1 82 ? -8.273 -22.875 -15.359 1 93.25 82 ASP B CA 1
ATOM 3058 C C . ASP B 1 82 ? -7.574 -23.406 -16.609 1 93.25 82 ASP B C 1
ATOM 3060 O O . ASP B 1 82 ? -8.203 -23.594 -17.656 1 93.25 82 ASP B O 1
ATOM 3064 N N . HIS B 1 83 ? -6.281 -23.781 -16.516 1 94.62 83 HIS B N 1
ATOM 3065 C CA . HIS B 1 83 ? -5.5 -24.281 -17.641 1 94.62 83 HIS B CA 1
ATOM 3066 C C . HIS B 1 83 ? -5.398 -25.797 -17.625 1 94.62 83 HIS B C 1
ATOM 3068 O O . HIS B 1 83 ? -4.754 -26.406 -18.484 1 94.62 83 HIS B O 1
ATOM 3074 N N . VAL B 1 84 ? -6.023 -26.469 -16.719 1 96.56 84 VAL B N 1
ATOM 3075 C CA . VAL B 1 84 ? -6 -27.922 -16.562 1 96.56 84 VAL B CA 1
ATOM 3076 C C . VAL B 1 84 ? -7.371 -28.484 -16.922 1 96.56 84 VAL B C 1
ATOM 3078 O O . VAL B 1 84 ? -8.398 -27.953 -16.484 1 96.56 84 VAL B O 1
ATOM 3081 N N . ASP B 1 85 ? -7.41 -29.531 -17.703 1 96.5 85 ASP B N 1
ATOM 3082 C CA . ASP B 1 85 ? -8.648 -30.25 -18 1 96.5 85 ASP B CA 1
ATOM 3083 C C . ASP B 1 85 ? -9.109 -31.078 -16.797 1 96.5 85 ASP B C 1
ATOM 3085 O O . ASP B 1 85 ? -8.914 -32.312 -16.781 1 96.5 85 ASP B O 1
ATOM 3089 N N . LEU B 1 86 ? -9.773 -30.453 -15.898 1 95.5 86 LEU B N 1
ATOM 3090 C CA . LEU B 1 86 ? -10.172 -31.062 -14.633 1 95.5 86 LEU B CA 1
ATOM 3091 C C . LEU B 1 86 ? -11.188 -32.188 -14.867 1 95.5 86 LEU B C 1
ATOM 3093 O O . LEU B 1 86 ? -11.195 -33.188 -14.148 1 95.5 86 LEU B O 1
ATOM 3097 N N . ALA B 1 87 ? -12.055 -31.984 -15.82 1 94.44 87 ALA B N 1
ATOM 3098 C CA . ALA B 1 87 ? -13.055 -33 -16.141 1 94.44 87 ALA B CA 1
ATOM 3099 C C . ALA B 1 87 ? -12.391 -34.312 -16.562 1 94.44 87 ALA B C 1
ATOM 3101 O O . ALA B 1 87 ? -12.773 -35.375 -16.109 1 94.44 87 ALA B O 1
ATOM 3102 N N . GLU B 1 88 ? -11.445 -34.188 -17.422 1 96.31 88 GLU B N 1
ATOM 3103 C CA . GLU B 1 88 ? -10.734 -35.375 -17.891 1 96.31 88 GLU B CA 1
ATOM 3104 C C . GLU B 1 88 ? -9.93 -36.031 -16.766 1 96.31 88 GLU B C 1
ATOM 3106 O O . GLU B 1 88 ? -9.875 -37.25 -16.656 1 96.31 88 GLU B O 1
ATOM 3111 N N . CYS B 1 89 ? -9.281 -35.219 -15.93 1 96.94 89 CYS B N 1
ATOM 3112 C CA . CYS B 1 89 ? -8.562 -35.75 -14.766 1 96.94 89 CYS B CA 1
ATOM 3113 C C . CYS B 1 89 ? -9.492 -36.562 -13.875 1 96.94 89 CYS B C 1
ATOM 3115 O O . CYS B 1 89 ? -9.156 -37.656 -13.445 1 96.94 89 CYS B O 1
ATOM 3117 N N . HIS B 1 90 ? -10.648 -36 -13.641 1 95 90 HIS B N 1
ATOM 3118 C CA . HIS B 1 90 ? -11.633 -36.688 -12.805 1 95 90 HIS B CA 1
ATOM 3119 C C . HIS B 1 90 ? -12.07 -38 -13.43 1 95 90 HIS B C 1
ATOM 3121 O O . HIS B 1 90 ? -12.148 -39.031 -12.742 1 95 90 HIS B O 1
ATOM 3127 N N . ARG B 1 91 ? -12.336 -37.969 -14.672 1 95.62 91 ARG B N 1
ATOM 3128 C CA . ARG B 1 91 ? -12.766 -39.156 -15.398 1 95.62 91 ARG B CA 1
ATOM 3129 C C . ARG B 1 91 ? -11.742 -40.281 -15.273 1 95.62 91 ARG B C 1
ATOM 3131 O O . ARG B 1 91 ? -12.102 -41.469 -15.141 1 95.62 91 ARG B O 1
ATOM 3138 N N . ARG B 1 92 ? -10.523 -39.969 -15.258 1 96.06 92 ARG B N 1
ATOM 3139 C CA . ARG B 1 92 ? -9.43 -40.938 -15.25 1 96.06 92 ARG B CA 1
ATOM 3140 C C . ARG B 1 92 ? -8.992 -41.281 -13.82 1 96.06 92 ARG B C 1
ATOM 3142 O O . ARG B 1 92 ? -8.109 -42.094 -13.609 1 96.06 92 ARG B O 1
ATOM 3149 N N . GLY B 1 93 ? -9.578 -40.562 -12.883 1 95.81 93 GLY B N 1
ATOM 3150 C CA . GLY B 1 93 ? -9.195 -40.75 -11.492 1 95.81 93 GLY B CA 1
ATOM 3151 C C . GLY B 1 93 ? -7.855 -40.125 -11.141 1 95.81 93 GLY B C 1
ATOM 3152 O O . GLY B 1 93 ? -7.129 -40.656 -10.289 1 95.81 93 GLY B O 1
ATOM 3153 N N . ILE B 1 94 ? -7.441 -39.125 -11.836 1 97.5 94 ILE B N 1
ATOM 3154 C CA . ILE B 1 94 ? -6.199 -38.406 -11.578 1 97.5 94 ILE B CA 1
ATOM 3155 C C . ILE B 1 94 ? -6.438 -37.312 -10.539 1 97.5 94 ILE B C 1
ATOM 3157 O O . ILE B 1 94 ? -7.305 -36.469 -10.711 1 97.5 94 ILE B O 1
ATOM 3161 N N . ALA B 1 95 ? -5.695 -37.344 -9.438 1 97.5 95 ALA B N 1
ATOM 3162 C CA . ALA B 1 95 ? -5.766 -36.312 -8.43 1 97.5 95 ALA B CA 1
ATOM 3163 C C . ALA B 1 95 ? -5.074 -35.031 -8.93 1 97.5 95 ALA B C 1
ATOM 3165 O O . ALA B 1 95 ? -4.094 -35.094 -9.672 1 97.5 95 ALA B O 1
ATOM 3166 N N . VAL B 1 96 ? -5.621 -33.875 -8.562 1 97.88 96 VAL B N 1
ATOM 3167 C CA . VAL B 1 96 ? -5.043 -32.594 -8.953 1 97.88 96 VAL B CA 1
ATOM 3168 C C . VAL B 1 96 ? -4.824 -31.734 -7.723 1 97.88 96 VAL B C 1
ATOM 3170 O O . VAL B 1 96 ? -5.688 -31.656 -6.844 1 97.88 96 VAL B O 1
ATOM 3173 N N . THR B 1 97 ? -3.623 -31.141 -7.629 1 97.75 97 THR B N 1
ATOM 3174 C CA . THR B 1 97 ? -3.332 -30.203 -6.559 1 97.75 97 THR B CA 1
ATOM 3175 C C . THR B 1 97 ? -3.045 -28.812 -7.125 1 97.75 97 THR B C 1
ATOM 3177 O O . THR B 1 97 ? -2.887 -28.656 -8.336 1 97.75 97 THR B O 1
ATOM 3180 N N . ASN B 1 98 ? -3.107 -27.781 -6.344 1 96.38 98 ASN B N 1
ATOM 3181 C CA . ASN B 1 98 ? -2.689 -26.438 -6.711 1 96.38 98 ASN B CA 1
ATOM 3182 C C . ASN B 1 98 ? -1.625 -25.891 -5.754 1 96.38 98 ASN B C 1
ATOM 3184 O O . ASN B 1 98 ? -0.983 -26.672 -5.039 1 96.38 98 ASN B O 1
ATOM 3188 N N . SER B 1 99 ? -1.39 -24.625 -5.742 1 96.06 99 SER B N 1
ATOM 3189 C CA . SER B 1 99 ? -0.283 -24.031 -5 1 96.06 99 SER B CA 1
ATOM 3190 C C . SER B 1 99 ? -0.642 -23.844 -3.529 1 96.06 99 SER B C 1
ATOM 3192 O O . SER B 1 99 ? 0.162 -23.328 -2.75 1 96.06 99 SER B O 1
ATOM 3194 N N . GLY B 1 100 ? -1.884 -24.234 -3.104 1 95 100 GLY B N 1
ATOM 3195 C CA . GLY B 1 100 ? -2.301 -24.047 -1.724 1 95 100 GLY B CA 1
ATOM 3196 C C . GLY B 1 100 ? -2.174 -22.609 -1.263 1 95 100 GLY B C 1
ATOM 3197 O O . GLY B 1 100 ? -2.639 -21.688 -1.94 1 95 100 GLY B O 1
ATOM 3198 N N . ASP B 1 101 ? -1.559 -22.375 -0.168 1 95.5 101 ASP B N 1
ATOM 3199 C CA . ASP B 1 101 ? -1.456 -21.047 0.406 1 95.5 101 ASP B CA 1
ATOM 3200 C C . ASP B 1 101 ? -0.101 -20.422 0.094 1 95.5 101 ASP B C 1
ATOM 3202 O O . ASP B 1 101 ? 0.259 -19.391 0.669 1 95.5 101 ASP B O 1
ATOM 3206 N N . ALA B 1 102 ? 0.633 -21.047 -0.804 1 96.62 102 ALA B N 1
ATOM 3207 C CA . ALA B 1 102 ? 2.01 -20.625 -1.062 1 96.62 102 ALA B CA 1
ATOM 3208 C C . ALA B 1 102 ? 2.072 -19.141 -1.442 1 96.62 102 ALA B C 1
ATOM 3210 O O . ALA B 1 102 ? 3.02 -18.453 -1.081 1 96.62 102 ALA B O 1
ATOM 3211 N N . TYR B 1 103 ? 0.987 -18.703 -2.166 1 97.31 103 TYR B N 1
ATOM 3212 C CA . TYR B 1 103 ? 1.005 -17.344 -2.709 1 97.31 103 TYR B CA 1
ATOM 3213 C C . TYR B 1 103 ? 0.12 -16.406 -1.886 1 97.31 103 TYR B C 1
ATOM 3215 O O . TYR B 1 103 ? 0.122 -15.195 -2.096 1 97.31 103 TYR B O 1
ATOM 3223 N N . SER B 1 104 ? -0.645 -16.891 -0.921 1 97.69 104 SER B N 1
ATOM 3224 C CA . SER B 1 104 ? -1.81 -16.203 -0.375 1 97.69 104 SER B CA 1
ATOM 3225 C C . SER B 1 104 ? -1.415 -14.875 0.274 1 97.69 104 SER B C 1
ATOM 3227 O O . SER B 1 104 ? -2.01 -13.836 -0.016 1 97.69 104 SER B O 1
ATOM 3229 N N . GLU B 1 105 ? -0.414 -14.859 1.101 1 97.94 105 GLU B N 1
ATOM 3230 C CA . GLU B 1 105 ? 0.002 -13.641 1.786 1 97.94 105 GLU B CA 1
ATOM 3231 C C . GLU B 1 105 ? 0.59 -12.625 0.806 1 97.94 105 GLU B C 1
ATOM 3233 O O . GLU B 1 105 ? 0.339 -11.422 0.92 1 97.94 105 GLU B O 1
ATOM 3238 N N . ASN B 1 106 ? 1.371 -13.148 -0.146 1 98.25 106 ASN B N 1
ATOM 3239 C CA . ASN B 1 106 ? 1.984 -12.273 -1.139 1 98.25 106 ASN B CA 1
ATOM 3240 C C . ASN B 1 106 ? 0.932 -11.562 -1.985 1 98.25 106 ASN B C 1
ATOM 3242 O O . ASN B 1 106 ? 1.001 -10.344 -2.178 1 98.25 106 ASN B O 1
ATOM 3246 N N . VAL B 1 107 ? 0.005 -12.312 -2.426 1 98.62 107 VAL B N 1
ATOM 3247 C CA . VAL B 1 107 ? -1.029 -11.75 -3.291 1 98.62 107 VAL B CA 1
ATOM 3248 C C . VAL B 1 107 ? -1.898 -10.781 -2.498 1 98.62 107 VAL B C 1
ATOM 3250 O O . VAL B 1 107 ? -2.297 -9.734 -3.014 1 98.62 107 VAL B O 1
ATOM 3253 N N . ALA B 1 108 ? -2.184 -11.109 -1.244 1 98.69 108 ALA B N 1
ATOM 3254 C CA . ALA B 1 108 ? -2.977 -10.219 -0.396 1 98.69 108 ALA B CA 1
ATOM 3255 C C . ALA B 1 108 ? -2.266 -8.891 -0.182 1 98.69 108 ALA B C 1
ATOM 3257 O O . ALA B 1 108 ? -2.885 -7.824 -0.281 1 98.69 108 ALA B O 1
ATOM 3258 N N . ASP B 1 109 ? -0.946 -8.961 0.134 1 98.62 109 ASP B N 1
ATOM 3259 C CA . ASP B 1 109 ? -0.15 -7.738 0.257 1 98.62 109 ASP B CA 1
ATOM 3260 C C . ASP B 1 109 ? -0.261 -6.883 -1.002 1 98.62 109 ASP B C 1
ATOM 3262 O O . ASP B 1 109 ? -0.432 -5.664 -0.916 1 98.62 109 ASP B O 1
ATOM 3266 N N . TYR B 1 110 ? -0.194 -7.527 -2.104 1 98.81 110 TYR B N 1
ATOM 3267 C CA . TYR B 1 110 ? -0.169 -6.824 -3.381 1 98.81 110 TYR B CA 1
ATOM 3268 C C . TYR B 1 110 ? -1.529 -6.207 -3.691 1 98.81 110 TYR B C 1
ATOM 3270 O O . TYR B 1 110 ? -1.609 -5.094 -4.211 1 98.81 110 TYR B O 1
ATOM 3278 N N . ALA B 1 111 ? -2.592 -6.926 -3.363 1 98.88 111 ALA B N 1
ATOM 3279 C CA . ALA B 1 111 ? -3.941 -6.398 -3.555 1 98.88 111 ALA B CA 1
ATOM 3280 C C . ALA B 1 111 ? -4.152 -5.121 -2.744 1 98.88 111 ALA B C 1
ATOM 3282 O O . ALA B 1 111 ? -4.688 -4.137 -3.258 1 98.88 111 ALA B O 1
ATOM 3283 N N . VAL B 1 112 ? -3.711 -5.133 -1.524 1 98.88 112 VAL B N 1
ATOM 3284 C CA . VAL B 1 112 ? -3.844 -3.961 -0.665 1 98.88 112 VAL B CA 1
ATOM 3285 C C . VAL B 1 112 ? -2.961 -2.832 -1.192 1 98.88 112 VAL B C 1
ATOM 3287 O O . VAL B 1 112 ? -3.365 -1.667 -1.187 1 98.88 112 VAL B O 1
ATOM 3290 N N . ALA B 1 113 ? -1.765 -3.186 -1.666 1 98.88 113 ALA B N 1
ATOM 3291 C CA . ALA B 1 113 ? -0.867 -2.189 -2.246 1 98.88 113 ALA B CA 1
ATOM 3292 C C . ALA B 1 113 ? -1.518 -1.493 -3.438 1 98.88 113 ALA B C 1
ATOM 3294 O O . ALA B 1 113 ? -1.454 -0.267 -3.559 1 98.88 113 ALA B O 1
ATOM 3295 N N . LEU B 1 114 ? -2.148 -2.293 -4.297 1 98.94 114 LEU B N 1
ATOM 3296 C CA . LEU B 1 114 ? -2.82 -1.73 -5.465 1 98.94 114 LEU B CA 1
ATOM 3297 C C . LEU B 1 114 ? -3.959 -0.809 -5.043 1 98.94 114 LEU B C 1
ATOM 3299 O O . LEU B 1 114 ? -4.117 0.284 -5.594 1 98.94 114 LEU B O 1
ATOM 3303 N N . LEU B 1 115 ? -4.734 -1.241 -4.078 1 98.88 115 LEU B N 1
ATOM 3304 C CA . LEU B 1 115 ? -5.863 -0.447 -3.607 1 98.88 115 LEU B CA 1
ATOM 3305 C C . LEU B 1 115 ? -5.395 0.892 -3.049 1 98.88 115 LEU B C 1
ATOM 3307 O O . LEU B 1 115 ? -5.891 1.946 -3.449 1 98.88 115 LEU B O 1
ATOM 3311 N N . LEU B 1 116 ? -4.406 0.852 -2.205 1 98.81 116 LEU B N 1
ATOM 3312 C CA . LEU B 1 116 ? -3.857 2.07 -1.618 1 98.81 116 LEU B CA 1
ATOM 3313 C C . LEU B 1 116 ? -3.268 2.973 -2.695 1 98.81 116 LEU B C 1
ATOM 3315 O O . LEU B 1 116 ? -3.412 4.195 -2.633 1 98.81 116 LEU B O 1
ATOM 3319 N N . ASP B 1 117 ? -2.596 2.336 -3.631 1 98.88 117 ASP B N 1
ATOM 3320 C CA . ASP B 1 117 ? -1.963 3.098 -4.703 1 98.88 117 ASP B CA 1
ATOM 3321 C C . ASP B 1 117 ? -3.002 3.869 -5.516 1 98.88 117 ASP B C 1
ATOM 3323 O O . ASP B 1 117 ? -2.838 5.066 -5.766 1 98.88 117 ASP B O 1
ATOM 3327 N N . VAL B 1 118 ? -4.094 3.215 -5.863 1 98.75 118 VAL B N 1
ATOM 3328 C CA . VAL B 1 118 ? -5.152 3.859 -6.633 1 98.75 118 VAL B CA 1
ATOM 3329 C C . VAL B 1 118 ? -5.777 4.988 -5.816 1 98.75 118 VAL B C 1
ATOM 3331 O O . VAL B 1 118 ? -5.918 6.109 -6.305 1 98.75 118 VAL B O 1
ATOM 3334 N N . LEU B 1 119 ? -6.098 4.754 -4.586 1 98.38 119 LEU B N 1
ATOM 3335 C CA . LEU B 1 119 ? -6.824 5.699 -3.744 1 98.38 119 LEU B CA 1
ATOM 3336 C C . LEU B 1 119 ? -5.953 6.898 -3.398 1 98.38 119 LEU B C 1
ATOM 3338 O O . LEU B 1 119 ? -6.438 8.031 -3.365 1 98.38 119 LEU B O 1
ATOM 3342 N N . ARG B 1 120 ? -4.668 6.562 -3.201 1 98.38 120 ARG B N 1
ATOM 3343 C CA . ARG B 1 120 ? -3.793 7.617 -2.695 1 98.38 120 ARG B CA 1
ATOM 3344 C C . ARG B 1 120 ? -2.854 8.125 -3.783 1 98.38 120 ARG B C 1
ATOM 3346 O O . ARG B 1 120 ? -1.969 8.938 -3.52 1 98.38 120 ARG B O 1
ATOM 3353 N N . ARG B 1 121 ? -3.02 7.578 -4.992 1 98.06 121 ARG B N 1
ATOM 3354 C CA . ARG B 1 121 ? -2.357 8.07 -6.195 1 98.06 121 ARG B CA 1
ATOM 3355 C C . ARG B 1 121 ? -0.841 7.969 -6.066 1 98.06 121 ARG B C 1
ATOM 3357 O O . ARG B 1 121 ? -0.119 8.906 -6.406 1 98.06 121 ARG B O 1
ATOM 3364 N N . VAL B 1 122 ? -0.358 6.887 -5.523 1 98.62 122 VAL B N 1
ATOM 3365 C CA . VAL B 1 122 ? 1.059 6.75 -5.199 1 98.62 122 VAL B CA 1
ATOM 3366 C C . VAL B 1 122 ? 1.879 6.691 -6.488 1 98.62 122 VAL B C 1
ATOM 3368 O O . VAL B 1 122 ? 2.785 7.504 -6.688 1 98.62 122 VAL B O 1
ATOM 3371 N N . SER B 1 123 ? 1.506 5.805 -7.438 1 98.62 123 SER B N 1
ATOM 3372 C CA . SER B 1 123 ? 2.264 5.617 -8.672 1 98.62 123 SER B CA 1
ATOM 3373 C C . SER B 1 123 ? 2.191 6.859 -9.555 1 98.62 123 SER B C 1
ATOM 3375 O O . SER B 1 123 ? 3.191 7.262 -10.148 1 98.62 123 SER B O 1
ATOM 3377 N N . SER B 1 124 ? 0.985 7.457 -9.672 1 98.31 124 SER B N 1
ATOM 3378 C CA . SER B 1 124 ? 0.847 8.648 -10.508 1 98.31 124 SER B CA 1
ATOM 3379 C C . SER B 1 124 ? 1.618 9.828 -9.922 1 98.31 124 SER B C 1
ATOM 3381 O O . SER B 1 124 ? 2.23 10.602 -10.664 1 98.31 124 SER B O 1
ATOM 3383 N N . ALA B 1 125 ? 1.624 10 -8.609 1 98.31 125 ALA B N 1
ATOM 3384 C CA . ALA B 1 125 ? 2.391 11.055 -7.953 1 98.31 125 ALA B CA 1
ATOM 3385 C C . ALA B 1 125 ? 3.891 10.828 -8.125 1 98.31 125 ALA B C 1
ATOM 3387 O O . ALA B 1 125 ? 4.652 11.789 -8.281 1 98.31 125 ALA B O 1
ATOM 3388 N N . ASP B 1 126 ? 4.297 9.555 -8.023 1 98.56 126 ASP B N 1
ATOM 3389 C CA . ASP B 1 126 ? 5.695 9.211 -8.273 1 98.56 126 ASP B CA 1
ATOM 3390 C C . ASP B 1 126 ? 6.137 9.656 -9.664 1 98.56 126 ASP B C 1
ATOM 3392 O O . ASP B 1 126 ? 7.199 10.266 -9.82 1 98.56 126 ASP B O 1
ATOM 3396 N N . ARG B 1 127 ? 5.324 9.367 -10.672 1 97.75 127 ARG B N 1
ATOM 3397 C CA . ARG B 1 127 ? 5.625 9.805 -12.031 1 97.75 127 ARG B CA 1
ATOM 3398 C C . ARG B 1 127 ? 5.676 11.328 -12.117 1 97.75 127 ARG B C 1
ATOM 3400 O O . ARG B 1 127 ? 6.543 11.891 -12.789 1 97.75 127 ARG B O 1
ATOM 3407 N N . PHE B 1 128 ? 4.766 12.008 -11.422 1 97.81 128 PHE B N 1
ATOM 3408 C CA . PHE B 1 128 ? 4.688 13.461 -11.375 1 97.81 128 PHE B CA 1
ATOM 3409 C C . PHE B 1 128 ? 5.988 14.062 -10.844 1 97.81 128 PHE B C 1
ATOM 3411 O O . PHE B 1 128 ? 6.551 14.977 -11.453 1 97.81 128 PHE B O 1
ATOM 3418 N N . VAL B 1 129 ? 6.5 13.531 -9.734 1 98 129 VAL B N 1
ATOM 3419 C CA . VAL B 1 129 ? 7.734 14.023 -9.133 1 98 129 VAL B CA 1
ATOM 3420 C C . VAL B 1 129 ? 8.914 13.758 -10.07 1 98 129 VAL B C 1
ATOM 3422 O O . VAL B 1 129 ? 9.734 14.648 -10.305 1 98 129 VAL B O 1
ATOM 3425 N N . ARG B 1 130 ? 8.977 12.562 -10.648 1 97.69 130 ARG B N 1
ATOM 3426 C CA . ARG B 1 130 ? 10.086 12.156 -11.508 1 97.69 130 ARG B CA 1
ATOM 3427 C C . ARG B 1 130 ? 10.125 12.984 -12.781 1 97.69 130 ARG B C 1
ATOM 3429 O O . ARG B 1 130 ? 11.172 13.125 -13.414 1 97.69 130 ARG B O 1
ATOM 3436 N N . SER B 1 131 ? 9 13.445 -13.18 1 95.75 131 SER B N 1
ATOM 3437 C CA . SER B 1 131 ? 8.93 14.234 -14.406 1 95.75 131 SER B CA 1
ATOM 3438 C C . SER B 1 131 ? 9.398 15.664 -14.156 1 95.75 131 SER B C 1
ATOM 3440 O O . SER B 1 131 ? 9.453 16.469 -15.086 1 95.75 131 SER B O 1
ATOM 3442 N N . GLY B 1 132 ? 9.688 16.062 -12.875 1 94.69 132 GLY B N 1
ATOM 3443 C CA . GLY B 1 132 ? 10.172 17.391 -12.547 1 94.69 132 GLY B CA 1
ATOM 3444 C C . GLY B 1 132 ? 9.07 18.422 -12.453 1 94.69 132 GLY B C 1
ATOM 3445 O O . GLY B 1 132 ? 9.344 19.625 -12.414 1 94.69 132 GLY B O 1
ATOM 3446 N N . LEU B 1 133 ? 7.871 18.031 -12.344 1 94.75 133 LEU B N 1
ATOM 3447 C CA . LEU B 1 133 ? 6.738 18.938 -12.453 1 94.75 133 LEU B CA 1
ATOM 3448 C C . LEU B 1 133 ? 6.395 19.531 -11.086 1 94.75 133 LEU B C 1
ATOM 3450 O O . LEU B 1 133 ? 5.707 20.547 -11.008 1 94.75 133 LEU B O 1
ATOM 3454 N N . TRP B 1 134 ? 6.875 18.984 -10.047 1 95.25 134 TRP B N 1
ATOM 3455 C CA . TRP B 1 134 ? 6.465 19.391 -8.711 1 95.25 134 TRP B CA 1
ATOM 3456 C C . TRP B 1 134 ? 6.836 20.844 -8.453 1 95.25 134 TRP B C 1
ATOM 3458 O O . TRP B 1 134 ? 5.992 21.641 -8.039 1 95.25 134 TRP B O 1
ATOM 3468 N N . PRO B 1 135 ? 8.055 21.297 -8.758 1 93.06 135 PRO B N 1
ATOM 3469 C CA . PRO B 1 135 ? 8.391 22.703 -8.547 1 93.06 135 PRO B CA 1
ATOM 3470 C C . PRO B 1 135 ? 7.617 23.641 -9.469 1 93.06 135 PRO B C 1
ATOM 3472 O O . PRO B 1 135 ? 7.434 24.812 -9.148 1 93.06 135 PRO B O 1
ATOM 3475 N N . GLN B 1 136 ? 7.133 23.094 -10.516 1 91.5 136 GLN B N 1
ATOM 3476 C CA . GLN B 1 136 ? 6.469 23.922 -11.516 1 91.5 136 GLN B CA 1
ATOM 3477 C C . GLN B 1 136 ? 4.98 24.047 -11.227 1 91.5 136 GLN B C 1
ATOM 3479 O O . GLN B 1 136 ? 4.418 25.141 -11.312 1 91.5 136 GLN B O 1
ATOM 3484 N N . MET B 1 137 ? 4.352 22.984 -10.867 1 88.25 137 MET B N 1
ATOM 3485 C CA . MET B 1 137 ? 2.895 22.953 -10.773 1 88.25 137 MET B CA 1
ATOM 3486 C C . MET B 1 137 ? 2.441 23.078 -9.32 1 88.25 137 MET B C 1
ATOM 3488 O O . MET B 1 137 ? 1.292 23.438 -9.062 1 88.25 137 MET B O 1
ATOM 3492 N N . GLY B 1 138 ? 3.326 22.75 -8.414 1 83.62 138 GLY B N 1
ATOM 3493 C CA . GLY B 1 138 ? 2.998 22.859 -7 1 83.62 138 GLY B CA 1
ATOM 3494 C C . GLY B 1 138 ? 2.24 21.656 -6.465 1 83.62 138 GLY B C 1
ATOM 3495 O O . GLY B 1 138 ? 2.713 20.531 -6.566 1 83.62 138 GLY B O 1
ATOM 3496 N N . GLU B 1 139 ? 0.933 21.875 -6.242 1 83 139 GLU B N 1
ATOM 3497 C CA . GLU B 1 139 ? 0.181 20.859 -5.52 1 83 139 GLU B CA 1
ATOM 3498 C C . GLU B 1 139 ? -0.302 19.766 -6.461 1 83 139 GLU B C 1
ATOM 3500 O O . GLU B 1 139 ? -0.575 20.016 -7.637 1 83 139 GLU B O 1
ATOM 3505 N N . TYR B 1 140 ? -0.268 18.578 -6.035 1 91.19 140 TYR B N 1
ATOM 3506 C CA . TYR B 1 140 ? -0.812 17.422 -6.723 1 91.19 140 TYR B CA 1
ATOM 3507 C C . TYR B 1 140 ? -2.221 17.094 -6.23 1 91.19 140 TYR B C 1
ATOM 3509 O O . TYR B 1 140 ? -2.578 17.438 -5.102 1 91.19 140 TYR B O 1
ATOM 3517 N N . PRO B 1 141 ? -3.102 16.5 -7.051 1 93.12 141 PRO B N 1
ATOM 3518 C CA . PRO B 1 141 ? -4.492 16.234 -6.676 1 93.12 141 PRO B CA 1
ATOM 3519 C C . PRO B 1 141 ? -4.609 15.391 -5.41 1 93.12 141 PRO B C 1
ATOM 3521 O O . PRO B 1 141 ? -3.762 14.531 -5.156 1 93.12 141 PRO B O 1
ATOM 3524 N N . LEU B 1 142 ? -5.68 15.609 -4.688 1 93.94 142 LEU B N 1
ATOM 3525 C CA . LEU B 1 142 ? -5.949 14.922 -3.434 1 93.94 142 LEU B CA 1
ATOM 3526 C C . LEU B 1 142 ? -6.215 13.438 -3.678 1 93.94 142 LEU B C 1
ATOM 3528 O O . LEU B 1 142 ? -6.801 13.07 -4.695 1 93.94 142 LEU B O 1
ATOM 3532 N N . GLY B 1 143 ? -5.762 12.617 -2.775 1 96.31 143 GLY B N 1
ATOM 3533 C CA . GLY B 1 143 ? -6.188 11.227 -2.727 1 96.31 143 GLY B CA 1
ATOM 3534 C C . GLY B 1 143 ? -7.496 11.031 -1.979 1 96.31 143 GLY B C 1
ATOM 3535 O O . GLY B 1 143 ? -8.297 11.961 -1.861 1 9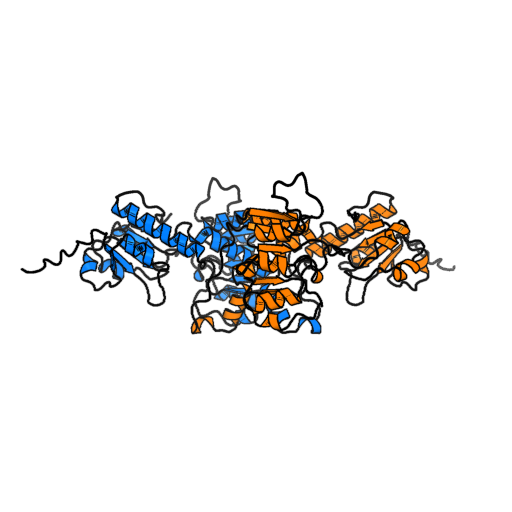6.31 143 GLY B O 1
ATOM 3536 N N . ARG B 1 144 ? -7.719 9.828 -1.547 1 96.88 144 ARG B N 1
ATOM 3537 C CA . ARG B 1 144 ? -8.898 9.477 -0.765 1 96.88 144 ARG B CA 1
ATOM 3538 C C . ARG B 1 144 ? -8.531 8.586 0.417 1 96.88 144 ARG B C 1
ATOM 3540 O O . ARG B 1 144 ? -7.652 7.727 0.302 1 96.88 144 ARG B O 1
ATOM 3547 N N . LYS B 1 145 ? -9.227 8.781 1.474 1 97.19 145 LYS B N 1
ATOM 3548 C CA . LYS B 1 145 ? -9 7.984 2.676 1 97.19 145 LYS B CA 1
ATOM 3549 C C . LYS B 1 145 ? -9.578 6.578 2.525 1 97.19 145 LYS B C 1
ATOM 3551 O O . LYS B 1 145 ? -10.664 6.41 1.976 1 97.19 145 LYS B O 1
ATOM 3556 N N . LEU B 1 146 ? -8.859 5.594 3.02 1 98.12 146 LEU B N 1
ATOM 3557 C CA . LEU B 1 146 ? -9.289 4.203 2.936 1 98.12 146 LEU B CA 1
ATOM 3558 C C . LEU B 1 146 ? -10.203 3.848 4.105 1 98.12 146 LEU B C 1
ATOM 3560 O O . LEU B 1 146 ? -11.203 3.15 3.928 1 98.12 146 LEU B O 1
ATOM 3564 N N . GLY B 1 147 ? -9.836 4.359 5.285 1 97.12 147 GLY B N 1
ATOM 3565 C CA . GLY B 1 147 ? -10.609 4.031 6.477 1 97.12 147 GLY B CA 1
ATOM 3566 C C . GLY B 1 147 ? -12.07 4.422 6.359 1 97.12 147 GLY B C 1
ATOM 3567 O O . GLY B 1 147 ? -12.391 5.488 5.828 1 97.12 147 GLY B O 1
ATOM 3568 N N . GLY B 1 148 ? -12.906 3.506 6.848 1 97.44 148 GLY B N 1
ATOM 3569 C CA . GLY B 1 148 ? -14.336 3.773 6.828 1 97.44 148 GLY B CA 1
ATOM 3570 C C . GLY B 1 148 ? -15.016 3.289 5.562 1 97.44 148 GLY B C 1
ATOM 3571 O O . GLY B 1 148 ? -16.25 3.344 5.449 1 97.44 148 GLY B O 1
ATOM 3572 N N . LYS B 1 149 ? -14.266 2.836 4.617 1 98.56 149 LYS B N 1
ATOM 3573 C CA . LYS B 1 149 ? -14.836 2.418 3.34 1 98.56 149 LYS B CA 1
ATOM 3574 C C . LYS B 1 149 ? -15.336 0.98 3.408 1 98.56 149 LYS B C 1
ATOM 3576 O O . LYS B 1 149 ? -14.867 0.188 4.227 1 98.56 149 LYS B O 1
ATOM 3581 N N . ARG B 1 150 ? -16.375 0.664 2.641 1 98.75 150 ARG B N 1
ATOM 3582 C CA . ARG B 1 150 ? -16.938 -0.673 2.502 1 98.75 150 ARG B CA 1
ATOM 3583 C C . ARG B 1 150 ? -16.25 -1.446 1.38 1 98.75 150 ARG B C 1
ATOM 3585 O O . ARG B 1 150 ? -16.297 -1.033 0.219 1 98.75 150 ARG B O 1
ATOM 3592 N N . ILE B 1 151 ? -15.656 -2.641 1.704 1 98.94 151 ILE B N 1
ATOM 3593 C CA . ILE B 1 151 ? -14.914 -3.441 0.733 1 98.94 151 ILE B CA 1
ATOM 3594 C C . ILE B 1 151 ? -15.703 -4.711 0.41 1 98.94 151 ILE B C 1
ATOM 3596 O O . ILE B 1 151 ? -16.078 -5.461 1.312 1 98.94 151 ILE B O 1
ATOM 3600 N N . GLY B 1 152 ? -15.992 -4.91 -0.851 1 98.94 152 GLY B N 1
ATOM 3601 C CA . GLY B 1 152 ? -16.5 -6.191 -1.313 1 98.94 152 GLY B CA 1
ATOM 3602 C C . GLY B 1 152 ? -15.406 -7.102 -1.86 1 98.94 152 GLY B C 1
ATOM 3603 O O . GLY B 1 152 ? -14.68 -6.719 -2.773 1 98.94 152 GLY B O 1
ATOM 3604 N N . ILE B 1 153 ? -15.297 -8.273 -1.34 1 98.88 153 ILE B N 1
ATOM 3605 C CA . ILE B 1 153 ? -14.32 -9.258 -1.812 1 98.88 153 ILE B CA 1
ATOM 3606 C C . ILE B 1 153 ? -15.031 -10.336 -2.625 1 98.88 153 ILE B C 1
ATOM 3608 O O . ILE B 1 153 ? -15.93 -11.008 -2.123 1 98.88 153 ILE B O 1
ATOM 3612 N N . VAL B 1 154 ? -14.625 -10.469 -3.904 1 98.75 154 VAL B N 1
ATOM 3613 C CA . VAL B 1 154 ? -15.148 -11.516 -4.773 1 98.75 154 VAL B CA 1
ATOM 3614 C C . VAL B 1 154 ? -14.234 -12.734 -4.723 1 98.75 154 VAL B C 1
ATOM 3616 O O . VAL B 1 154 ? -13.219 -12.789 -5.422 1 98.75 154 VAL B O 1
ATOM 3619 N N . GLY B 1 155 ? -14.648 -13.742 -3.992 1 97.31 155 GLY B N 1
ATOM 3620 C CA . GLY B 1 155 ? -13.82 -14.906 -3.689 1 97.31 155 GLY B CA 1
ATOM 3621 C C . GLY B 1 155 ? -13.164 -14.828 -2.324 1 97.31 155 GLY B C 1
ATOM 3622 O O . GLY B 1 155 ? -12.062 -14.297 -2.188 1 97.31 155 GLY B O 1
ATOM 3623 N N . LEU B 1 156 ? -13.805 -15.477 -1.313 1 96.44 156 LEU B N 1
ATOM 3624 C CA . LEU B 1 156 ? -13.242 -15.461 0.031 1 96.44 156 LEU B CA 1
ATOM 3625 C C . LEU B 1 156 ? -12.531 -16.766 0.344 1 96.44 156 LEU B C 1
ATOM 3627 O O . LEU B 1 156 ? -12.867 -17.453 1.318 1 96.44 156 LEU B O 1
ATOM 3631 N N . GLY B 1 157 ? -11.609 -17.125 -0.526 1 93.81 157 GLY B N 1
ATOM 3632 C CA . GLY B 1 157 ? -10.688 -18.219 -0.25 1 93.81 157 GLY B CA 1
ATOM 3633 C C . GLY B 1 157 ? -9.508 -17.797 0.602 1 93.81 157 GLY B C 1
ATOM 3634 O O . GLY B 1 157 ? -9.633 -16.922 1.467 1 93.81 157 GLY B O 1
ATOM 3635 N N . SER B 1 158 ? -8.352 -18.469 0.404 1 94.31 158 SER B N 1
ATOM 3636 C CA . SER B 1 158 ? -7.148 -18.172 1.179 1 94.31 158 SER B CA 1
ATOM 3637 C C . SER B 1 158 ? -6.668 -16.75 0.931 1 94.31 158 SER B C 1
ATOM 3639 O O . SER B 1 158 ? -6.375 -16.016 1.877 1 94.31 158 SER B O 1
ATOM 3641 N N . ILE B 1 159 ? -6.637 -16.359 -0.333 1 97.06 159 ILE B N 1
ATOM 3642 C CA . ILE B 1 159 ? -6.172 -15.016 -0.688 1 97.06 159 ILE B CA 1
ATOM 3643 C C . ILE B 1 159 ? -7.156 -13.969 -0.164 1 97.06 159 ILE B C 1
ATOM 3645 O O . ILE B 1 159 ? -6.762 -13.016 0.504 1 97.06 159 ILE B O 1
ATOM 3649 N N . GLY B 1 160 ? -8.469 -14.172 -0.433 1 97.75 160 GLY B N 1
ATOM 3650 C CA . GLY B 1 160 ? -9.492 -13.234 -0.004 1 97.75 160 GLY B CA 1
ATOM 3651 C C . GLY B 1 160 ? -9.531 -13.039 1.5 1 97.75 160 GLY B C 1
ATOM 3652 O O . GLY B 1 160 ? -9.719 -11.914 1.98 1 97.75 160 GLY B O 1
ATOM 3653 N N . SER B 1 161 ? -9.352 -14.117 2.223 1 97.31 161 SER B N 1
ATOM 3654 C CA . SER B 1 161 ? -9.344 -14.047 3.68 1 97.31 161 SER B CA 1
ATOM 3655 C C . SER B 1 161 ? -8.164 -13.219 4.188 1 97.31 161 SER B C 1
ATOM 3657 O O . SER B 1 161 ? -8.305 -12.445 5.133 1 97.31 161 SER B O 1
ATOM 3659 N N . GLU B 1 162 ? -7.016 -13.43 3.555 1 98 162 GLU B N 1
ATOM 3660 C CA . GLU B 1 162 ? -5.84 -12.648 3.924 1 98 162 GLU B CA 1
ATOM 3661 C C . GLU B 1 162 ? -6.031 -11.172 3.59 1 98 162 GLU B C 1
ATOM 3663 O O . GLU B 1 162 ? -5.594 -10.305 4.344 1 98 162 GLU B O 1
ATOM 3668 N N . VAL B 1 16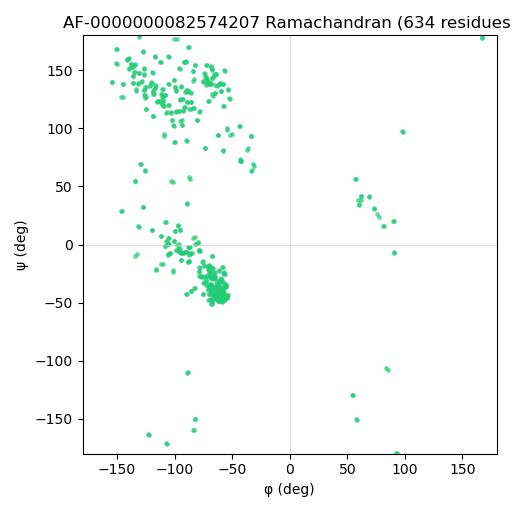3 ? -6.688 -10.859 2.498 1 98.69 163 VAL B N 1
ATOM 3669 C CA . VAL B 1 163 ? -6.996 -9.484 2.125 1 98.69 163 VAL B CA 1
ATOM 3670 C C . VAL B 1 163 ? -7.91 -8.859 3.178 1 98.69 163 VAL B C 1
ATOM 3672 O O . VAL B 1 163 ? -7.656 -7.746 3.643 1 98.69 163 VAL B O 1
ATOM 3675 N N . ALA B 1 164 ? -8.953 -9.586 3.562 1 98.62 164 ALA B N 1
ATOM 3676 C CA . ALA B 1 164 ? -9.906 -9.102 4.555 1 98.62 164 ALA B CA 1
ATOM 3677 C C . ALA B 1 164 ? -9.219 -8.766 5.867 1 98.62 164 ALA B C 1
ATOM 3679 O O . ALA B 1 164 ? -9.445 -7.695 6.438 1 98.62 164 ALA B O 1
ATOM 3680 N N . LYS B 1 165 ? -8.375 -9.656 6.301 1 98.06 165 LYS B N 1
ATOM 3681 C CA . LYS B 1 165 ? -7.633 -9.477 7.547 1 98.06 165 LYS B CA 1
ATOM 3682 C C . LYS B 1 165 ? -6.871 -8.156 7.539 1 98.06 165 LYS B C 1
ATOM 3684 O O . LYS B 1 165 ? -6.934 -7.391 8.508 1 98.06 165 LYS B O 1
ATOM 3689 N N . ARG B 1 166 ? -6.219 -7.855 6.516 1 98.56 166 ARG B N 1
ATOM 3690 C CA . ARG B 1 166 ? -5.41 -6.645 6.395 1 98.56 166 ARG B CA 1
ATOM 3691 C C . ARG B 1 166 ? -6.293 -5.402 6.324 1 98.56 166 ARG B C 1
ATOM 3693 O O . ARG B 1 166 ? -6.023 -4.406 6.996 1 98.56 166 ARG B O 1
ATOM 3700 N N . LEU B 1 167 ? -7.383 -5.48 5.555 1 98.75 167 LEU B N 1
ATOM 3701 C CA . LEU B 1 167 ? -8.195 -4.293 5.309 1 98.75 167 LEU B CA 1
ATOM 3702 C C . LEU B 1 167 ? -9.016 -3.928 6.539 1 98.75 167 LEU B C 1
ATOM 3704 O O . LEU B 1 167 ? -9.305 -2.752 6.773 1 98.75 167 LEU B O 1
ATOM 3708 N N . VAL B 1 168 ? -9.359 -4.898 7.367 1 98.44 168 VAL B N 1
ATOM 3709 C CA . VAL B 1 168 ? -10.023 -4.617 8.633 1 98.44 168 VAL B CA 1
ATOM 3710 C C . VAL B 1 168 ? -9.117 -3.77 9.523 1 98.44 168 VAL B C 1
ATOM 3712 O O . VAL B 1 168 ? -9.586 -2.84 10.188 1 98.44 168 VAL B O 1
ATOM 3715 N N . ALA B 1 169 ? -7.852 -4.008 9.484 1 98.19 169 ALA B N 1
ATOM 3716 C CA . ALA B 1 169 ? -6.887 -3.26 10.281 1 98.19 169 ALA B CA 1
ATOM 3717 C C . ALA B 1 169 ? -6.754 -1.824 9.781 1 98.19 169 ALA B C 1
ATOM 3719 O O . ALA B 1 169 ? -6.246 -0.957 10.5 1 98.19 169 ALA B O 1
ATOM 3720 N N . PHE B 1 170 ? -7.172 -1.526 8.562 1 98.5 170 PHE B N 1
ATOM 3721 C CA . PHE B 1 170 ? -7.176 -0.178 8.008 1 98.5 170 PHE B CA 1
ATOM 3722 C C . PHE B 1 170 ? -8.461 0.553 8.367 1 98.5 170 PHE B C 1
ATOM 3724 O O . PHE B 1 170 ? -8.648 1.715 7.996 1 98.5 170 PHE B O 1
ATOM 3731 N N . GLY B 1 171 ? -9.375 -0.122 9.062 1 97.94 171 GLY B N 1
ATOM 3732 C CA . GLY B 1 171 ? -10.633 0.493 9.477 1 97.94 171 GLY B CA 1
ATOM 3733 C C . GLY B 1 171 ? -11.742 0.327 8.453 1 97.94 171 GLY B C 1
ATOM 3734 O O . GLY B 1 171 ? -12.727 1.071 8.477 1 97.94 171 GLY B O 1
ATOM 3735 N N . CYS B 1 172 ? -11.602 -0.646 7.566 1 98.56 172 CYS B N 1
ATOM 3736 C CA . CYS B 1 172 ? -12.617 -0.91 6.555 1 98.56 172 CYS B CA 1
ATOM 3737 C C . CYS B 1 172 ? -13.648 -1.911 7.066 1 98.56 172 CYS B C 1
ATOM 3739 O O . CYS B 1 172 ? -13.383 -2.645 8.023 1 98.56 172 CYS B O 1
ATOM 3741 N N . THR B 1 173 ? -14.812 -1.878 6.477 1 98.5 173 THR B N 1
ATOM 3742 C CA . THR B 1 173 ? -15.789 -2.951 6.617 1 98.5 173 THR B CA 1
ATOM 3743 C C . THR B 1 173 ? -15.766 -3.865 5.398 1 98.5 173 THR B C 1
ATOM 3745 O O . THR B 1 173 ? -15.656 -3.395 4.262 1 98.5 173 THR B O 1
ATOM 3748 N N . VAL B 1 174 ? -15.922 -5.184 5.66 1 98.69 174 VAL B N 1
ATOM 3749 C CA . VAL B 1 174 ? -15.734 -6.145 4.578 1 98.69 174 VAL B CA 1
ATOM 3750 C C . VAL B 1 174 ? -17.016 -6.957 4.383 1 98.69 174 VAL B C 1
ATOM 3752 O O . VAL B 1 174 ? -17.688 -7.324 5.352 1 98.69 174 VAL B O 1
ATOM 3755 N N . ALA B 1 175 ? -17.422 -7.168 3.199 1 98.81 175 ALA B N 1
ATOM 3756 C CA . ALA B 1 175 ? -18.406 -8.141 2.748 1 98.81 175 ALA B CA 1
ATOM 3757 C C . ALA B 1 175 ? -17.859 -9.008 1.625 1 98.81 175 ALA B C 1
ATOM 3759 O O . ALA B 1 175 ? -16.766 -8.75 1.11 1 98.81 175 ALA B O 1
ATOM 3760 N N . TYR B 1 176 ? -18.578 -10.141 1.325 1 98.69 176 TYR B N 1
ATOM 3761 C CA . TYR B 1 176 ? -17.938 -11 0.332 1 98.69 176 TYR B CA 1
ATOM 3762 C C . TYR B 1 176 ? -18.984 -11.766 -0.477 1 98.69 176 TYR B C 1
ATOM 3764 O O . TYR B 1 176 ? -20.156 -11.828 -0.091 1 98.69 176 TYR B O 1
ATOM 3772 N N . ASN B 1 177 ? -18.547 -12.125 -1.636 1 98.19 177 ASN B N 1
ATOM 3773 C CA . ASN B 1 177 ? -19.188 -13.125 -2.473 1 98.19 177 ASN B CA 1
ATOM 3774 C C . ASN B 1 177 ? -18.297 -14.344 -2.693 1 98.19 177 ASN B C 1
ATOM 3776 O O . ASN B 1 177 ? -17.078 -14.195 -2.885 1 98.19 177 ASN B O 1
ATOM 3780 N N . SER B 1 178 ? -18.828 -15.445 -2.604 1 95.38 178 SER B N 1
ATOM 3781 C CA . SER B 1 178 ? -18.203 -16.719 -2.969 1 95.38 178 SER B CA 1
ATOM 3782 C C . SER B 1 178 ? -19.234 -17.734 -3.451 1 95.38 178 SER B C 1
ATOM 3784 O O . SER B 1 178 ? -20.438 -17.469 -3.4 1 95.38 178 SER B O 1
ATOM 3786 N N . ARG B 1 179 ? -18.734 -18.781 -4.004 1 90.25 179 ARG B N 1
ATOM 3787 C CA . ARG B 1 179 ? -19.641 -19.812 -4.488 1 90.25 179 ARG B CA 1
ATOM 3788 C C . ARG B 1 179 ? -20.578 -20.281 -3.381 1 90.25 179 ARG B C 1
ATOM 3790 O O . ARG B 1 179 ? -21.781 -20.438 -3.604 1 90.25 179 ARG B O 1
ATOM 3797 N N . ASN B 1 180 ? -19.953 -20.5 -2.174 1 89.94 180 ASN B N 1
ATOM 3798 C CA . ASN B 1 180 ? -20.734 -20.891 -1.01 1 89.94 180 ASN B CA 1
ATOM 3799 C C . ASN B 1 180 ? -20.484 -19.969 0.179 1 89.94 180 ASN B C 1
ATOM 3801 O O . ASN B 1 180 ? -19.375 -19.469 0.36 1 89.94 180 ASN B O 1
ATOM 3805 N N . LYS B 1 181 ? -21.562 -19.812 0.911 1 93.81 181 LYS B N 1
ATOM 3806 C CA . LYS B 1 181 ? -21.422 -19.062 2.152 1 93.81 181 LYS B CA 1
ATOM 3807 C C . LYS B 1 181 ? -20.484 -19.781 3.119 1 93.81 181 LYS B C 1
ATOM 3809 O O . LYS B 1 181 ? -20.562 -21 3.277 1 93.81 181 LYS B O 1
ATOM 3814 N N . LYS B 1 182 ? -19.656 -19.062 3.703 1 92.69 182 LYS B N 1
ATOM 3815 C CA . LYS B 1 182 ? -18.75 -19.625 4.695 1 92.69 182 LYS B CA 1
ATOM 3816 C C . LYS B 1 182 ? -19.297 -19.438 6.109 1 92.69 182 LYS B C 1
ATOM 3818 O O . LYS B 1 182 ? -19.328 -18.312 6.621 1 92.69 182 LYS B O 1
ATOM 3823 N N . PRO B 1 183 ? -19.609 -20.438 6.777 1 89.56 183 PRO B N 1
ATOM 3824 C CA . PRO B 1 183 ? -20.312 -20.328 8.055 1 89.56 183 PRO B CA 1
ATOM 3825 C C . PRO B 1 183 ? -19.453 -19.688 9.148 1 89.56 183 PRO B C 1
ATOM 3827 O O . PRO B 1 183 ? -19.969 -19.031 10.047 1 89.56 183 PRO B O 1
ATOM 3830 N N . SER B 1 184 ? -18.203 -19.844 9.102 1 90.38 184 SER B N 1
ATOM 3831 C CA . SER B 1 184 ? -17.344 -19.406 10.18 1 90.38 184 SER B CA 1
ATOM 3832 C C . SER B 1 184 ? -16.922 -17.953 9.992 1 90.38 184 SER B C 1
ATOM 3834 O O . SER B 1 184 ? -16.281 -17.359 10.867 1 90.38 184 SER B O 1
ATOM 3836 N N . VAL B 1 185 ? -17.391 -17.453 8.891 1 91.31 185 VAL B N 1
ATOM 3837 C CA . VAL B 1 185 ? -16.984 -16.078 8.578 1 91.31 185 VAL B CA 1
ATOM 3838 C C . VAL B 1 185 ? -18.094 -15.117 8.969 1 91.31 185 VAL B C 1
ATOM 3840 O O . VAL B 1 185 ? -19.266 -15.336 8.641 1 91.31 185 VAL B O 1
ATOM 3843 N N . LEU B 1 186 ? -17.734 -13.977 9.641 1 93.19 186 LEU B N 1
ATOM 3844 C CA . LEU B 1 186 ? -18.703 -13.047 10.188 1 93.19 186 LEU B CA 1
ATOM 3845 C C . LEU B 1 186 ? -19.016 -11.93 9.195 1 93.19 186 LEU B C 1
ATOM 3847 O O . LEU B 1 186 ? -19.984 -11.188 9.367 1 93.19 186 LEU B O 1
ATOM 3851 N N . TYR B 1 187 ? -18.312 -11.844 8.102 1 97.31 187 TYR B N 1
ATOM 3852 C CA . TYR B 1 187 ? -18.578 -10.82 7.094 1 97.31 187 TYR B CA 1
ATOM 3853 C C . TYR B 1 187 ? -19.891 -11.086 6.371 1 97.31 187 TYR B C 1
ATOM 3855 O O . TYR B 1 187 ? -20.219 -12.234 6.07 1 97.31 187 TYR B O 1
ATOM 3863 N N . PRO B 1 188 ? -20.656 -10.039 6.102 1 98.06 188 PRO B N 1
ATOM 3864 C CA . PRO B 1 188 ? -21.891 -10.234 5.324 1 98.06 188 PRO B CA 1
ATOM 3865 C C . PRO B 1 188 ? -21.641 -10.953 4 1 98.06 188 PRO B C 1
ATOM 3867 O O . PRO B 1 188 ? -20.672 -10.641 3.295 1 98.06 188 PRO B O 1
ATOM 3870 N N . TYR B 1 189 ? -22.484 -11.938 3.746 1 98.12 189 TYR B N 1
ATOM 3871 C CA . TYR B 1 189 ? -22.422 -12.727 2.525 1 98.12 189 TYR B CA 1
ATOM 3872 C C . TYR B 1 189 ? -23.438 -12.234 1.497 1 98.12 189 TYR B C 1
ATOM 3874 O O . TYR B 1 189 ? -24.578 -11.961 1.835 1 98.12 189 TYR B O 1
ATOM 3882 N N . TYR B 1 190 ? -22.969 -12.062 0.244 1 98.25 190 TYR B N 1
ATOM 3883 C CA . TYR B 1 190 ? -23.859 -11.773 -0.879 1 98.25 190 TYR B CA 1
ATOM 3884 C C . TYR B 1 190 ? -23.812 -12.891 -1.911 1 98.25 190 TYR B C 1
ATOM 3886 O O . TYR B 1 190 ? -22.734 -13.273 -2.377 1 98.25 190 TYR B O 1
ATOM 3894 N N . ALA B 1 191 ? -24.922 -13.32 -2.4 1 96.38 191 ALA B N 1
ATOM 3895 C CA . ALA B 1 191 ? -25 -14.453 -3.316 1 96.38 191 ALA B CA 1
ATOM 3896 C C . ALA B 1 191 ? -24.609 -14.047 -4.734 1 96.38 191 ALA B C 1
ATOM 3898 O O . ALA B 1 191 ? -24.188 -14.883 -5.531 1 96.38 191 ALA B O 1
ATOM 3899 N N . ASN B 1 192 ? -24.812 -12.805 -5.035 1 96.44 192 ASN B N 1
ATOM 3900 C CA . ASN B 1 192 ? -24.391 -12.344 -6.355 1 96.44 192 ASN B CA 1
ATOM 3901 C C . ASN B 1 192 ? -23.484 -11.117 -6.258 1 96.44 192 ASN B C 1
ATOM 3903 O O . ASN B 1 192 ? -23.656 -10.281 -5.367 1 96.44 192 ASN B O 1
ATOM 3907 N N . VAL B 1 193 ? -22.656 -10.961 -7.184 1 98.5 193 VAL B N 1
ATOM 3908 C CA . VAL B 1 193 ? -21.609 -9.945 -7.176 1 98.5 193 VAL B CA 1
ATOM 3909 C C . VAL B 1 193 ? -22.234 -8.57 -7.398 1 98.5 193 VAL B C 1
ATOM 3911 O O . VAL B 1 193 ? -21.734 -7.562 -6.875 1 98.5 193 VAL B O 1
ATOM 3914 N N . HIS B 1 194 ? -23.328 -8.523 -8.18 1 98.56 194 HIS B N 1
ATOM 3915 C CA . HIS B 1 194 ? -24.016 -7.258 -8.391 1 98.56 194 HIS B CA 1
ATOM 3916 C C . HIS B 1 194 ? -24.469 -6.645 -7.07 1 98.56 194 HIS B C 1
ATOM 3918 O O . HIS B 1 194 ? -24.234 -5.457 -6.82 1 98.56 194 HIS B O 1
ATOM 3924 N N . ASP B 1 195 ? -25.125 -7.438 -6.211 1 98.62 195 ASP B N 1
ATOM 3925 C CA . ASP B 1 195 ? -25.578 -6.961 -4.906 1 98.62 195 ASP B CA 1
ATOM 3926 C C . ASP B 1 195 ? -24.391 -6.578 -4.023 1 98.62 195 ASP B C 1
ATOM 3928 O O . ASP B 1 195 ? -24.469 -5.621 -3.248 1 98.62 195 ASP B O 1
ATOM 3932 N N . LEU B 1 196 ? -23.359 -7.312 -4.117 1 98.88 196 LEU B N 1
ATOM 3933 C CA . LEU B 1 196 ? -22.141 -6.969 -3.395 1 98.88 196 LEU B CA 1
ATOM 3934 C C . LEU B 1 196 ? -21.641 -5.594 -3.818 1 98.88 196 LEU B C 1
ATOM 3936 O O . LEU B 1 196 ? -21.266 -4.777 -2.973 1 98.88 196 LEU B O 1
ATOM 3940 N N . ALA B 1 197 ? -21.641 -5.344 -5.102 1 98.88 197 ALA B N 1
ATOM 3941 C CA . ALA B 1 197 ? -21.156 -4.078 -5.648 1 98.88 197 ALA B CA 1
ATOM 3942 C C . ALA B 1 197 ? -22 -2.908 -5.16 1 98.88 197 ALA B C 1
ATOM 3944 O O . ALA B 1 197 ? -21.469 -1.857 -4.793 1 98.88 197 ALA B O 1
ATOM 3945 N N . VAL B 1 198 ? -23.328 -3.109 -5.098 1 98.5 198 VAL B N 1
ATOM 3946 C CA . VAL B 1 198 ? -24.25 -2.078 -4.641 1 98.5 198 VAL B CA 1
ATOM 3947 C C . VAL B 1 198 ? -23.906 -1.675 -3.207 1 98.5 198 VAL B C 1
ATOM 3949 O O . VAL B 1 198 ? -24.047 -0.508 -2.832 1 98.5 198 VAL B O 1
ATOM 3952 N N . ASN B 1 199 ? -23.375 -2.578 -2.51 1 98.38 199 ASN B N 1
ATOM 3953 C CA . ASN B 1 199 ? -23.141 -2.359 -1.085 1 98.38 199 ASN B CA 1
ATOM 3954 C C . ASN B 1 199 ? -21.656 -2.172 -0.78 1 98.38 199 ASN B C 1
ATOM 3956 O O . ASN B 1 199 ? -21.219 -2.408 0.347 1 98.38 199 ASN B O 1
ATOM 3960 N N . SER B 1 200 ? -20.891 -1.854 -1.762 1 98.81 200 SER B N 1
ATOM 3961 C CA . SER B 1 200 ? -19.453 -1.686 -1.585 1 98.81 200 SER B CA 1
ATOM 3962 C C . SER B 1 200 ? -18.969 -0.374 -2.193 1 98.81 200 SER B C 1
ATOM 3964 O O . SER B 1 200 ? -19.562 0.137 -3.141 1 98.81 200 SER B O 1
ATOM 3966 N N . ASP B 1 201 ? -17.938 0.247 -1.604 1 98.75 201 ASP B N 1
ATOM 3967 C CA . ASP B 1 201 ? -17.219 1.354 -2.227 1 98.75 201 ASP B CA 1
ATOM 3968 C C . ASP B 1 201 ? -16.172 0.84 -3.205 1 98.75 201 ASP B C 1
ATOM 3970 O O . ASP B 1 201 ? -15.953 1.436 -4.262 1 98.75 201 ASP B O 1
ATOM 3974 N N . PHE B 1 202 ? -15.516 -0.281 -2.838 1 98.88 202 PHE B N 1
ATOM 3975 C CA . PHE B 1 202 ? -14.445 -0.883 -3.633 1 98.88 202 PHE B CA 1
ATOM 3976 C C . PHE B 1 202 ? -14.633 -2.393 -3.73 1 98.88 202 PHE B C 1
ATOM 3978 O O . PHE B 1 202 ? -15.133 -3.025 -2.797 1 98.88 202 PHE B O 1
ATOM 3985 N N . LEU B 1 203 ? -14.211 -2.992 -4.863 1 98.94 203 LEU B N 1
ATOM 3986 C CA . LEU B 1 203 ? -14.258 -4.438 -5.062 1 98.94 203 LEU B CA 1
ATOM 3987 C C . LEU B 1 203 ? -12.859 -5 -5.273 1 98.94 203 LEU B C 1
ATOM 3989 O O . LEU B 1 203 ? -12.07 -4.449 -6.047 1 98.94 203 LEU B O 1
ATOM 3993 N N . ILE B 1 204 ? -12.547 -6.027 -4.586 1 98.94 204 ILE B N 1
ATOM 3994 C CA . ILE B 1 204 ? -11.32 -6.789 -4.789 1 98.94 204 ILE B CA 1
ATOM 3995 C C . ILE B 1 204 ? -11.656 -8.164 -5.359 1 98.94 204 ILE B C 1
ATOM 3997 O O . ILE B 1 204 ? -12.367 -8.945 -4.727 1 98.94 204 ILE B O 1
ATOM 4001 N N . VAL B 1 205 ? -11.109 -8.461 -6.539 1 98.88 205 VAL B N 1
ATOM 4002 C CA . VAL B 1 205 ? -11.43 -9.688 -7.273 1 98.88 205 VAL B CA 1
ATOM 4003 C C . VAL B 1 205 ? -10.281 -10.688 -7.121 1 98.88 205 VAL B C 1
ATOM 4005 O O . VAL B 1 205 ? -9.172 -10.453 -7.605 1 98.88 205 VAL B O 1
ATOM 4008 N N . CYS B 1 206 ? -10.547 -11.781 -6.457 1 97.19 206 CYS B N 1
ATOM 4009 C CA . CYS B 1 206 ? -9.492 -12.773 -6.254 1 97.19 206 CYS B CA 1
ATOM 4010 C C . CYS B 1 206 ? -10.062 -14.18 -6.254 1 97.19 206 CYS B C 1
ATOM 4012 O O . CYS B 1 206 ? -9.539 -15.07 -5.582 1 97.19 206 CYS B O 1
ATOM 4014 N N . CYS B 1 207 ? -11.156 -14.438 -6.957 1 96.44 207 CYS B N 1
ATOM 4015 C CA . CYS B 1 207 ? -11.719 -15.773 -7.102 1 96.44 207 CYS B CA 1
ATOM 4016 C C . CYS B 1 207 ? -11.102 -16.5 -8.289 1 96.44 207 CYS B C 1
ATOM 4018 O O . CYS B 1 207 ? -10.375 -15.898 -9.078 1 96.44 207 CYS B O 1
ATOM 4020 N N . ALA B 1 208 ? -11.375 -17.797 -8.398 1 94.31 208 ALA B N 1
ATOM 4021 C CA . ALA B 1 208 ? -10.883 -18.609 -9.508 1 94.31 208 ALA B CA 1
ATOM 4022 C C . ALA B 1 208 ? -11.648 -18.297 -10.789 1 94.31 208 ALA B C 1
ATOM 4024 O O . ALA B 1 208 ? -12.836 -17.969 -10.75 1 94.31 208 ALA B O 1
ATOM 4025 N N . LEU B 1 209 ? -10.977 -18.375 -11.891 1 95.88 209 LEU B N 1
ATOM 4026 C CA . LEU B 1 209 ? -11.641 -18.266 -13.188 1 95.88 209 LEU B CA 1
ATOM 4027 C C . LEU B 1 209 ? -12.242 -19.594 -13.617 1 95.88 209 LEU B C 1
ATOM 4029 O O . LEU B 1 209 ? -11.539 -20.609 -13.656 1 95.88 209 LEU B O 1
ATOM 4033 N N . THR B 1 210 ? -13.438 -19.688 -13.766 1 93.56 210 THR B N 1
ATOM 4034 C CA . THR B 1 210 ? -14.234 -20.797 -14.289 1 93.56 210 THR B CA 1
ATOM 4035 C C . THR B 1 210 ? -15.219 -20.297 -15.344 1 93.56 210 THR B C 1
ATOM 4037 O O . THR B 1 210 ? -15.266 -19.109 -15.648 1 93.56 210 THR B O 1
ATOM 4040 N N . ASN B 1 211 ? -15.953 -21.25 -15.875 1 93.56 211 ASN B N 1
ATOM 4041 C CA . ASN B 1 211 ? -17 -20.828 -16.797 1 93.56 211 ASN B CA 1
ATOM 4042 C C . ASN B 1 211 ? -18.031 -19.922 -16.125 1 93.56 211 ASN B C 1
ATOM 4044 O O . ASN B 1 211 ? -18.531 -18.984 -16.75 1 93.56 211 ASN B O 1
ATOM 4048 N N . GLU B 1 212 ? -18.25 -20.156 -14.875 1 93.62 212 GLU B N 1
ATOM 4049 C CA . GLU B 1 212 ? -19.25 -19.406 -14.125 1 93.62 212 GLU B CA 1
ATOM 4050 C C . GLU B 1 212 ? -18.75 -18.031 -13.719 1 93.62 212 GLU B C 1
ATOM 4052 O O . GLU B 1 212 ? -19.531 -17.109 -13.484 1 93.62 212 GLU B O 1
ATOM 4057 N N . THR B 1 213 ? -17.438 -17.859 -13.656 1 96.88 213 THR B N 1
ATOM 4058 C CA . THR B 1 213 ? -16.906 -16.609 -13.148 1 96.88 213 THR B CA 1
ATOM 4059 C C . THR B 1 213 ? -16.297 -15.773 -14.273 1 96.88 213 THR B C 1
ATOM 4061 O O . THR B 1 213 ? -15.789 -14.68 -14.039 1 96.88 213 THR B O 1
ATOM 4064 N N . HIS B 1 214 ? -16.344 -16.359 -15.508 1 98 214 HIS B N 1
ATOM 4065 C CA . HIS B 1 214 ? -15.898 -15.578 -16.656 1 98 214 HIS B CA 1
ATOM 4066 C C . HIS B 1 214 ? -16.703 -14.281 -16.781 1 98 214 HIS B C 1
ATOM 4068 O O . HIS B 1 214 ? -17.922 -14.312 -16.859 1 98 214 HIS B O 1
ATOM 4074 N N . HIS B 1 215 ? -16.047 -13.102 -16.703 1 98.75 215 HIS B N 1
ATOM 4075 C CA . HIS B 1 215 ? -16.656 -11.781 -16.797 1 98.75 215 HIS B CA 1
ATOM 4076 C C . HIS B 1 215 ? -17.688 -11.562 -15.703 1 98.75 215 HIS B C 1
ATOM 4078 O O . HIS B 1 215 ? -18.734 -10.953 -15.938 1 98.75 215 HIS B O 1
ATOM 4084 N N . ILE B 1 216 ? -17.375 -12.164 -14.555 1 98.44 216 ILE B N 1
ATOM 4085 C CA . ILE B 1 216 ? -18.266 -11.992 -13.414 1 98.44 216 ILE B CA 1
ATOM 4086 C C . ILE B 1 216 ? -18.359 -10.516 -13.055 1 98.44 216 ILE B C 1
ATOM 4088 O O . ILE B 1 216 ? -19.391 -10.055 -12.531 1 98.44 216 ILE B O 1
ATOM 4092 N N . ILE B 1 217 ? -17.344 -9.75 -13.281 1 98.88 217 ILE B N 1
ATOM 4093 C CA . ILE B 1 217 ? -17.375 -8.289 -13.234 1 98.88 217 ILE B CA 1
ATOM 4094 C C . ILE B 1 217 ? -17.734 -7.742 -14.617 1 98.88 217 ILE B C 1
ATOM 4096 O O . ILE B 1 217 ? -16.844 -7.508 -15.445 1 98.88 217 ILE B O 1
ATOM 4100 N N . ASN B 1 218 ? -18.953 -7.59 -14.859 1 98.69 218 ASN B N 1
ATOM 4101 C CA . ASN B 1 218 ? -19.453 -7.129 -16.141 1 98.69 218 ASN B CA 1
ATOM 4102 C C . ASN B 1 218 ? -19.969 -5.695 -16.062 1 98.69 218 ASN B C 1
ATOM 4104 O O . ASN B 1 218 ? -19.766 -5.016 -15.055 1 98.69 218 ASN B O 1
ATOM 4108 N N . LYS B 1 219 ? -20.594 -5.262 -17.078 1 98.62 219 LYS B N 1
ATOM 4109 C CA . LYS B 1 219 ? -21.094 -3.891 -17.188 1 98.62 219 LYS B CA 1
ATOM 4110 C C . LYS B 1 219 ? -22.047 -3.564 -16.047 1 98.62 219 LYS B C 1
ATOM 4112 O O . LYS B 1 219 ? -21.969 -2.482 -15.453 1 98.62 219 LYS B O 1
ATOM 4117 N N . ASP B 1 220 ? -22.906 -4.465 -15.703 1 98.69 220 ASP B N 1
ATOM 4118 C CA . ASP B 1 220 ? -23.891 -4.25 -14.648 1 98.69 220 ASP B CA 1
ATOM 4119 C C . ASP B 1 220 ? -23.219 -4.055 -13.297 1 98.69 220 ASP B C 1
ATOM 4121 O O . ASP B 1 220 ? -23.609 -3.191 -12.516 1 98.69 220 ASP B O 1
ATOM 4125 N N . VAL B 1 221 ? -22.281 -4.848 -13.023 1 98.88 221 VAL B N 1
ATOM 4126 C CA . VAL B 1 221 ? -21.547 -4.777 -11.758 1 98.88 221 VAL B CA 1
ATOM 4127 C C . VAL B 1 221 ? -20.781 -3.461 -11.68 1 98.88 221 VAL B C 1
ATOM 4129 O O . VAL B 1 221 ? -20.781 -2.795 -10.641 1 98.88 221 VAL B O 1
ATOM 4132 N N . LEU B 1 222 ? -20.156 -3.072 -12.766 1 98.81 222 LEU B N 1
ATOM 4133 C CA . LEU B 1 222 ? -19.422 -1.813 -12.82 1 98.81 222 LEU B CA 1
ATOM 4134 C C . LEU B 1 222 ? -20.344 -0.629 -12.602 1 98.81 222 LEU B C 1
ATOM 4136 O O . LEU B 1 222 ? -20.016 0.312 -11.883 1 98.81 222 LEU B O 1
ATOM 4140 N N . THR B 1 223 ? -21.484 -0.702 -13.219 1 98.69 223 THR B N 1
ATOM 4141 C CA . THR B 1 223 ? -22.484 0.346 -13.055 1 98.69 223 THR B CA 1
ATOM 4142 C C . THR B 1 223 ? -22.953 0.433 -11.602 1 98.69 223 THR B C 1
ATOM 4144 O O . THR B 1 223 ? -23.078 1.528 -11.047 1 98.69 223 THR B O 1
ATOM 4147 N N . ALA B 1 224 ? -23.172 -0.72 -11.008 1 98.69 224 ALA B N 1
ATOM 4148 C CA . ALA B 1 224 ? -23.625 -0.779 -9.617 1 98.69 224 ALA B CA 1
ATOM 4149 C C . ALA B 1 224 ? -22.562 -0.199 -8.68 1 98.69 224 ALA B C 1
ATOM 4151 O O . ALA B 1 224 ? -22.891 0.45 -7.684 1 98.69 224 ALA B O 1
ATOM 4152 N N . LEU B 1 225 ? -21.312 -0.431 -8.93 1 98.44 225 LEU B N 1
ATOM 4153 C CA . LEU B 1 225 ? -20.219 0.055 -8.102 1 98.44 225 LEU B CA 1
ATOM 4154 C C . LEU B 1 225 ? -20.141 1.578 -8.141 1 98.44 225 LEU B C 1
ATOM 4156 O O . LEU B 1 225 ? -19.828 2.215 -7.133 1 98.44 225 LEU B O 1
ATOM 4160 N N . GLY B 1 226 ? -20.375 2.154 -9.414 1 97.75 226 GLY B N 1
ATOM 4161 C CA . GLY B 1 226 ? -20.609 3.586 -9.516 1 97.75 226 GLY B CA 1
ATOM 4162 C C . GLY B 1 226 ? -19.344 4.379 -9.781 1 97.75 226 GLY B C 1
ATOM 4163 O O . GLY B 1 226 ? -18.25 3.816 -9.828 1 97.75 226 GLY B O 1
ATOM 416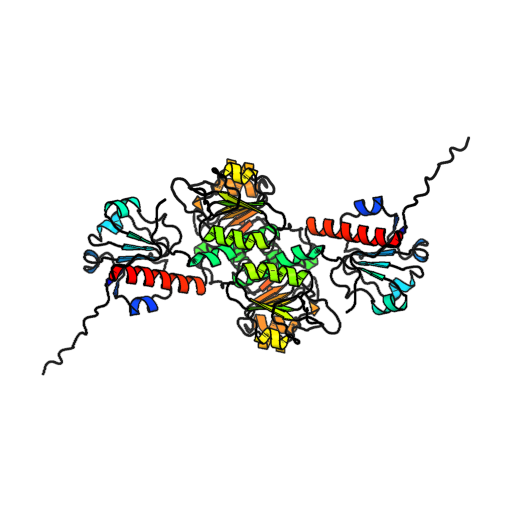4 N N . ARG B 1 227 ? -19.453 5.672 -9.867 1 97.38 227 ARG B N 1
ATOM 4165 C CA . ARG B 1 227 ? -18.453 6.609 -10.367 1 97.38 227 ARG B CA 1
ATOM 4166 C C . ARG B 1 227 ? -17.281 6.723 -9.406 1 97.38 227 ARG B C 1
ATOM 4168 O O . ARG B 1 227 ? -16.156 7.039 -9.812 1 97.38 227 ARG B O 1
ATOM 4175 N N . GLU B 1 228 ? -17.484 6.465 -8.195 1 97.44 228 GLU B N 1
ATOM 4176 C CA . GLU B 1 228 ? -16.422 6.578 -7.203 1 97.44 228 GLU B CA 1
ATOM 4177 C C . GLU B 1 228 ? -15.812 5.215 -6.895 1 97.44 228 GLU B C 1
ATOM 4179 O O . GLU B 1 228 ? -14.883 5.113 -6.098 1 97.44 228 GLU B O 1
ATOM 4184 N N . GLY B 1 229 ? -16.359 4.172 -7.461 1 98.5 229 GLY B N 1
ATOM 4185 C CA . GLY B 1 229 ? -15.93 2.809 -7.184 1 98.5 229 GLY B CA 1
ATOM 4186 C C . GLY B 1 229 ? -14.539 2.502 -7.703 1 98.5 229 GLY B C 1
ATOM 4187 O O . GLY B 1 229 ? -14.062 3.146 -8.641 1 98.5 229 GLY B O 1
ATOM 4188 N N . VAL B 1 230 ? -13.859 1.569 -7.094 1 98.81 230 VAL B N 1
ATOM 4189 C CA . VAL B 1 230 ? -12.539 1.104 -7.5 1 98.81 230 VAL B CA 1
ATOM 4190 C C . VAL B 1 230 ? -12.539 -0.42 -7.605 1 98.81 230 VAL B C 1
ATOM 4192 O O . VAL B 1 230 ? -13.156 -1.106 -6.789 1 98.81 230 VAL B O 1
ATOM 4195 N N . ILE B 1 231 ? -11.891 -0.901 -8.586 1 98.81 231 ILE B N 1
ATOM 4196 C CA . ILE B 1 231 ? -11.773 -2.344 -8.781 1 98.81 231 ILE B CA 1
ATOM 4197 C C . ILE B 1 231 ? -10.305 -2.76 -8.711 1 98.81 231 ILE B C 1
ATOM 4199 O O . ILE B 1 231 ? -9.453 -2.148 -9.352 1 98.81 231 ILE B O 1
ATOM 4203 N N . ILE B 1 232 ? -10.023 -3.758 -7.906 1 98.94 232 ILE B N 1
ATOM 4204 C CA . ILE B 1 232 ? -8.719 -4.398 -7.844 1 98.94 232 ILE B CA 1
ATOM 4205 C C . ILE B 1 232 ? -8.828 -5.84 -8.336 1 98.94 232 ILE B C 1
ATOM 4207 O O . ILE B 1 232 ? -9.648 -6.613 -7.844 1 98.94 232 ILE B O 1
ATOM 4211 N N . ASN B 1 233 ? -8.047 -6.191 -9.336 1 98.94 233 ASN B N 1
ATOM 4212 C CA . ASN B 1 233 ? -8.078 -7.562 -9.844 1 98.94 233 ASN B CA 1
ATOM 4213 C C . ASN B 1 233 ? -6.723 -8.242 -9.688 1 98.94 233 ASN B C 1
ATOM 4215 O O . ASN B 1 233 ? -5.762 -7.879 -10.367 1 98.94 233 ASN B O 1
ATOM 4219 N N . VAL B 1 234 ? -6.652 -9.219 -8.805 1 98.62 234 VAL B N 1
ATOM 4220 C CA . VAL B 1 234 ? -5.434 -10 -8.617 1 98.62 234 VAL B CA 1
ATOM 4221 C C . VAL B 1 234 ? -5.711 -11.469 -8.914 1 98.62 234 VAL B C 1
ATOM 4223 O O . VAL B 1 234 ? -4.949 -12.344 -8.492 1 98.62 234 VAL B O 1
ATOM 4226 N N . GLY B 1 235 ? -6.848 -11.727 -9.508 1 97.56 235 GLY B N 1
ATOM 4227 C CA . GLY B 1 235 ? -7.164 -13.07 -9.969 1 97.56 235 GLY B CA 1
ATOM 4228 C C . GLY B 1 235 ? -6.688 -13.344 -11.383 1 97.56 235 GLY B C 1
ATOM 4229 O O . GLY B 1 235 ? -5.48 -13.367 -11.641 1 97.56 235 GLY B O 1
ATOM 4230 N N . ARG B 1 236 ? -7.656 -13.445 -12.289 1 97.81 236 ARG B N 1
ATOM 4231 C CA . ARG B 1 236 ? -7.406 -13.594 -13.719 1 97.81 236 ARG B CA 1
ATOM 4232 C C . ARG B 1 236 ? -8.016 -12.445 -14.508 1 97.81 236 ARG B C 1
ATOM 4234 O O . ARG B 1 236 ? -9.039 -11.883 -14.109 1 97.81 236 ARG B O 1
ATOM 4241 N N . GLY B 1 237 ? -7.359 -12.109 -15.602 1 98.31 237 GLY B N 1
ATOM 4242 C CA . GLY B 1 237 ? -7.863 -11.008 -16.406 1 98.31 237 GLY B CA 1
ATOM 4243 C C . GLY B 1 237 ? -9.305 -11.195 -16.844 1 98.31 237 GLY B C 1
ATOM 4244 O O . GLY B 1 237 ? -10.109 -10.266 -16.766 1 98.31 237 GLY B O 1
ATOM 4245 N N . ALA B 1 238 ? -9.68 -12.461 -17.141 1 98.25 238 ALA B N 1
ATOM 4246 C CA . ALA B 1 238 ? -10.969 -12.766 -17.75 1 98.25 238 ALA B CA 1
ATOM 4247 C C . ALA B 1 238 ? -12.086 -12.773 -16.703 1 98.25 238 ALA B C 1
ATOM 4249 O O . ALA B 1 238 ? -13.258 -12.945 -17.047 1 98.25 238 ALA B O 1
ATOM 4250 N N . LEU B 1 239 ? -11.812 -12.5 -15.484 1 98.69 239 LEU B N 1
ATOM 4251 C CA . LEU B 1 239 ? -12.852 -12.32 -14.469 1 98.69 239 LEU B CA 1
ATOM 4252 C C . LEU B 1 239 ? -13.586 -11 -14.68 1 98.69 239 LEU B C 1
ATOM 4254 O O . LEU B 1 239 ? -14.75 -10.859 -14.297 1 98.69 239 LEU B O 1
ATOM 4258 N N . VAL B 1 240 ? -12.891 -10.062 -15.273 1 98.88 240 VAL B N 1
ATOM 4259 C CA . VAL B 1 240 ? -13.422 -8.742 -15.57 1 98.88 240 VAL B CA 1
ATOM 4260 C C . VAL B 1 240 ? -13.641 -8.602 -17.078 1 98.88 240 VAL B C 1
ATOM 4262 O O . VAL B 1 240 ? -12.781 -8.977 -17.875 1 98.88 240 VAL B O 1
ATOM 4265 N N . ASP B 1 241 ? -14.828 -8.18 -17.469 1 98.81 241 ASP B N 1
ATOM 4266 C CA . ASP B 1 241 ? -14.977 -7.742 -18.844 1 98.81 241 ASP B CA 1
ATOM 4267 C C . ASP B 1 241 ? -14.094 -6.527 -19.141 1 98.81 241 ASP B C 1
ATOM 4269 O O . ASP B 1 241 ? -14.5 -5.391 -18.906 1 98.81 241 ASP B O 1
ATOM 4273 N N . GLU B 1 242 ? -12.969 -6.816 -19.641 1 98.62 242 GLU B N 1
ATOM 4274 C CA . GLU B 1 242 ? -11.922 -5.805 -19.75 1 98.62 242 GLU B CA 1
ATOM 4275 C C . GLU B 1 242 ? -12.336 -4.676 -20.688 1 98.62 242 GLU B C 1
ATOM 4277 O O . GLU B 1 242 ? -12.031 -3.506 -20.438 1 98.62 242 GLU B O 1
ATOM 4282 N N . LYS B 1 243 ? -12.945 -5.027 -21.781 1 98.5 243 LYS B N 1
ATOM 4283 C CA . LYS B 1 243 ? -13.414 -4.008 -22.703 1 98.5 243 LYS B CA 1
ATOM 4284 C C . LYS B 1 243 ? -14.344 -3.016 -22.016 1 98.5 243 LYS B C 1
ATOM 4286 O O . LYS B 1 243 ? -14.211 -1.803 -22.203 1 98.5 243 LYS B O 1
ATOM 4291 N N . GLU B 1 244 ? -15.289 -3.525 -21.266 1 98.69 244 GLU B N 1
ATOM 4292 C CA . GLU B 1 244 ? -16.203 -2.67 -20.516 1 98.69 244 GLU B CA 1
ATOM 4293 C C . GLU B 1 244 ? -15.461 -1.834 -19.484 1 98.69 244 GLU B C 1
ATOM 4295 O O . GLU B 1 244 ? -15.719 -0.637 -19.328 1 98.69 244 GLU B O 1
ATOM 4300 N N . LEU B 1 245 ? -14.586 -2.469 -18.75 1 98.81 245 LEU B N 1
ATOM 4301 C CA . LEU B 1 245 ? -13.828 -1.765 -17.719 1 98.81 245 LEU B CA 1
ATOM 4302 C C . LEU B 1 245 ? -13.055 -0.595 -18.328 1 98.81 245 LEU B C 1
ATOM 4304 O O . LEU B 1 245 ? -13.062 0.506 -17.766 1 98.81 245 LEU B O 1
ATOM 4308 N N . VAL B 1 246 ? -12.375 -0.85 -19.438 1 98.75 246 VAL B N 1
ATOM 4309 C CA . VAL B 1 246 ? -11.594 0.185 -20.094 1 98.75 246 VAL B CA 1
ATOM 4310 C C . VAL B 1 246 ? -12.5 1.357 -20.469 1 98.75 246 VAL B C 1
ATOM 4312 O O . VAL B 1 246 ? -12.148 2.518 -20.234 1 98.75 246 VAL B O 1
ATOM 4315 N N . GLN B 1 247 ? -13.625 1.046 -21.016 1 98.5 247 GLN B N 1
ATOM 4316 C CA . GLN B 1 247 ? -14.578 2.09 -21.391 1 98.5 247 GLN B CA 1
ATOM 4317 C C . GLN B 1 247 ? -15.016 2.896 -20.172 1 98.5 247 GLN B C 1
ATOM 4319 O O . GLN B 1 247 ? -15.055 4.129 -20.219 1 98.5 247 GLN B O 1
ATOM 4324 N N . PHE B 1 248 ? -15.367 2.23 -19.062 1 98.69 248 PHE B N 1
ATOM 4325 C CA . PHE B 1 248 ? -15.797 2.896 -17.844 1 98.69 248 PHE B CA 1
ATOM 4326 C C . PHE B 1 248 ? -14.695 3.807 -17.312 1 98.69 248 PHE B C 1
ATOM 4328 O O . PHE B 1 248 ? -14.969 4.918 -16.859 1 98.69 248 PHE B O 1
ATOM 4335 N N . LEU B 1 249 ? -13.484 3.381 -17.359 1 98.69 249 LEU B N 1
ATOM 4336 C CA . LEU B 1 249 ? -12.344 4.141 -16.844 1 98.69 249 LEU B CA 1
ATOM 4337 C C . LEU B 1 249 ? -12.086 5.375 -17.703 1 98.69 249 LEU B C 1
ATOM 4339 O O . LEU B 1 249 ? -11.914 6.477 -17.172 1 98.69 249 LEU B O 1
ATOM 4343 N N . VAL B 1 250 ? -12.086 5.18 -19 1 98.12 250 VAL B N 1
ATOM 4344 C CA . VAL B 1 250 ? -11.812 6.27 -19.938 1 98.12 250 VAL B CA 1
ATOM 4345 C C . VAL B 1 250 ? -12.906 7.332 -19.828 1 98.12 250 VAL B C 1
ATOM 4347 O O . VAL B 1 250 ? -12.625 8.531 -19.891 1 98.12 250 VAL B O 1
ATOM 4350 N N . GLN B 1 251 ? -14.141 6.922 -19.547 1 97.69 251 GLN B N 1
ATOM 4351 C CA . GLN B 1 251 ? -15.281 7.832 -19.484 1 97.69 251 GLN B CA 1
ATOM 4352 C C . GLN B 1 251 ? -15.461 8.398 -18.078 1 97.69 251 GLN B C 1
ATOM 4354 O O . GLN B 1 251 ? -16.312 9.266 -17.859 1 97.69 251 GLN B O 1
ATOM 4359 N N . GLY B 1 252 ? -14.719 7.93 -17.172 1 97.19 252 GLY B N 1
ATOM 4360 C CA . GLY B 1 252 ? -14.836 8.414 -15.805 1 97.19 252 GLY B CA 1
ATOM 4361 C C . GLY B 1 252 ? -16.094 7.922 -15.102 1 97.19 252 GLY B C 1
ATOM 4362 O O . GLY B 1 252 ? -16.656 8.633 -14.273 1 97.19 252 GLY B O 1
ATOM 4363 N N . GLU B 1 253 ? -16.516 6.793 -15.461 1 97.81 253 GLU B N 1
ATOM 4364 C CA . GLU B 1 253 ? -17.734 6.219 -14.891 1 97.81 253 GLU B CA 1
ATOM 4365 C C . GLU B 1 253 ? -17.406 5.309 -13.711 1 97.81 253 GLU B C 1
ATOM 4367 O O . GLU B 1 253 ? -18.312 4.82 -13.031 1 97.81 253 GLU B O 1
ATOM 4372 N N . ILE B 1 254 ? -16.172 5.086 -13.508 1 98 254 ILE B N 1
ATOM 4373 C CA . ILE B 1 254 ? -15.656 4.43 -12.305 1 98 254 ILE B CA 1
ATOM 4374 C C . ILE B 1 254 ? -14.445 5.191 -11.781 1 98 254 ILE B C 1
ATOM 4376 O O . ILE B 1 254 ? -13.781 5.91 -12.531 1 98 254 ILE B O 1
ATOM 4380 N N . GLY B 1 255 ? -14.156 5.094 -10.516 1 97.75 255 GLY B N 1
ATOM 4381 C CA . GLY B 1 255 ? -13.164 5.926 -9.852 1 97.75 255 GLY B CA 1
ATOM 4382 C C . GLY B 1 255 ? -11.734 5.492 -10.133 1 97.75 255 GLY B C 1
ATOM 4383 O O . GLY B 1 255 ? -10.812 6.305 -10.062 1 97.75 255 GLY B O 1
ATOM 4384 N N . GLY B 1 256 ? -11.516 4.199 -10.422 1 98.62 256 GLY B N 1
ATOM 4385 C CA . GLY B 1 256 ? -10.172 3.723 -10.695 1 98.62 256 GLY B CA 1
ATOM 4386 C C . GLY B 1 256 ? -10.062 2.209 -10.68 1 98.62 256 GLY B C 1
ATOM 4387 O O . GLY B 1 256 ? -11.047 1.512 -10.438 1 98.62 256 GLY B O 1
ATOM 4388 N N . ALA B 1 257 ? -8.852 1.737 -10.969 1 98.94 257 ALA B N 1
ATOM 4389 C CA . ALA B 1 257 ? -8.609 0.297 -10.969 1 98.94 257 ALA B CA 1
ATOM 4390 C C . ALA B 1 257 ? -7.137 -0.012 -10.695 1 98.94 257 ALA B C 1
ATOM 4392 O O . ALA B 1 257 ? -6.254 0.758 -11.078 1 98.94 257 ALA B O 1
ATOM 4393 N N . GLY B 1 258 ? -6.875 -0.983 -9.953 1 98.94 258 GLY B N 1
ATOM 4394 C CA . GLY B 1 258 ? -5.586 -1.646 -9.836 1 98.94 258 GLY B CA 1
ATOM 4395 C C . GLY B 1 258 ? -5.578 -3.041 -10.43 1 98.94 258 GLY B C 1
ATOM 4396 O O . GLY B 1 258 ? -6.312 -3.922 -9.977 1 98.94 258 GLY B O 1
ATOM 4397 N N . LEU B 1 259 ? -4.727 -3.256 -11.445 1 98.94 259 LEU B N 1
ATOM 4398 C CA . LEU B 1 259 ? -4.812 -4.48 -12.234 1 98.94 259 LEU B CA 1
ATOM 4399 C C . LEU B 1 259 ? -3.473 -5.207 -12.258 1 98.94 259 LEU B C 1
ATOM 4401 O O . LEU B 1 259 ? -2.492 -4.688 -12.797 1 98.94 259 LEU B O 1
ATOM 4405 N N . ASP B 1 260 ? -3.463 -6.387 -11.711 1 98.69 260 ASP B N 1
ATOM 4406 C CA . ASP B 1 260 ? -2.279 -7.238 -11.781 1 98.69 260 ASP B CA 1
ATOM 4407 C C . ASP B 1 260 ? -2.371 -8.211 -12.961 1 98.69 260 ASP B C 1
ATOM 4409 O O . ASP B 1 260 ? -1.384 -8.859 -13.312 1 98.69 260 ASP B O 1
ATOM 4413 N N . VAL B 1 261 ? -3.574 -8.336 -13.547 1 98.25 261 VAL B N 1
ATOM 4414 C CA . VAL B 1 261 ? -3.828 -9.32 -14.594 1 98.25 261 VAL B CA 1
ATOM 4415 C C . VAL B 1 261 ? -4.668 -8.688 -15.695 1 98.25 261 VAL B C 1
ATOM 4417 O O . VAL B 1 261 ? -5.387 -7.715 -15.461 1 98.25 261 VAL B O 1
ATOM 4420 N N . PHE B 1 262 ? -4.543 -9.234 -16.844 1 98.12 262 PHE B N 1
ATOM 4421 C CA . PHE B 1 262 ? -5.223 -8.742 -18.031 1 98.12 262 PHE B CA 1
ATOM 4422 C C . PHE B 1 262 ? -5.719 -9.891 -18.891 1 98.12 262 PHE B C 1
ATOM 4424 O O . PHE B 1 262 ? -5.223 -11.016 -18.781 1 98.12 262 PHE B O 1
ATOM 4431 N N . GLU B 1 263 ? -6.645 -9.641 -19.719 1 97.81 263 GLU B N 1
ATOM 4432 C CA . GLU B 1 263 ? -7.234 -10.688 -20.547 1 97.81 263 GLU B CA 1
ATOM 4433 C C . GLU B 1 263 ? -6.23 -11.211 -21.562 1 97.81 263 GLU B C 1
ATOM 4435 O O . GLU B 1 263 ? -6.215 -12.406 -21.875 1 97.81 263 GLU B O 1
ATOM 4440 N N . ASN B 1 264 ? -5.387 -10.352 -22.078 1 96.25 264 ASN B N 1
ATOM 4441 C CA . ASN B 1 264 ? -4.453 -10.719 -23.141 1 96.25 264 ASN B CA 1
ATOM 4442 C C . ASN B 1 264 ? -3.016 -10.375 -22.75 1 96.25 264 ASN B C 1
ATOM 4444 O O . ASN B 1 264 ? -2.35 -9.609 -23.453 1 96.25 264 ASN B O 1
ATOM 4448 N N . GLU B 1 265 ? -2.537 -11 -21.75 1 94.12 265 GLU B N 1
ATOM 4449 C CA . GLU B 1 265 ? -1.178 -10.742 -21.281 1 94.12 265 GLU B CA 1
ATOM 4450 C C . GLU B 1 265 ? -0.147 -11.242 -22.297 1 94.12 265 GLU B C 1
ATOM 4452 O O . GLU B 1 265 ? -0.341 -12.289 -22.922 1 94.12 265 GLU B O 1
ATOM 4457 N N . PRO B 1 266 ? 0.849 -10.516 -22.516 1 95.25 266 PRO B N 1
ATOM 4458 C CA . PRO B 1 266 ? 1.296 -9.312 -21.812 1 95.25 266 PRO B CA 1
ATOM 4459 C C . PRO B 1 266 ? 0.814 -8.031 -22.484 1 95.25 266 PRO B C 1
ATOM 4461 O O . PRO B 1 266 ? 1.344 -6.945 -22.219 1 95.25 266 PRO B O 1
ATOM 4464 N N . ASN B 1 267 ? -0.12 -8.164 -23.422 1 96.31 267 ASN B N 1
ATOM 4465 C CA . ASN B 1 267 ? -0.638 -7.004 -24.141 1 96.31 267 ASN B CA 1
ATOM 4466 C C . ASN B 1 267 ? -1.695 -6.27 -23.312 1 96.31 267 ASN B C 1
ATOM 4468 O O . ASN B 1 267 ? -2.854 -6.688 -23.266 1 96.31 267 ASN B O 1
ATOM 4472 N N . VAL B 1 268 ? -1.342 -5.09 -22.781 1 97.81 268 VAL B N 1
ATOM 4473 C CA . VAL B 1 268 ? -2.225 -4.266 -21.969 1 97.81 268 VAL B CA 1
ATOM 4474 C C . VAL B 1 268 ? -2.914 -3.221 -22.844 1 97.81 268 VAL B C 1
ATOM 4476 O O . VAL B 1 268 ? -2.289 -2.637 -23.734 1 97.81 268 VAL B O 1
ATOM 4479 N N . PRO B 1 269 ? -4.238 -3.012 -22.672 1 98 269 PRO B N 1
ATOM 4480 C CA . PRO B 1 269 ? -4.902 -1.963 -23.438 1 98 269 PRO B CA 1
ATOM 4481 C C . PRO B 1 269 ? -4.207 -0.609 -23.328 1 98 269 PRO B C 1
ATOM 4483 O O . PRO B 1 269 ? -4.039 -0.091 -22.219 1 98 269 PRO B O 1
ATOM 4486 N N . LYS B 1 270 ? -3.873 -0.025 -24.422 1 97.06 270 LYS B N 1
ATOM 4487 C CA . LYS B 1 270 ? -3.053 1.183 -24.453 1 97.06 270 LYS B CA 1
ATOM 4488 C C . LYS B 1 270 ? -3.797 2.371 -23.859 1 97.06 270 LYS B C 1
ATOM 4490 O O . LYS B 1 270 ? -3.176 3.312 -23.359 1 97.06 270 LYS B O 1
ATOM 4495 N N . GLU B 1 271 ? -5.156 2.318 -23.938 1 98.06 271 GLU B N 1
ATOM 4496 C CA . GLU B 1 271 ? -5.98 3.389 -23.375 1 98.06 271 GLU B CA 1
ATOM 4497 C C . GLU B 1 271 ? -5.691 3.598 -21.891 1 98.06 271 GLU B C 1
ATOM 4499 O O . GLU B 1 271 ? -5.863 4.703 -21.375 1 98.06 271 GLU B O 1
ATOM 4504 N N . LEU B 1 272 ? -5.215 2.578 -21.234 1 98.38 272 LEU B N 1
ATOM 4505 C CA . LEU B 1 272 ? -5.008 2.627 -19.797 1 98.38 272 LEU B CA 1
ATOM 4506 C C . LEU B 1 272 ? -3.734 3.393 -19.453 1 98.38 272 LEU B C 1
ATOM 4508 O O . LEU B 1 272 ? -3.566 3.854 -18.328 1 98.38 272 LEU B O 1
ATOM 4512 N N . PHE B 1 273 ? -2.807 3.539 -20.422 1 97.81 273 PHE B N 1
ATOM 4513 C CA . PHE B 1 273 ? -1.479 4.082 -20.156 1 97.81 273 PHE B CA 1
ATOM 4514 C C . PHE B 1 273 ? -1.563 5.562 -19.797 1 97.81 273 PHE B C 1
ATOM 4516 O O . PHE B 1 273 ? -0.7 6.086 -19.094 1 97.81 273 PHE B O 1
ATOM 4523 N N . ALA B 1 274 ? -2.613 6.215 -20.203 1 96.12 274 ALA B N 1
ATOM 4524 C CA . ALA B 1 274 ? -2.715 7.66 -20 1 96.12 274 ALA B CA 1
ATOM 4525 C C . ALA B 1 274 ? -3.512 7.98 -18.75 1 96.12 274 ALA B C 1
ATOM 4527 O O . ALA B 1 274 ? -3.615 9.148 -18.344 1 96.12 274 ALA B O 1
ATOM 4528 N N . LEU B 1 275 ? -4.078 7.012 -18.109 1 97.62 275 LEU B N 1
ATOM 4529 C CA . LEU B 1 275 ? -4.98 7.234 -16.984 1 97.62 275 LEU B CA 1
ATOM 4530 C C . LEU B 1 275 ? -4.211 7.242 -15.672 1 97.62 275 LEU B C 1
ATOM 4532 O O . LEU B 1 275 ? -3.504 6.285 -15.359 1 97.62 275 LEU B O 1
ATOM 4536 N N . ASP B 1 276 ? -4.43 8.227 -14.836 1 96.06 276 ASP B N 1
ATOM 4537 C CA . ASP B 1 276 ? -3.748 8.352 -13.547 1 96.06 276 ASP B CA 1
ATOM 4538 C C . ASP B 1 276 ? -4.492 7.594 -12.453 1 96.06 276 ASP B C 1
ATOM 4540 O O . ASP B 1 276 ? -3.955 7.375 -11.367 1 96.06 276 ASP B O 1
ATOM 4544 N N . ASN B 1 277 ? -5.727 7.203 -12.719 1 96.75 277 ASN B N 1
ATOM 4545 C CA . ASN B 1 277 ? -6.516 6.512 -11.711 1 96.75 277 ASN B CA 1
ATOM 4546 C C . ASN B 1 277 ? -6.461 4.996 -11.891 1 96.75 277 ASN B C 1
ATOM 4548 O O . ASN B 1 277 ? -7.34 4.277 -11.422 1 96.75 277 ASN B O 1
ATOM 4552 N N . VAL B 1 278 ? -5.492 4.559 -12.672 1 98.69 278 VAL B N 1
ATOM 4553 C CA . VAL B 1 278 ? -5.27 3.131 -12.875 1 98.69 278 VAL B CA 1
ATOM 4554 C C . VAL B 1 278 ? -3.826 2.777 -12.523 1 98.69 278 VAL B C 1
ATOM 4556 O O . VAL B 1 278 ? -2.902 3.535 -12.836 1 98.69 278 VAL B O 1
ATOM 4559 N N . VAL B 1 279 ? -3.607 1.746 -11.836 1 98.88 279 VAL B N 1
ATOM 4560 C CA . VAL B 1 279 ? -2.285 1.188 -11.57 1 98.88 279 VAL B CA 1
ATOM 4561 C C . VAL B 1 279 ? -2.129 -0.144 -12.297 1 98.88 279 VAL B C 1
ATOM 4563 O O . VAL B 1 279 ? -2.996 -1.016 -12.203 1 98.88 279 VAL B O 1
ATOM 4566 N N . LEU B 1 280 ? -1.062 -0.28 -13.078 1 98.75 280 LEU B N 1
ATOM 4567 C CA . LEU B 1 280 ? -0.833 -1.429 -13.945 1 98.75 280 LEU B CA 1
ATOM 4568 C C . LEU B 1 280 ? 0.344 -2.262 -13.445 1 98.75 280 LEU B C 1
ATOM 4570 O O . LEU B 1 280 ? 1.405 -1.719 -13.133 1 98.75 280 LEU B O 1
ATOM 4574 N N . SER B 1 281 ? 0.143 -3.516 -13.328 1 98.44 281 SER B N 1
ATOM 4575 C CA . SER B 1 281 ? 1.171 -4.441 -12.859 1 98.44 281 SER B CA 1
ATOM 4576 C C . SER B 1 281 ? 1.277 -5.656 -13.773 1 98.44 281 SER B C 1
ATOM 4578 O O . SER B 1 281 ? 0.263 -6.18 -14.234 1 98.44 281 SER B O 1
ATOM 4580 N N . PRO B 1 282 ? 2.471 -6.137 -14.102 1 97.81 282 PRO B N 1
ATOM 4581 C CA . PRO B 1 282 ? 2.68 -7.258 -15.016 1 97.81 282 PRO B CA 1
ATOM 4582 C C . PRO B 1 282 ? 2.631 -8.617 -14.32 1 97.81 282 PRO B C 1
ATOM 4584 O O . PRO B 1 282 ? 3.559 -9.414 -14.453 1 97.81 282 PRO B O 1
ATOM 4587 N N . HIS B 1 283 ? 1.484 -8.836 -13.656 1 96.56 283 HIS B N 1
ATOM 4588 C CA . HIS B 1 283 ? 1.23 -10.125 -13.031 1 96.56 283 HIS B CA 1
ATOM 4589 C C . HIS B 1 283 ? 2.32 -10.469 -12.023 1 96.56 283 HIS B C 1
ATOM 4591 O O . HIS B 1 283 ? 2.893 -11.562 -12.07 1 96.56 283 HIS B O 1
ATOM 4597 N N . LEU B 1 284 ? 2.553 -9.594 -11.039 1 96.69 284 LEU B N 1
ATOM 4598 C CA . LEU B 1 284 ? 3.68 -9.672 -10.117 1 96.69 284 LEU B CA 1
ATOM 4599 C C . LEU B 1 284 ? 3.225 -10.141 -8.734 1 96.69 284 LEU B C 1
ATOM 4601 O O . LEU B 1 284 ? 4.051 -10.453 -7.875 1 96.69 284 LEU B O 1
ATOM 4605 N N . ALA B 1 285 ? 1.959 -10.242 -8.492 1 97.31 285 ALA B N 1
ATOM 4606 C CA . ALA B 1 285 ? 1.419 -10.414 -7.148 1 97.31 285 ALA B CA 1
ATOM 4607 C C . ALA B 1 285 ? 1.991 -11.656 -6.48 1 97.31 285 ALA B C 1
ATOM 4609 O O . ALA B 1 285 ? 2.219 -11.664 -5.266 1 97.31 285 ALA B O 1
ATOM 4610 N N . VAL B 1 286 ? 2.291 -12.688 -7.254 1 94.94 286 VAL B N 1
ATOM 4611 C CA . VAL B 1 286 ? 2.732 -13.961 -6.691 1 94.94 286 VAL B CA 1
ATOM 4612 C C . VAL B 1 286 ? 4.258 -14.023 -6.68 1 94.94 286 VAL B C 1
ATOM 4614 O O . VAL B 1 286 ? 4.844 -14.977 -6.168 1 94.94 286 VAL B O 1
ATOM 4617 N N . LEU B 1 287 ? 4.949 -13.055 -7.203 1 94.19 287 LEU B N 1
ATOM 4618 C CA . LEU B 1 287 ? 6.352 -13.211 -7.566 1 94.19 287 LEU B CA 1
ATOM 4619 C C . LEU B 1 287 ? 7.266 -12.625 -6.496 1 94.19 287 LEU B C 1
ATOM 4621 O O . LEU B 1 287 ? 7.688 -11.469 -6.602 1 94.19 287 LEU B O 1
ATOM 4625 N N . THR B 1 288 ? 7.645 -13.375 -5.512 1 96.38 288 THR B N 1
ATOM 4626 C CA . THR B 1 288 ? 8.672 -13.102 -4.508 1 96.38 288 THR B CA 1
ATOM 4627 C C . THR B 1 288 ? 9.531 -14.336 -4.266 1 96.38 288 THR B C 1
ATOM 4629 O O . THR B 1 288 ? 9.086 -15.469 -4.504 1 96.38 288 THR B O 1
ATOM 4632 N N . PRO B 1 289 ? 10.773 -14.125 -3.854 1 95.5 289 PRO B N 1
ATOM 4633 C CA . PRO B 1 289 ? 11.57 -15.297 -3.486 1 95.5 289 PRO B CA 1
ATOM 4634 C C . PRO B 1 289 ? 10.891 -16.156 -2.418 1 95.5 289 PRO B C 1
ATOM 4636 O O . PRO B 1 289 ? 10.961 -17.391 -2.471 1 95.5 289 PRO B O 1
ATOM 4639 N N . GLU B 1 290 ? 10.219 -15.5 -1.524 1 96.12 290 GLU B N 1
ATOM 4640 C CA . GLU B 1 290 ? 9.547 -16.188 -0.427 1 96.12 290 GLU B CA 1
ATOM 4641 C C . GLU B 1 290 ? 8.406 -17.062 -0.94 1 96.12 290 GLU B C 1
ATOM 4643 O O . GLU B 1 290 ? 8.227 -18.188 -0.469 1 96.12 290 GLU B O 1
ATOM 4648 N N . SER B 1 291 ? 7.652 -16.562 -1.902 1 96.31 291 SER B N 1
ATOM 4649 C CA . SER B 1 291 ? 6.555 -17.359 -2.447 1 96.31 291 SER B CA 1
ATOM 4650 C C . SER B 1 291 ? 7.074 -18.562 -3.232 1 96.31 291 SER B C 1
ATOM 4652 O O . SER B 1 291 ? 6.449 -19.625 -3.238 1 96.31 291 SER B O 1
ATOM 4654 N N . PHE B 1 292 ? 8.203 -18.422 -3.904 1 95 292 PHE B N 1
ATOM 4655 C CA . PHE B 1 292 ? 8.805 -19.531 -4.637 1 95 292 PHE B CA 1
ATOM 4656 C C . PHE B 1 292 ? 9.242 -20.625 -3.682 1 95 292 PHE B C 1
ATOM 4658 O O . PHE B 1 292 ? 9.047 -21.812 -3.963 1 95 292 PHE B O 1
ATOM 4665 N N . GLU B 1 293 ? 9.82 -20.203 -2.602 1 95.69 293 GLU B N 1
ATOM 4666 C CA . GLU B 1 293 ? 10.219 -21.188 -1.593 1 95.69 293 GLU B CA 1
ATOM 4667 C C . GLU B 1 293 ? 9.008 -21.938 -1.048 1 95.69 293 GLU B C 1
ATOM 4669 O O . GLU B 1 293 ? 9.031 -23.156 -0.927 1 95.69 293 GLU B O 1
ATOM 4674 N N . ALA B 1 294 ? 8.008 -21.188 -0.755 1 96.56 294 ALA B N 1
ATOM 4675 C CA . ALA B 1 294 ? 6.781 -21.781 -0.235 1 96.56 294 ALA B CA 1
ATOM 4676 C C . ALA B 1 294 ? 6.16 -22.734 -1.256 1 96.56 294 ALA B C 1
ATOM 4678 O O . ALA B 1 294 ? 5.664 -23.812 -0.896 1 96.56 294 ALA B O 1
ATOM 4679 N N . LEU B 1 295 ? 6.18 -22.375 -2.5 1 96.44 295 LEU B N 1
ATOM 4680 C CA . LEU B 1 295 ? 5.641 -23.203 -3.572 1 96.44 295 LEU B CA 1
ATOM 4681 C C . LEU B 1 295 ? 6.402 -24.516 -3.674 1 96.44 295 LEU B C 1
ATOM 4683 O O . LEU B 1 295 ? 5.793 -25.594 -3.787 1 96.44 295 LEU B O 1
ATOM 4687 N N . ASN B 1 296 ? 7.695 -24.375 -3.654 1 96 296 ASN B N 1
ATOM 4688 C CA . ASN B 1 296 ? 8.523 -25.578 -3.719 1 96 296 ASN B CA 1
ATOM 4689 C C . ASN B 1 296 ? 8.195 -26.531 -2.584 1 96 296 ASN B C 1
ATOM 4691 O O . ASN B 1 296 ? 8.117 -27.75 -2.797 1 96 296 ASN B O 1
ATOM 4695 N N . GLU B 1 297 ? 7.984 -26.016 -1.435 1 96.69 297 GLU B N 1
ATOM 4696 C CA . GLU B 1 297 ? 7.637 -26.844 -0.283 1 96.69 297 GLU B CA 1
ATOM 4697 C C . GLU B 1 297 ? 6.309 -27.562 -0.503 1 96.69 297 GLU B C 1
ATOM 4699 O O . GLU B 1 297 ? 6.176 -28.734 -0.171 1 96.69 297 GLU B O 1
ATOM 4704 N N . VAL B 1 298 ? 5.387 -26.891 -1.058 1 97.25 298 VAL B N 1
ATOM 4705 C CA . VAL B 1 298 ? 4.062 -27.469 -1.293 1 97.25 298 VAL B CA 1
ATOM 4706 C C . VAL B 1 298 ? 4.156 -28.562 -2.348 1 97.25 298 VAL B C 1
ATOM 4708 O O . VAL B 1 298 ? 3.549 -29.625 -2.199 1 97.25 298 VAL B O 1
ATOM 4711 N N . ILE B 1 299 ? 4.91 -28.312 -3.373 1 97.12 299 ILE B N 1
ATOM 4712 C CA . ILE B 1 299 ? 5.078 -29.297 -4.445 1 97.12 299 ILE B CA 1
ATOM 4713 C C . ILE B 1 299 ? 5.723 -30.562 -3.893 1 97.12 299 ILE B C 1
ATOM 4715 O O . ILE B 1 299 ? 5.219 -31.672 -4.109 1 97.12 299 ILE B O 1
ATOM 4719 N N . ILE B 1 300 ? 6.793 -30.375 -3.129 1 97.25 300 ILE B N 1
ATOM 4720 C CA . ILE B 1 300 ? 7.52 -31.5 -2.551 1 97.25 300 ILE B CA 1
ATOM 4721 C C . ILE B 1 300 ? 6.605 -32.281 -1.603 1 97.25 300 ILE B C 1
ATOM 4723 O O . ILE B 1 300 ? 6.562 -33.5 -1.642 1 97.25 300 ILE B O 1
ATOM 4727 N N . ALA B 1 301 ? 5.891 -31.547 -0.817 1 98.06 301 ALA B N 1
ATOM 4728 C CA . ALA B 1 301 ? 5.008 -32.188 0.157 1 98.06 301 ALA B CA 1
ATOM 4729 C C . ALA B 1 301 ? 3.932 -33 -0.538 1 98.06 301 ALA B C 1
ATOM 4731 O O . ALA B 1 301 ? 3.623 -34.125 -0.109 1 98.06 301 ALA B O 1
ATOM 4732 N N . ASN B 1 302 ? 3.318 -32.5 -1.57 1 98.31 302 ASN B N 1
ATOM 4733 C CA . ASN B 1 302 ? 2.303 -33.25 -2.318 1 98.31 302 ASN B CA 1
ATOM 4734 C C . ASN B 1 302 ? 2.883 -34.5 -2.967 1 98.31 302 ASN B C 1
ATOM 4736 O O . ASN B 1 302 ? 2.279 -35.562 -2.902 1 98.31 302 ASN B O 1
ATOM 4740 N N . LEU B 1 303 ? 4.055 -34.406 -3.559 1 98 303 LEU B N 1
ATOM 4741 C CA . LEU B 1 303 ? 4.691 -35.531 -4.211 1 98 303 LEU B CA 1
ATOM 4742 C C . LEU B 1 303 ? 5.062 -36.594 -3.193 1 98 303 LEU B C 1
ATOM 4744 O O . LEU B 1 303 ? 4.789 -37.781 -3.404 1 98 303 LEU B O 1
ATOM 4748 N N . LYS B 1 304 ? 5.645 -36.156 -2.109 1 97.88 304 LYS B N 1
ATOM 4749 C CA . LYS B 1 304 ? 6 -37.125 -1.063 1 97.88 304 LYS B CA 1
ATOM 4750 C C . LYS B 1 304 ? 4.758 -37.844 -0.527 1 97.88 304 LYS B C 1
ATOM 4752 O O . LYS B 1 304 ? 4.773 -39.031 -0.318 1 97.88 304 LYS B O 1
ATOM 4757 N N . ALA B 1 305 ? 3.74 -37.062 -0.298 1 98.44 305 ALA B N 1
ATOM 4758 C CA . ALA B 1 305 ? 2.49 -37.625 0.185 1 98.44 305 ALA B CA 1
ATOM 4759 C C . ALA B 1 305 ? 1.947 -38.656 -0.801 1 98.44 305 ALA B C 1
ATOM 4761 O O . ALA B 1 305 ? 1.581 -39.781 -0.408 1 98.44 305 ALA B O 1
ATOM 4762 N N . PHE B 1 306 ? 1.975 -38.344 -2.039 1 98.06 306 PHE B N 1
ATOM 4763 C CA . PHE B 1 306 ? 1.46 -39.25 -3.082 1 98.06 306 PHE B CA 1
ATOM 4764 C C . PHE B 1 306 ? 2.25 -40.531 -3.129 1 98.06 306 PHE B C 1
ATOM 4766 O O . PHE B 1 306 ? 1.667 -41.625 -3.094 1 98.06 306 PHE B O 1
ATOM 4773 N N . PHE B 1 307 ? 3.533 -40.469 -3.113 1 97.38 307 PHE B N 1
ATOM 4774 C CA . PHE B 1 307 ? 4.375 -41.625 -3.275 1 97.38 307 PHE B CA 1
ATOM 4775 C C . PHE B 1 307 ? 4.414 -42.469 -1.99 1 97.38 307 PHE B C 1
ATOM 4777 O O . PHE B 1 307 ? 4.844 -43.594 -1.996 1 97.38 307 PHE B O 1
ATOM 4784 N N . SER B 1 308 ? 3.957 -41.844 -0.971 1 97.25 308 SER B N 1
ATOM 4785 C CA . SER B 1 308 ? 3.877 -42.594 0.293 1 97.25 308 SER B CA 1
ATOM 4786 C C . SER B 1 308 ? 2.436 -42.969 0.624 1 97.25 308 SER B C 1
ATOM 4788 O O . SER B 1 308 ? 2.141 -43.375 1.744 1 97.25 308 SER B O 1
ATOM 4790 N N . ASN B 1 309 ? 1.577 -42.688 -0.266 1 97.25 309 ASN B N 1
ATOM 4791 C CA . ASN B 1 309 ? 0.162 -43.031 -0.109 1 97.25 309 ASN B CA 1
ATOM 4792 C C . ASN B 1 309 ? -0.438 -42.312 1.108 1 97.25 309 ASN B C 1
ATOM 4794 O O . ASN B 1 309 ? -1.122 -42.938 1.916 1 97.25 309 ASN B O 1
ATOM 4798 N N . LYS B 1 310 ? -0.038 -41.125 1.305 1 97.81 310 LYS B N 1
ATOM 4799 C CA . LYS B 1 310 ? -0.58 -40.25 2.338 1 97.81 310 LYS B CA 1
ATOM 4800 C C . LYS B 1 310 ? -1.48 -39.188 1.731 1 97.81 310 LYS B C 1
ATOM 4802 O O . LYS B 1 310 ? -1.471 -38.969 0.517 1 97.81 310 LYS B O 1
ATOM 4807 N N . PRO B 1 311 ? -2.318 -38.562 2.516 1 97.44 311 PRO B N 1
ATOM 4808 C CA . PRO B 1 311 ? -3.182 -37.5 1.997 1 97.44 311 PRO B CA 1
ATOM 4809 C C . PRO B 1 311 ? -2.393 -36.344 1.421 1 97.44 311 PRO B C 1
ATOM 4811 O O . PRO B 1 311 ? -1.37 -35.938 1.987 1 97.44 311 PRO B O 1
ATOM 4814 N N . LEU B 1 312 ? -2.881 -35.844 0.288 1 97.88 312 LEU B N 1
ATOM 4815 C CA . LEU B 1 312 ? -2.229 -34.719 -0.374 1 97.88 312 LEU B CA 1
ATOM 4816 C C . LEU B 1 312 ? -2.361 -33.438 0.458 1 97.88 312 LEU B C 1
ATOM 4818 O O . LEU B 1 312 ? -3.33 -33.281 1.203 1 97.88 312 LEU B O 1
ATOM 4822 N N . LEU B 1 313 ? -1.414 -32.562 0.348 1 96.88 313 LEU B N 1
ATOM 4823 C CA . LEU B 1 313 ? -1.364 -31.344 1.142 1 96.88 313 LEU B CA 1
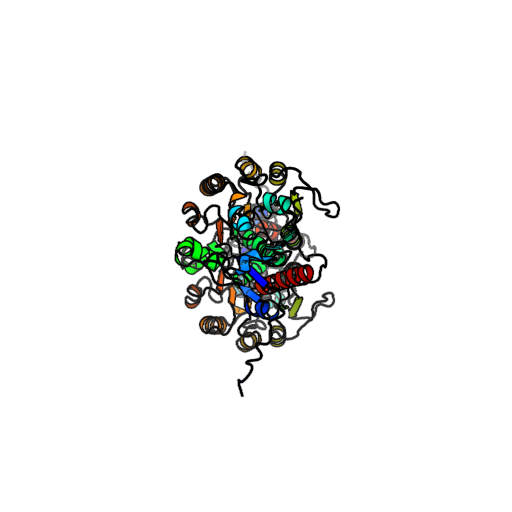ATOM 4824 C C . LEU B 1 313 ? -2.377 -30.328 0.631 1 96.88 313 LEU B C 1
ATOM 4826 O O . LEU B 1 313 ? -3.021 -29.641 1.424 1 96.88 313 LEU B O 1
ATOM 4830 N N . SER B 1 314 ? -2.51 -30.156 -0.667 1 96.31 314 SER B N 1
ATOM 4831 C CA . SER B 1 314 ? -3.354 -29.094 -1.225 1 96.31 314 SER B CA 1
ATOM 4832 C C . SER B 1 314 ? -4.23 -29.625 -2.354 1 96.31 314 SER B C 1
ATOM 4834 O O . SER B 1 314 ? -4.234 -29.078 -3.455 1 96.31 314 SER B O 1
ATOM 4836 N N . PRO B 1 315 ? -4.988 -30.656 -2.08 1 95.5 315 PRO B N 1
ATOM 4837 C CA . PRO B 1 315 ? -5.879 -31.172 -3.121 1 95.5 315 PRO B CA 1
ATOM 4838 C C . PRO B 1 315 ? -6.879 -30.125 -3.611 1 95.5 315 PRO B C 1
ATOM 4840 O O . PRO B 1 315 ? -7.391 -29.328 -2.816 1 95.5 315 PRO B O 1
ATOM 4843 N N . PHE B 1 316 ? -6.922 -30.078 -4.941 1 89.06 316 PHE B N 1
ATOM 4844 C CA . PHE B 1 316 ? -7.918 -29.172 -5.504 1 89.06 316 PHE B CA 1
ATOM 4845 C C . PHE B 1 316 ? -9.305 -29.797 -5.465 1 89.06 316 PHE B C 1
ATOM 4847 O O . PHE B 1 316 ? -9.492 -30.938 -5.902 1 89.06 316 PHE B O 1
ATOM 4854 N N . GLN B 1 317 ? -10.234 -29.188 -4.641 1 71.44 317 GLN B N 1
ATOM 4855 C CA . GLN B 1 317 ? -11.594 -29.703 -4.609 1 71.44 317 GLN B CA 1
ATOM 4856 C C . GLN B 1 317 ? -12.531 -28.844 -5.453 1 71.44 317 GLN B C 1
ATOM 4858 O O . GLN B 1 317 ? -12.617 -27.625 -5.25 1 71.44 317 GLN B O 1
ATOM 4863 N N . GLN B 1 318 ? -12.859 -29.312 -6.652 1 58.91 318 GLN B N 1
ATOM 4864 C CA . GLN B 1 318 ? -13.836 -28.547 -7.43 1 58.91 318 GLN B CA 1
ATOM 4865 C C . GLN B 1 318 ? -15.141 -28.391 -6.668 1 58.91 318 GLN B C 1
ATOM 4867 O O . GLN B 1 318 ? -15.719 -29.359 -6.188 1 58.91 318 GLN B O 1
ATOM 4872 N N . GLU B 1 319 ? -15.273 -27.453 -5.703 1 47.28 319 GLU B N 1
ATOM 4873 C CA . GLU B 1 319 ? -16.609 -27.344 -5.117 1 47.28 319 GLU B CA 1
ATOM 4874 C C . GLU B 1 319 ? -17.688 -27.266 -6.199 1 47.28 319 GLU B C 1
ATOM 4876 O O . GLU B 1 319 ? -17.422 -26.812 -7.316 1 47.28 319 GLU B O 1
#

Radius of gyration: 29.02 Å; Cα contacts (8 Å, |Δi|>4): 1305; chains: 2; bounding box: 75×116×55 Å